Protein AF-A0A952D2M4-F1 (afdb_monomer)

Sequence (445 aa):
MVGDIAAAVVRRGLSAGVNLVATSYLAHRFGSGQMGAYVGMLTLGQLLNVALVCGLDVTPAYLMRSHPAQHRRVWEVTTATSLILASVAGALWLLSGFVIPWLGSAGDTFHTWGGAPFLYAAGLLLMQPQYACLQGLLHLNSFNVLQVLYPVAFLIGILVLENRYGALTPSSAIVLLGAVGVATAAGGALLVLRAIRATSGPVSPYGVKRSLRRAFLDFSLGSYVANIIGSLNSRLPALLSALMLVPTAAGTFAGAVIINDLFAFFSHAIASITFPKLAGSADMATRLRDLGLACRINTTATLGAALVFVALFDLLVPMMLGPTFAGVRHFVWLAVILLACAVLQSTARLLCTDFASQGRPYVNAWLNVPSLIVFLVLFVLTTAHWQEWGAVISFASASILFSSLTFIVHKRHSGLSLKDVGLLSRSDVRLTLDLLRMRRRRPQS

Secondary structure (DSSP, 8-state):
-HHHHHHHHHHHHHHHHHHHHHHHHHHHHHHHHHHHHHHHHHHHHHHHHHHHSTTTTTHHHHHHHH-GGGHHHHHHHHHHHHHHHHHHHHHHHHHHHHHGGGGHHHHHHHHHHTTHHHHHHHHHHHHHHHHHHHHHTT-HHHHHHHHHHHHHHHHHHHHHHHHHHS---HHHHHHHHHHHHHHHHHHHHHHHHHHHHHH--SPP-----HHHHHHHHHHHHHHHHHHHHHHHHHHHHHHHHHHHS-HHHHHHHHHHHHHHHHHHHHHHHHHHHHHHHHHH---HHHHHHHHHHHHHHHHHHHHHHHHHHHHTHHHHHHHHH-HHHHT-TTHHHHHHHHHHHHHHHHHHHHHHHHHHHTT-THHHHHHHHHHHHHHHHHHHHHHHHHHHHHHHHHHHHHHHHHHHHHHHHHHHHH---HHHHSSPPHHHHHHHHHHHHHHHHS---

Foldseek 3Di:
DVVLLVVLCVLLVLLLVLLLVLLLVCLAVCPLQQLLLLLLLQLLLVLLLLLQLLQLLALLLVCCQVPVLCLVVSLVVSQVSLQVSLVVLVVVLVVQCVCLVVPPPLSVSCVVLRSLSSLLSSLQSLQSNLLSSCNSLVVVVLSSVLSNQLSVQLSVVLVCCCVPPVPDGSSVSSNSSSVSSNVSSVVSSVVSVVSCVVRHDDRDPDDDDPVNVVSSNVLSNLQSLLSSLVSCLLRVLLNCLSSPFNSNLSSLLSLLSSLLVSLLSSLVSLLSVLLVVLLPDPDLVVNLLSLLLSLQCSLAVLVVVLVVCLVCVLPVSCSRNNVSNVVPPCSSVLNNLSSVLSSLQSLLSSLLSNCVSVSNNNVSSVLSVVLSVQLVVQLVVQCVPPNSVSSSVSSSSSSVSSSVSSQVVSCVVSVDDPVSNHHDDPVSVVVVVVVVVVVVPDPPD

Structure (mmCIF, N/CA/C/O backbone):
data_AF-A0A952D2M4-F1
#
_entry.id   AF-A0A952D2M4-F1
#
loop_
_atom_site.group_PDB
_atom_site.id
_atom_site.type_symbol
_atom_site.label_atom_id
_atom_site.label_alt_id
_atom_site.label_comp_id
_atom_site.label_asym_id
_atom_site.label_entity_id
_atom_site.label_seq_id
_atom_site.pdbx_PDB_ins_code
_atom_site.Cartn_x
_atom_site.Cartn_y
_atom_site.Cartn_z
_atom_site.occupancy
_atom_site.B_iso_or_equiv
_atom_site.auth_seq_id
_atom_site.auth_comp_id
_atom_site.auth_asym_id
_atom_site.auth_atom_id
_atom_site.pdbx_PDB_model_num
ATOM 1 N N . MET A 1 1 ? -12.349 -13.545 17.405 1.00 73.31 1 MET A N 1
ATOM 2 C CA . MET A 1 1 ? -11.171 -12.867 16.812 1.00 73.31 1 MET A CA 1
ATOM 3 C C . MET A 1 1 ? -10.548 -13.676 15.686 1.00 73.31 1 MET A C 1
ATOM 5 O O . MET A 1 1 ? -10.588 -13.199 14.563 1.00 73.31 1 MET A O 1
ATOM 9 N N . VAL A 1 2 ? -10.046 -14.890 15.940 1.00 75.31 2 VAL A N 1
ATOM 10 C CA . VAL A 1 2 ? -9.381 -15.716 14.909 1.00 75.31 2 VAL A CA 1
ATOM 11 C C . VAL A 1 2 ? -10.264 -15.977 13.680 1.00 75.31 2 VAL A C 1
ATOM 13 O O . VAL A 1 2 ? -9.806 -15.810 12.557 1.00 75.31 2 VAL A O 1
ATOM 16 N N . GLY A 1 3 ? -11.547 -16.309 13.873 1.00 77.62 3 GLY A N 1
ATOM 17 C CA . GLY A 1 3 ? -12.478 -16.527 12.756 1.00 77.62 3 GLY A CA 1
ATOM 18 C C . GLY A 1 3 ? -12.701 -15.287 11.880 1.00 77.62 3 GLY A C 1
ATOM 19 O O . GLY A 1 3 ? -12.804 -15.414 10.663 1.00 77.62 3 GLY A O 1
ATOM 20 N N . ASP A 1 4 ? -12.717 -14.097 12.484 1.00 77.31 4 ASP A N 1
ATOM 21 C CA . ASP A 1 4 ? -12.831 -12.837 11.742 1.00 77.31 4 ASP A CA 1
ATOM 22 C C . ASP A 1 4 ? -11.547 -12.581 10.954 1.00 77.31 4 ASP A C 1
ATOM 24 O O . ASP A 1 4 ? -11.618 -12.246 9.775 1.00 77.31 4 ASP A O 1
ATOM 28 N N . ILE A 1 5 ? -10.384 -12.798 11.593 1.00 77.50 5 ILE A N 1
ATOM 29 C CA . ILE A 1 5 ? -9.057 -12.665 10.973 1.00 77.50 5 ILE A CA 1
ATOM 30 C C . ILE A 1 5 ? -8.961 -13.567 9.752 1.00 77.50 5 ILE A C 1
ATOM 32 O O . ILE A 1 5 ? -8.654 -13.073 8.672 1.00 77.50 5 ILE A O 1
ATOM 36 N N . ALA A 1 6 ? -9.314 -14.845 9.886 1.00 81.06 6 ALA A N 1
ATOM 37 C CA . ALA A 1 6 ? -9.337 -15.774 8.766 1.00 81.06 6 ALA A CA 1
ATOM 38 C C . ALA A 1 6 ? -10.239 -15.266 7.628 1.00 81.06 6 ALA A C 1
ATOM 40 O O . ALA A 1 6 ? -9.814 -15.231 6.478 1.00 81.06 6 ALA A O 1
ATOM 41 N N . ALA A 1 7 ? -11.449 -14.787 7.934 1.00 80.38 7 ALA A N 1
ATOM 42 C CA . ALA A 1 7 ? -12.360 -14.268 6.917 1.00 80.38 7 ALA A CA 1
ATOM 43 C C . ALA A 1 7 ? -11.833 -13.001 6.215 1.00 80.38 7 ALA A C 1
ATOM 45 O O . ALA A 1 7 ? -12.028 -12.845 5.010 1.00 80.38 7 ALA A O 1
ATOM 46 N N . ALA A 1 8 ? -11.171 -12.076 6.919 1.00 78.88 8 ALA A N 1
ATOM 47 C CA . ALA A 1 8 ? -10.545 -10.929 6.253 1.00 78.88 8 ALA A CA 1
ATOM 48 C C . ALA A 1 8 ? -9.296 -11.313 5.465 1.00 78.88 8 ALA A C 1
ATOM 50 O O . ALA A 1 8 ? -9.106 -10.771 4.381 1.00 78.88 8 ALA A O 1
ATOM 51 N N . VAL A 1 9 ? -8.481 -12.247 5.964 1.00 84.19 9 VAL A N 1
ATOM 52 C CA . VAL A 1 9 ? -7.317 -12.767 5.235 1.00 84.19 9 VAL A CA 1
ATOM 53 C C . VAL A 1 9 ? -7.765 -13.429 3.938 1.00 84.19 9 VAL A C 1
ATOM 55 O O . VAL A 1 9 ? -7.196 -13.123 2.902 1.00 84.19 9 VAL A O 1
ATOM 58 N N . VAL A 1 10 ? -8.826 -14.243 3.951 1.00 87.44 10 VAL A N 1
ATOM 59 C CA . VAL A 1 10 ? -9.377 -14.857 2.729 1.00 87.44 10 VAL A CA 1
ATOM 60 C C . VAL A 1 10 ? -9.875 -13.790 1.750 1.00 87.44 10 VAL A C 1
ATOM 62 O O . VAL A 1 10 ? -9.510 -13.803 0.578 1.00 87.44 10 VAL A O 1
ATOM 65 N N . ARG A 1 11 ? -10.673 -12.822 2.220 1.00 82.81 11 ARG A N 1
ATOM 66 C CA . ARG A 1 11 ? -11.254 -11.789 1.342 1.00 82.81 11 ARG A CA 1
ATOM 67 C C . ARG A 1 11 ? -10.205 -10.846 0.760 1.00 82.81 11 ARG A C 1
ATOM 69 O O . ARG A 1 11 ? -10.266 -10.523 -0.422 1.00 82.81 11 ARG A O 1
ATOM 76 N N . ARG A 1 12 ? -9.214 -10.442 1.557 1.00 84.38 12 ARG A N 1
ATOM 77 C CA . ARG A 1 12 ? -8.085 -9.642 1.064 1.00 84.38 12 ARG A CA 1
ATOM 78 C C . ARG A 1 12 ? -7.109 -10.457 0.238 1.00 84.38 12 ARG A C 1
ATOM 80 O O . ARG A 1 12 ? -6.562 -9.917 -0.712 1.00 84.38 12 ARG A O 1
ATOM 87 N N . GLY A 1 13 ? -6.940 -11.734 0.561 1.00 88.38 13 GLY A N 1
ATOM 88 C CA . GLY A 1 13 ? -6.151 -12.680 -0.216 1.00 88.38 13 GLY A CA 1
ATOM 89 C C . GLY A 1 13 ? -6.677 -12.818 -1.640 1.00 88.38 13 GLY A C 1
ATOM 90 O O . GLY A 1 13 ? -5.877 -12.860 -2.563 1.00 88.38 13 GLY A O 1
ATOM 91 N N . LEU A 1 14 ? -8.000 -12.777 -1.844 1.00 91.19 14 LEU A N 1
ATOM 92 C CA . LEU A 1 14 ? -8.584 -12.776 -3.188 1.00 91.19 14 LEU A CA 1
ATOM 93 C C . LEU A 1 14 ? -8.193 -11.521 -3.984 1.00 91.19 14 LEU A C 1
ATOM 95 O O . LEU A 1 14 ? -7.686 -11.632 -5.094 1.00 91.19 14 LEU A O 1
ATOM 99 N N . SER A 1 15 ? -8.384 -10.330 -3.407 1.00 90.25 15 SER A N 1
ATOM 100 C CA . SER A 1 15 ? -7.996 -9.060 -4.045 1.00 90.25 15 SER A CA 1
ATOM 101 C C . SER A 1 15 ? -6.485 -8.999 -4.322 1.00 90.25 15 SER A C 1
ATOM 103 O O . SER A 1 15 ? -6.070 -8.669 -5.433 1.00 90.25 15 SER A O 1
ATOM 105 N N . ALA A 1 16 ? -5.662 -9.399 -3.346 1.00 90.00 16 ALA A N 1
ATOM 106 C CA . ALA A 1 16 ? -4.211 -9.480 -3.481 1.00 90.00 16 ALA A CA 1
ATOM 107 C C . ALA A 1 16 ? -3.785 -10.498 -4.547 1.00 90.00 16 ALA A C 1
ATOM 109 O O . ALA A 1 16 ? -2.883 -10.210 -5.323 1.00 90.00 16 ALA A O 1
ATOM 110 N N . GLY A 1 17 ? -4.456 -11.650 -4.625 1.00 92.75 17 GLY A N 1
ATOM 111 C CA . GLY A 1 17 ? -4.207 -12.685 -5.624 1.00 92.75 17 GLY A CA 1
ATOM 112 C C . GLY A 1 17 ? -4.505 -12.205 -7.041 1.00 92.75 17 GLY A C 1
ATOM 113 O O . GLY A 1 17 ? -3.674 -12.376 -7.926 1.00 92.75 17 GLY A O 1
ATOM 114 N N . VAL A 1 18 ? -5.636 -11.525 -7.258 1.00 95.19 18 VAL A N 1
ATOM 115 C CA . VAL A 1 18 ? -5.951 -10.931 -8.570 1.00 95.19 18 VAL A CA 1
ATOM 116 C C . VAL A 1 18 ? -4.938 -9.846 -8.936 1.00 95.19 18 VAL A C 1
ATOM 118 O O . VAL A 1 18 ? -4.447 -9.816 -10.062 1.00 95.19 18 VAL A O 1
ATOM 121 N N . ASN A 1 19 ? -4.584 -8.976 -7.986 1.00 93.94 19 ASN A N 1
ATOM 122 C CA . ASN A 1 19 ? -3.576 -7.945 -8.219 1.00 93.94 19 ASN A CA 1
ATOM 123 C C . ASN A 1 19 ? -2.194 -8.545 -8.513 1.00 93.94 19 ASN A C 1
ATOM 125 O O . ASN A 1 19 ? -1.457 -8.013 -9.341 1.00 93.94 19 ASN A O 1
ATOM 129 N N . LEU A 1 20 ? -1.854 -9.661 -7.862 1.00 93.38 20 LEU A N 1
ATOM 130 C CA . LEU A 1 20 ? -0.635 -10.405 -8.138 1.00 93.38 20 LEU A CA 1
ATOM 131 C C . LEU A 1 20 ? -0.659 -10.958 -9.561 1.00 93.38 20 LEU A C 1
ATOM 133 O O . LEU A 1 20 ? 0.285 -10.709 -10.289 1.00 93.38 20 LEU A O 1
ATOM 137 N N . VAL A 1 21 ? -1.745 -11.607 -9.993 1.00 96.25 21 VAL A N 1
ATOM 138 C CA . VAL A 1 21 ? -1.887 -12.102 -11.375 1.00 96.25 21 VAL A CA 1
ATOM 139 C C . VAL A 1 21 ? -1.729 -10.968 -12.392 1.00 96.25 21 VAL A C 1
ATOM 141 O O . VAL A 1 21 ? -0.971 -11.112 -13.347 1.00 96.25 21 VAL A O 1
ATOM 144 N N . ALA A 1 22 ? -2.378 -9.820 -12.171 1.00 96.31 22 ALA A N 1
ATOM 145 C CA . ALA A 1 22 ? -2.239 -8.657 -13.048 1.00 96.31 22 ALA A CA 1
ATOM 146 C C . ALA A 1 22 ? -0.800 -8.123 -13.081 1.00 96.31 22 ALA A C 1
ATOM 148 O O . ALA A 1 22 ? -0.251 -7.872 -14.150 1.00 96.31 22 ALA A O 1
ATOM 149 N N . THR A 1 23 ? -0.160 -7.993 -11.918 1.00 93.94 23 THR A N 1
ATOM 150 C CA . THR A 1 23 ? 1.232 -7.529 -11.823 1.00 93.94 23 THR A CA 1
ATOM 151 C C . THR A 1 23 ? 2.193 -8.525 -12.464 1.00 93.94 23 THR A C 1
ATOM 153 O O . THR A 1 23 ? 3.130 -8.117 -13.142 1.00 93.94 23 THR A O 1
ATOM 156 N N . SER A 1 24 ? 1.943 -9.822 -12.300 1.00 94.62 24 SER A N 1
ATOM 157 C CA . SER A 1 24 ? 2.733 -10.890 -12.898 1.00 94.62 24 SER A CA 1
ATOM 158 C C . SER A 1 24 ? 2.635 -10.895 -14.411 1.00 94.62 24 SER A C 1
ATOM 160 O O . SER A 1 24 ? 3.654 -11.001 -15.091 1.00 94.62 24 SER A O 1
ATOM 162 N N . TYR A 1 25 ? 1.428 -10.707 -14.937 1.00 96.25 25 TYR A N 1
ATOM 163 C CA . TYR A 1 25 ? 1.196 -10.548 -16.364 1.00 96.25 25 TYR A CA 1
ATOM 164 C C . TYR A 1 25 ? 1.988 -9.360 -16.932 1.00 96.25 25 TYR A C 1
ATOM 166 O O . TYR A 1 25 ? 2.728 -9.510 -17.903 1.00 96.25 25 TYR A O 1
ATOM 174 N N . LEU A 1 26 ? 1.909 -8.196 -16.277 1.00 95.06 26 LEU A N 1
ATOM 175 C CA . LEU A 1 26 ? 2.675 -7.013 -16.677 1.00 95.06 26 LEU A CA 1
ATOM 176 C C . LEU A 1 26 ? 4.186 -7.240 -16.580 1.00 95.06 26 LEU A C 1
ATOM 178 O O . LEU A 1 26 ? 4.908 -6.847 -17.488 1.00 95.06 26 LEU A O 1
ATOM 182 N N . ALA A 1 27 ? 4.669 -7.907 -15.530 1.00 92.44 27 ALA A N 1
ATOM 183 C CA . ALA A 1 27 ? 6.090 -8.206 -15.365 1.00 92.44 27 ALA A CA 1
ATOM 184 C C . ALA A 1 27 ? 6.628 -9.094 -16.500 1.00 92.44 27 ALA A C 1
ATOM 186 O O . ALA A 1 27 ? 7.679 -8.787 -17.063 1.00 92.44 27 ALA A O 1
ATOM 187 N N . HIS A 1 28 ? 5.873 -10.124 -16.905 1.00 92.56 28 HIS A N 1
ATOM 188 C CA . HIS A 1 28 ? 6.217 -10.955 -18.065 1.00 92.56 28 HIS A CA 1
ATOM 189 C C . HIS A 1 28 ? 6.245 -10.142 -19.355 1.00 92.56 28 HIS A C 1
ATOM 191 O O . HIS A 1 28 ? 7.135 -10.320 -20.185 1.00 92.56 28 HIS A O 1
ATOM 197 N N . ARG A 1 29 ? 5.268 -9.248 -19.528 1.00 94.00 29 ARG A N 1
ATOM 198 C CA . ARG A 1 29 ? 5.110 -8.499 -20.770 1.00 94.00 29 ARG A CA 1
ATOM 199 C C . ARG A 1 29 ? 6.132 -7.378 -20.941 1.00 94.00 29 ARG A C 1
ATOM 201 O O . ARG A 1 29 ? 6.582 -7.128 -22.061 1.00 94.00 29 ARG A O 1
ATOM 208 N N . PHE A 1 30 ? 6.449 -6.687 -19.853 1.00 90.75 30 PHE A N 1
ATOM 209 C CA . PHE A 1 30 ? 7.339 -5.527 -19.819 1.00 90.75 30 PHE A CA 1
ATOM 210 C C . PHE A 1 30 ? 8.811 -5.917 -19.645 1.00 90.75 30 PHE A C 1
ATOM 212 O O . PHE A 1 30 ? 9.697 -5.165 -20.061 1.00 90.75 30 PHE A O 1
ATOM 219 N N . GLY A 1 31 ? 9.090 -7.075 -19.038 1.00 87.69 31 GLY A N 1
ATOM 220 C CA . GLY A 1 31 ? 10.439 -7.445 -18.617 1.00 87.69 31 GLY A CA 1
ATOM 221 C C . GLY A 1 31 ? 11.012 -6.461 -17.589 1.00 87.69 31 GLY A C 1
ATOM 222 O O . GLY A 1 31 ? 10.342 -5.534 -17.134 1.00 87.69 31 GLY A O 1
ATOM 223 N N . SER A 1 32 ? 12.281 -6.624 -17.213 1.00 81.62 32 SER A N 1
ATOM 224 C CA . SER A 1 32 ? 12.900 -5.784 -16.175 1.00 81.62 32 SER A CA 1
ATOM 225 C C . SER A 1 32 ? 12.994 -4.301 -16.565 1.00 81.62 32 SER A C 1
ATOM 227 O O . SER A 1 32 ? 12.750 -3.438 -15.725 1.00 81.62 32 SER A O 1
ATOM 229 N N . GLY A 1 33 ? 13.271 -3.989 -17.836 1.00 82.00 33 GLY A N 1
ATOM 230 C CA . GLY A 1 33 ? 13.474 -2.611 -18.299 1.00 82.00 33 GLY A CA 1
ATOM 231 C C . GLY A 1 33 ? 12.230 -1.723 -18.184 1.00 82.00 33 GLY A C 1
ATOM 232 O O . GLY A 1 33 ? 12.281 -0.661 -17.567 1.00 82.00 33 GLY A O 1
ATOM 233 N N . GLN A 1 34 ? 11.092 -2.152 -18.741 1.00 89.56 34 GLN A N 1
ATOM 234 C CA . GLN A 1 34 ? 9.861 -1.348 -18.709 1.00 89.56 34 GLN A CA 1
ATOM 235 C C . GLN A 1 34 ? 9.118 -1.453 -17.368 1.00 89.56 34 GLN A C 1
ATOM 237 O O . GLN A 1 34 ? 8.372 -0.539 -17.007 1.00 89.56 34 GLN A O 1
ATOM 2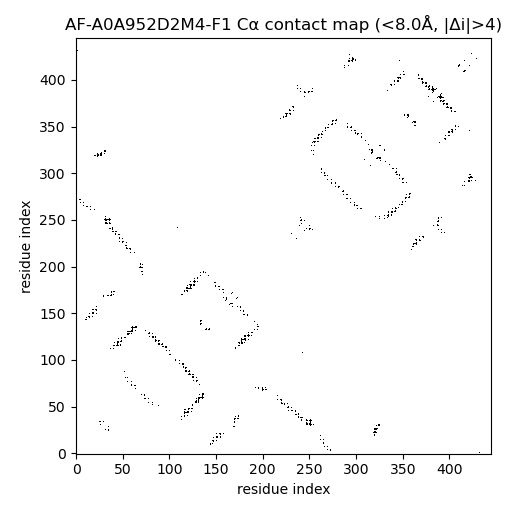42 N N . MET A 1 35 ? 9.350 -2.522 -16.595 1.00 88.25 35 MET A N 1
ATOM 243 C CA . MET A 1 35 ? 8.742 -2.678 -15.273 1.00 88.25 35 MET A CA 1
ATOM 244 C C . MET A 1 35 ? 9.215 -1.603 -14.289 1.00 88.25 35 MET A C 1
ATOM 246 O O . MET A 1 35 ? 8.412 -1.116 -13.494 1.00 88.25 35 MET A O 1
ATOM 250 N N . GLY A 1 36 ? 10.480 -1.172 -14.376 1.00 87.56 36 GLY A N 1
ATOM 251 C CA . GLY A 1 36 ? 10.994 -0.054 -13.577 1.00 87.56 36 GLY A CA 1
ATOM 252 C C . GLY A 1 36 ? 10.208 1.242 -13.812 1.00 87.56 36 GLY A C 1
ATOM 253 O O . GLY A 1 36 ? 9.776 1.884 -12.855 1.00 87.56 36 GLY A O 1
ATOM 254 N N . ALA A 1 37 ? 9.932 1.578 -15.077 1.00 89.69 37 ALA A N 1
ATOM 255 C CA . ALA A 1 37 ? 9.127 2.748 -15.435 1.00 89.69 37 ALA A CA 1
ATOM 256 C C . ALA A 1 37 ? 7.671 2.620 -14.955 1.00 89.69 37 ALA A C 1
ATOM 258 O O . ALA A 1 37 ? 7.136 3.558 -14.368 1.00 89.69 37 ALA A O 1
ATOM 259 N N . TYR A 1 38 ? 7.043 1.451 -15.141 1.00 93.12 38 TYR A N 1
ATOM 260 C CA . TYR A 1 38 ? 5.690 1.182 -14.637 1.00 93.12 38 TYR A CA 1
ATOM 261 C C . TYR A 1 38 ? 5.600 1.382 -13.118 1.00 93.12 38 TYR A C 1
ATOM 263 O O . TYR A 1 38 ? 4.727 2.105 -12.636 1.00 93.12 38 TYR A O 1
ATOM 271 N N . VAL A 1 39 ? 6.525 0.788 -12.358 1.00 92.00 39 VAL A N 1
ATOM 272 C CA . VAL A 1 39 ? 6.552 0.916 -10.896 1.00 92.00 39 VAL A CA 1
ATOM 273 C C . VAL A 1 39 ? 6.857 2.351 -10.472 1.00 92.00 39 VAL A C 1
ATOM 275 O O . VAL A 1 39 ? 6.219 2.840 -9.541 1.00 92.00 39 VAL A O 1
ATOM 278 N N . GLY A 1 40 ? 7.747 3.062 -11.168 1.00 91.25 40 GLY A N 1
ATOM 279 C CA . GLY A 1 40 ? 8.006 4.486 -10.937 1.00 91.25 40 GLY A CA 1
ATOM 280 C C . GLY A 1 40 ? 6.745 5.340 -11.086 1.00 91.25 40 GLY A C 1
ATOM 281 O O . GLY A 1 40 ? 6.368 6.054 -10.154 1.00 91.25 40 GLY A O 1
ATOM 282 N N . MET A 1 41 ? 6.028 5.192 -12.204 1.00 94.31 41 MET A N 1
ATOM 283 C CA . MET A 1 41 ? 4.768 5.899 -12.461 1.00 94.31 41 MET A CA 1
ATOM 284 C C . MET A 1 41 ? 3.679 5.554 -11.437 1.00 94.31 41 MET A C 1
ATOM 286 O O . MET A 1 41 ? 3.011 6.451 -10.913 1.00 94.31 41 MET A O 1
ATOM 290 N N . LEU A 1 42 ? 3.511 4.264 -11.123 1.00 95.50 42 LEU A N 1
ATOM 291 C CA . LEU A 1 42 ? 2.563 3.780 -10.116 1.00 95.50 42 LEU A CA 1
ATOM 292 C C . LEU A 1 42 ? 2.846 4.417 -8.751 1.00 95.50 42 LEU A C 1
ATOM 294 O O . LEU A 1 42 ? 1.940 4.912 -8.079 1.00 95.50 42 LEU A O 1
ATOM 298 N N . THR A 1 43 ? 4.116 4.424 -8.358 1.00 94.56 43 THR A N 1
ATOM 299 C CA . THR A 1 43 ? 4.576 4.931 -7.065 1.00 94.56 43 THR A CA 1
ATOM 300 C C . THR A 1 43 ? 4.419 6.445 -6.975 1.00 94.56 43 THR A C 1
ATOM 302 O O . THR A 1 43 ? 3.939 6.955 -5.961 1.00 94.56 43 THR A O 1
ATOM 305 N N . LEU A 1 44 ? 4.749 7.174 -8.045 1.00 94.81 44 LEU A N 1
ATOM 306 C CA . LEU A 1 44 ? 4.534 8.615 -8.115 1.00 94.81 44 LEU A CA 1
ATOM 307 C C . LEU A 1 44 ? 3.045 8.959 -7.989 1.00 94.81 44 LEU A C 1
ATOM 309 O O . LEU A 1 44 ? 2.689 9.823 -7.194 1.00 94.81 44 LEU A O 1
ATOM 313 N N . GLY A 1 45 ? 2.164 8.247 -8.697 1.00 96.12 45 GLY A N 1
ATOM 314 C CA . GLY A 1 45 ? 0.718 8.459 -8.586 1.00 96.12 45 GLY A CA 1
ATOM 315 C C . GLY A 1 45 ? 0.179 8.166 -7.181 1.00 96.12 45 GLY A C 1
ATOM 316 O O . GLY A 1 45 ? -0.666 8.900 -6.671 1.00 96.12 45 GLY A O 1
ATOM 317 N N . GLN A 1 46 ? 0.716 7.152 -6.495 1.00 95.94 46 GLN A N 1
ATOM 318 C CA . GLN A 1 46 ? 0.387 6.879 -5.091 1.00 95.94 46 GLN A CA 1
ATOM 319 C C . GLN A 1 46 ? 0.858 7.994 -4.148 1.00 95.94 46 GLN A C 1
ATOM 321 O O . GLN A 1 46 ? 0.106 8.381 -3.255 1.00 95.94 46 GLN A O 1
ATOM 326 N N . LEU A 1 47 ? 2.068 8.526 -4.339 1.00 95.25 47 LEU A N 1
ATOM 327 C CA . LEU A 1 47 ? 2.586 9.637 -3.536 1.00 95.25 47 LEU A CA 1
ATOM 328 C C . LEU A 1 47 ? 1.803 10.932 -3.779 1.00 95.25 47 LEU A C 1
ATOM 330 O O . LEU A 1 47 ? 1.469 11.621 -2.818 1.00 95.25 47 LEU A O 1
ATOM 334 N N . LEU A 1 48 ? 1.442 11.219 -5.033 1.00 95.38 48 LEU A N 1
ATOM 335 C CA . LEU A 1 48 ? 0.564 12.335 -5.391 1.00 95.38 48 LEU A CA 1
ATOM 336 C C . LEU A 1 48 ? -0.810 12.195 -4.731 1.00 95.38 48 LEU A C 1
ATOM 338 O O . LEU A 1 48 ? -1.303 13.156 -4.148 1.00 95.38 48 LEU A O 1
ATOM 342 N N . ASN A 1 49 ? -1.405 10.997 -4.756 1.00 95.69 49 ASN A N 1
ATOM 343 C CA . ASN A 1 49 ? -2.648 10.735 -4.033 1.00 95.69 49 ASN A CA 1
ATOM 344 C C . ASN A 1 49 ? -2.487 11.047 -2.539 1.00 95.69 49 ASN A C 1
ATOM 346 O O . ASN A 1 49 ? -3.274 11.804 -1.990 1.00 95.69 49 ASN A O 1
ATOM 350 N N . VAL A 1 50 ? -1.445 10.536 -1.881 1.00 94.19 50 VAL A N 1
ATOM 351 C CA . VAL A 1 50 ? -1.243 10.769 -0.441 1.00 94.19 50 VAL A CA 1
ATOM 352 C C . VAL A 1 50 ? -1.014 12.247 -0.118 1.00 94.19 50 VAL A C 1
ATOM 354 O O . VAL A 1 50 ? -1.538 12.735 0.881 1.00 94.19 50 VAL A O 1
ATOM 357 N N . ALA A 1 51 ? -0.278 12.971 -0.961 1.00 93.94 51 ALA A N 1
ATOM 358 C CA . ALA A 1 51 ? -0.075 14.409 -0.805 1.00 93.94 51 ALA A CA 1
ATOM 359 C C . ALA A 1 51 ? -1.382 15.205 -0.968 1.00 93.94 51 ALA A C 1
ATOM 361 O O . ALA A 1 51 ? -1.554 16.241 -0.337 1.00 93.94 51 ALA A O 1
ATOM 362 N N . LEU A 1 52 ? -2.320 14.728 -1.789 1.00 94.75 52 LEU A N 1
ATOM 363 C CA . LEU A 1 52 ? -3.573 15.431 -2.067 1.00 94.75 52 LEU A CA 1
ATOM 364 C C . LEU A 1 52 ? -4.745 14.979 -1.185 1.00 94.75 52 LEU A C 1
ATOM 366 O O . LEU A 1 52 ? -5.647 15.770 -0.950 1.00 94.75 52 LEU A O 1
ATOM 370 N N . VAL A 1 53 ? -4.762 13.742 -0.675 1.00 92.81 53 VAL A N 1
ATOM 371 C CA . VAL A 1 53 ? -5.945 13.131 -0.032 1.00 92.81 53 VAL A CA 1
ATOM 372 C C . VAL A 1 53 ? -6.354 13.805 1.280 1.00 92.81 53 VAL A C 1
ATOM 374 O O . VAL A 1 53 ? -7.494 13.648 1.710 1.00 92.81 53 VAL A O 1
ATOM 377 N N . CYS A 1 54 ? -5.452 14.541 1.939 1.00 89.00 54 CYS A N 1
ATOM 378 C CA . CYS A 1 54 ? -5.726 15.302 3.169 1.00 89.00 54 CYS A CA 1
ATOM 379 C C . CYS A 1 54 ? -6.452 14.502 4.281 1.00 89.00 54 CYS A C 1
ATOM 381 O O . CYS A 1 54 ? -7.270 15.055 5.015 1.00 89.00 54 CYS A O 1
ATOM 383 N N . GLY A 1 55 ? -6.176 13.196 4.407 1.00 87.12 55 GLY A N 1
ATOM 384 C CA . GLY A 1 55 ? -6.780 12.310 5.417 1.00 87.12 55 GLY A CA 1
ATOM 385 C C . GLY A 1 55 ? -8.182 11.773 5.084 1.00 87.12 55 GLY A C 1
ATOM 386 O O . GLY A 1 55 ? -8.808 11.117 5.921 1.00 87.12 55 GLY A O 1
ATOM 387 N N . LEU A 1 56 ? -8.701 12.016 3.872 1.00 90.19 56 LEU A N 1
ATOM 388 C CA . LEU A 1 56 ? -10.015 11.521 3.429 1.00 90.19 56 LEU A CA 1
ATOM 389 C C . LEU A 1 56 ? -10.114 9.989 3.326 1.00 90.19 56 LEU A C 1
ATOM 391 O O . LEU A 1 56 ? -11.213 9.457 3.190 1.00 90.19 56 LEU A O 1
ATOM 395 N N . ASP A 1 57 ? -8.999 9.275 3.404 1.00 89.56 57 ASP A N 1
ATOM 396 C CA . ASP A 1 57 ? -8.920 7.816 3.374 1.00 89.56 57 ASP A CA 1
ATOM 397 C C . ASP A 1 57 ? -9.288 7.156 4.716 1.00 89.56 57 ASP A C 1
ATOM 399 O O . ASP A 1 57 ? -9.666 5.985 4.742 1.00 89.56 57 ASP A O 1
ATOM 403 N N . VAL A 1 58 ? -9.238 7.898 5.829 1.00 87.44 58 VAL A N 1
ATOM 404 C CA . VAL A 1 58 ? -9.542 7.381 7.180 1.00 87.44 58 VAL A CA 1
ATOM 405 C C . VAL A 1 58 ? -10.599 8.194 7.926 1.00 87.44 58 VAL A C 1
ATOM 407 O O . VAL A 1 58 ? -11.419 7.622 8.650 1.00 87.44 58 VAL A O 1
ATOM 410 N N . THR A 1 59 ? -10.639 9.515 7.732 1.00 89.31 59 THR A N 1
ATOM 411 C CA . THR A 1 59 ? -11.566 10.408 8.445 1.00 89.31 59 THR A CA 1
ATOM 412 C C . THR A 1 59 ? -13.044 10.045 8.255 1.00 89.31 59 THR A C 1
ATOM 414 O O . THR A 1 59 ? -13.771 10.036 9.254 1.00 89.31 59 THR A O 1
ATOM 417 N N . PRO A 1 60 ? -13.533 9.694 7.046 1.00 91.81 60 PRO A N 1
ATOM 418 C CA . PRO A 1 60 ? -14.939 9.336 6.865 1.00 91.81 60 PRO A CA 1
ATOM 419 C C . PRO A 1 60 ? -15.334 8.102 7.679 1.00 91.81 60 PRO A C 1
ATOM 421 O O . PRO A 1 60 ? -16.415 8.084 8.264 1.00 91.81 60 PRO A O 1
ATOM 424 N N . ALA A 1 61 ? -14.443 7.110 7.786 1.00 89.62 61 ALA A N 1
ATOM 425 C CA . ALA A 1 61 ? -14.697 5.901 8.563 1.00 89.62 61 ALA A CA 1
ATOM 426 C C . ALA A 1 61 ? -14.888 6.223 10.054 1.00 89.62 61 ALA A C 1
ATOM 428 O O . ALA A 1 61 ? -15.850 5.767 10.676 1.00 89.62 61 ALA A O 1
ATOM 429 N N . TYR A 1 62 ? -14.001 7.056 10.610 1.00 85.88 62 TYR A N 1
ATOM 430 C CA . TYR A 1 62 ? -14.088 7.526 11.993 1.00 85.88 62 TYR A CA 1
ATOM 431 C C . TYR A 1 62 ? -15.362 8.346 12.238 1.00 85.88 62 TYR A C 1
ATOM 433 O O . TYR A 1 62 ? -16.113 8.065 13.171 1.00 85.88 62 TYR A O 1
ATOM 441 N N . LEU A 1 63 ? -15.654 9.334 11.386 1.00 86.81 63 LEU A N 1
ATOM 442 C CA . LEU A 1 63 ? -16.796 10.229 11.590 1.00 86.81 63 LEU A CA 1
ATOM 443 C C . LEU A 1 63 ? -18.145 9.545 11.397 1.00 86.81 63 LEU A C 1
ATOM 445 O O . LEU A 1 63 ? -19.060 9.835 12.166 1.00 86.81 63 LEU A O 1
ATOM 449 N N . MET A 1 64 ? -18.270 8.634 10.427 1.00 89.62 64 MET A N 1
ATOM 450 C CA . MET A 1 64 ? -19.486 7.831 10.278 1.00 89.62 64 MET A CA 1
ATOM 451 C C . MET A 1 64 ? -19.745 6.997 11.529 1.00 89.62 64 MET A C 1
ATOM 453 O O . MET A 1 64 ? -20.884 6.911 11.977 1.00 89.62 64 MET A O 1
ATOM 457 N N . ARG A 1 65 ? -18.693 6.456 12.157 1.00 85.12 65 ARG A N 1
ATOM 458 C CA . ARG A 1 65 ? -18.854 5.685 13.389 1.00 85.12 65 ARG A CA 1
ATOM 459 C C . ARG A 1 65 ? -19.203 6.555 14.597 1.00 85.12 65 ARG A C 1
ATOM 461 O O . ARG A 1 65 ? -20.046 6.159 15.398 1.00 85.12 65 ARG A O 1
ATOM 468 N N . SER A 1 66 ? -18.577 7.722 14.717 1.00 80.88 66 SER A N 1
ATOM 469 C CA . SER A 1 66 ? -18.753 8.625 15.861 1.00 80.88 66 SER A CA 1
ATOM 470 C C . SER A 1 66 ? -20.035 9.465 15.792 1.00 80.88 66 SER A C 1
ATOM 472 O O . SER A 1 66 ? -20.506 9.929 16.827 1.00 80.88 66 SER A O 1
ATOM 474 N N . HIS A 1 67 ? -20.624 9.665 14.604 1.00 84.12 67 HIS A N 1
ATOM 475 C CA . HIS A 1 67 ? -21.812 10.510 14.409 1.00 84.12 67 HIS A CA 1
ATOM 476 C C . HIS A 1 67 ? -22.890 9.837 13.532 1.00 84.12 67 HIS A C 1
ATOM 478 O O . HIS A 1 67 ? -23.123 10.271 12.396 1.00 84.12 67 HIS A O 1
ATOM 484 N N . PRO A 1 68 ? -23.625 8.834 14.055 1.00 84.25 68 PRO A N 1
ATOM 485 C CA . PRO A 1 68 ? -24.569 8.043 13.259 1.00 84.25 68 PRO A CA 1
ATOM 486 C C . PRO A 1 68 ? -25.689 8.844 12.579 1.00 84.25 68 PRO A C 1
ATOM 488 O O . PRO A 1 68 ? -26.135 8.527 11.479 1.00 84.25 68 PRO A O 1
ATOM 491 N N . ALA A 1 69 ? -26.115 9.944 13.205 1.00 86.25 69 ALA A N 1
ATOM 492 C CA . ALA A 1 69 ? -27.167 10.816 12.682 1.00 86.25 69 ALA A CA 1
ATOM 493 C C . ALA A 1 69 ? -26.741 11.644 11.450 1.00 86.25 69 ALA A C 1
ATOM 495 O O . ALA A 1 69 ? -27.567 12.341 10.866 1.00 86.25 69 ALA A O 1
ATOM 496 N N . GLN A 1 70 ? -25.459 11.618 11.064 1.00 89.50 70 GLN A N 1
ATOM 497 C CA . GLN A 1 70 ? -24.891 12.516 10.050 1.00 89.50 70 GLN A CA 1
ATOM 498 C C . GLN A 1 70 ? -24.230 11.785 8.872 1.00 89.50 70 GLN A C 1
ATOM 500 O O . GLN A 1 70 ? -23.537 12.426 8.083 1.00 89.50 70 GLN A O 1
ATOM 505 N N . HIS A 1 71 ? -24.466 10.478 8.692 1.00 91.88 71 HIS A N 1
ATOM 506 C CA . HIS A 1 71 ? -23.826 9.674 7.638 1.00 91.88 71 HIS A CA 1
ATOM 507 C C . HIS A 1 71 ? -23.904 10.308 6.241 1.00 91.88 71 HIS A C 1
ATOM 509 O O . HIS A 1 71 ? -22.883 10.460 5.571 1.00 91.88 71 HIS A O 1
ATOM 515 N N . ARG A 1 72 ? -25.108 10.725 5.816 1.00 92.00 72 ARG A N 1
ATOM 516 C CA . ARG A 1 72 ? -25.328 11.355 4.503 1.00 92.00 72 ARG A CA 1
ATOM 517 C C . ARG A 1 72 ? -24.470 12.599 4.324 1.00 92.00 72 ARG A C 1
ATOM 519 O O . ARG A 1 72 ? -23.836 12.763 3.288 1.00 92.00 72 ARG A O 1
ATOM 526 N N . ARG A 1 73 ? -24.416 13.448 5.349 1.00 89.88 73 ARG A N 1
ATOM 527 C CA . ARG A 1 73 ? -23.676 14.705 5.279 1.00 89.88 73 ARG A CA 1
ATOM 528 C C . ARG A 1 73 ? -22.168 14.482 5.260 1.00 89.88 73 ARG A C 1
ATOM 530 O O . ARG A 1 73 ? -21.477 15.164 4.511 1.00 89.88 73 ARG A O 1
ATOM 537 N N . VAL A 1 74 ? -21.672 13.531 6.056 1.00 92.00 74 VAL A N 1
ATOM 538 C CA . VAL A 1 74 ? -20.259 13.125 6.028 1.00 92.00 74 VAL A CA 1
ATOM 539 C C . VAL A 1 74 ? -19.887 12.673 4.617 1.00 92.00 74 VAL A C 1
ATOM 541 O O . VAL A 1 74 ? -18.930 13.191 4.053 1.00 92.00 74 VAL A O 1
ATOM 544 N N . TRP A 1 75 ? -20.691 11.799 4.005 1.00 94.88 75 TRP A N 1
ATOM 545 C CA . TRP A 1 75 ? -20.447 11.318 2.644 1.00 94.88 75 TRP A CA 1
ATOM 546 C C . TRP A 1 75 ? -20.488 12.426 1.580 1.00 94.88 75 TRP A C 1
ATOM 548 O O . TRP A 1 75 ? -19.609 12.463 0.719 1.00 94.88 75 TRP A O 1
ATOM 558 N N . GLU A 1 76 ? -21.463 13.339 1.640 1.00 93.44 76 GLU A N 1
ATOM 559 C CA . GLU A 1 76 ? -21.572 14.477 0.713 1.00 93.44 76 GLU A CA 1
ATOM 560 C C . GLU A 1 76 ? -20.323 15.365 0.766 1.00 93.44 76 GLU A C 1
ATOM 562 O O . GLU A 1 76 ? -19.735 15.665 -0.272 1.00 93.44 76 GLU A O 1
ATOM 567 N N . VAL A 1 77 ? -19.893 15.754 1.973 1.00 92.06 77 VAL A N 1
ATOM 568 C CA . VAL A 1 77 ? -18.705 16.599 2.164 1.00 92.06 77 VAL A CA 1
ATOM 569 C C . VAL A 1 77 ? -17.458 15.876 1.673 1.00 92.06 77 VAL A C 1
ATOM 571 O O . VAL A 1 77 ? -16.708 16.428 0.876 1.00 92.06 77 VAL A O 1
ATOM 574 N N . THR A 1 78 ? -17.265 14.624 2.086 1.00 93.31 78 THR A N 1
ATOM 575 C CA . THR A 1 78 ? -16.127 13.802 1.674 1.00 93.31 78 THR A CA 1
ATOM 576 C C . THR A 1 78 ? -16.057 13.634 0.155 1.00 93.31 78 THR A C 1
ATOM 578 O O . THR A 1 78 ? -14.990 13.808 -0.432 1.00 93.31 78 THR A O 1
ATOM 581 N N . THR A 1 79 ? -17.185 13.342 -0.496 1.00 95.38 79 THR A N 1
ATOM 582 C CA . THR A 1 79 ? -17.243 13.155 -1.951 1.00 95.38 79 THR A CA 1
ATOM 583 C C . THR A 1 79 ? -16.980 14.472 -2.683 1.00 95.38 79 THR A C 1
ATOM 585 O O . THR A 1 79 ? -16.174 14.500 -3.611 1.00 95.38 79 THR A O 1
ATOM 588 N N . ALA A 1 80 ? -17.569 15.582 -2.232 1.00 95.12 80 ALA A N 1
ATOM 589 C CA . ALA A 1 80 ? -17.307 16.901 -2.804 1.00 95.12 80 ALA A CA 1
ATOM 590 C C . ALA A 1 80 ? -15.825 17.296 -2.685 1.00 95.12 80 ALA A C 1
ATOM 592 O O . ALA A 1 80 ? -15.222 17.715 -3.670 1.00 95.12 80 ALA A O 1
ATOM 593 N N . THR A 1 81 ? -15.206 17.102 -1.515 1.00 93.56 81 THR A N 1
ATOM 594 C CA . THR A 1 81 ? -13.770 17.364 -1.335 1.00 93.56 81 THR A CA 1
ATOM 595 C C . THR A 1 81 ? -12.925 16.467 -2.240 1.00 93.56 81 THR A C 1
ATOM 597 O O . THR A 1 81 ? -12.001 16.961 -2.880 1.00 93.56 81 THR A O 1
ATOM 600 N N . SER A 1 82 ? -13.270 15.182 -2.373 1.00 95.75 82 SER A N 1
ATOM 601 C CA . SER A 1 82 ? -12.547 14.266 -3.264 1.00 95.75 82 SER A CA 1
ATOM 602 C C . SER A 1 82 ? -12.628 14.662 -4.741 1.00 95.75 82 SER A C 1
ATOM 604 O O . SER A 1 82 ? -11.628 14.569 -5.444 1.00 95.75 82 SER A O 1
ATOM 606 N N . LEU A 1 83 ? -13.777 15.176 -5.200 1.00 96.88 83 LEU A N 1
ATOM 607 C CA . LEU A 1 83 ? -13.952 15.677 -6.566 1.00 96.88 83 LEU A CA 1
ATOM 608 C C . LEU A 1 83 ? -13.090 16.912 -6.828 1.00 96.88 83 LEU A C 1
ATOM 610 O O . LEU A 1 83 ? -12.456 16.999 -7.878 1.00 96.88 83 LEU A O 1
ATOM 614 N N . ILE A 1 84 ? -13.024 17.842 -5.870 1.00 96.62 84 ILE A N 1
ATOM 615 C CA . ILE A 1 84 ? -12.163 19.029 -5.971 1.00 96.62 84 ILE A CA 1
ATOM 616 C C . ILE A 1 84 ? -10.696 18.602 -6.071 1.00 96.62 84 ILE A C 1
ATOM 618 O O . ILE A 1 84 ? -9.996 19.026 -6.986 1.00 96.62 84 ILE A O 1
ATOM 622 N N . LEU A 1 85 ? -10.235 17.723 -5.180 1.00 95.50 85 LEU A N 1
ATOM 623 C CA . LEU A 1 85 ? -8.845 17.259 -5.166 1.00 95.50 85 LEU A CA 1
ATOM 624 C C . LEU A 1 85 ? -8.485 16.454 -6.421 1.00 95.50 85 LEU A C 1
ATOM 626 O O . LEU A 1 85 ? -7.409 16.641 -6.984 1.00 95.50 85 LEU A O 1
ATOM 630 N N . ALA A 1 86 ? -9.392 15.604 -6.906 1.00 96.62 86 ALA A N 1
ATOM 631 C CA . ALA A 1 86 ? -9.207 14.886 -8.164 1.00 96.62 86 ALA A CA 1
ATOM 632 C C . ALA A 1 86 ? -9.165 15.842 -9.368 1.00 96.62 86 ALA A C 1
ATOM 634 O O . ALA A 1 86 ? -8.377 15.631 -10.286 1.00 96.62 86 ALA A O 1
ATOM 635 N N . SER A 1 87 ? -9.951 16.924 -9.341 1.00 95.88 87 SER A N 1
ATOM 636 C CA . SER A 1 87 ? -9.899 17.978 -10.363 1.00 95.88 87 SER A CA 1
ATOM 637 C C . SER A 1 87 ? -8.568 18.731 -10.324 1.00 95.88 87 SER A C 1
ATOM 639 O O . SER A 1 87 ? -8.004 19.013 -11.375 1.00 95.88 87 SER A O 1
ATOM 641 N N . VAL A 1 88 ? -8.016 18.993 -9.132 1.00 95.75 88 VAL A N 1
ATOM 642 C CA . VAL A 1 88 ? -6.663 19.556 -8.975 1.00 95.75 88 VAL A CA 1
ATOM 643 C C . VAL A 1 88 ? -5.613 18.608 -9.558 1.00 95.75 88 VAL A C 1
ATOM 645 O O . VAL A 1 88 ? -4.772 19.049 -10.334 1.00 95.75 88 VAL A O 1
ATOM 648 N N . ALA A 1 89 ? -5.683 17.305 -9.265 1.00 93.88 89 ALA A N 1
ATOM 649 C CA . ALA A 1 89 ? -4.792 16.315 -9.873 1.00 93.88 89 ALA A CA 1
ATOM 650 C C . ALA A 1 89 ? -4.920 16.289 -11.410 1.00 93.88 89 ALA A C 1
ATOM 652 O O . ALA A 1 89 ? -3.910 16.257 -12.109 1.00 93.88 89 ALA A O 1
ATOM 653 N N . GLY A 1 90 ? -6.143 16.377 -11.944 1.00 92.00 90 GLY A N 1
ATOM 654 C CA . GLY A 1 90 ? -6.403 16.488 -13.383 1.00 92.00 90 GLY A CA 1
ATOM 655 C C . GLY A 1 90 ? -5.920 17.804 -14.009 1.00 92.00 90 GLY A C 1
ATOM 656 O O . GLY A 1 90 ? -5.489 17.818 -15.156 1.00 92.00 90 GLY A O 1
ATOM 657 N N . ALA A 1 91 ? -5.918 18.913 -13.272 1.00 92.56 91 ALA A N 1
ATOM 658 C CA . ALA A 1 91 ? -5.318 20.160 -13.739 1.00 92.56 91 ALA A CA 1
ATOM 659 C C . ALA A 1 91 ? -3.784 20.061 -13.764 1.00 92.56 91 ALA A C 1
ATOM 661 O O . ALA A 1 91 ? -3.154 20.449 -14.746 1.00 92.56 91 ALA A O 1
ATOM 662 N N . LEU A 1 92 ? -3.179 19.476 -12.724 1.00 89.75 92 LEU A N 1
ATOM 663 C CA . LEU A 1 92 ? -1.736 19.214 -12.672 1.00 89.75 92 LEU A CA 1
ATOM 664 C C . LEU A 1 92 ? -1.286 18.265 -13.788 1.00 89.75 92 LEU A C 1
ATOM 666 O O . LEU A 1 92 ? -0.206 18.446 -14.343 1.00 89.75 92 LEU A O 1
ATOM 670 N N . TRP A 1 93 ? -2.132 17.305 -14.163 1.00 87.56 93 TRP A N 1
ATOM 671 C CA . TRP A 1 93 ? -1.933 16.455 -15.331 1.00 87.56 93 TRP A CA 1
ATOM 672 C C . TRP A 1 93 ? -1.754 17.273 -16.616 1.00 87.56 93 TRP A C 1
ATOM 674 O O . TRP A 1 93 ? -0.741 17.123 -17.300 1.00 87.56 93 TRP A O 1
ATOM 684 N N . LEU A 1 94 ? -2.694 18.178 -16.905 1.00 86.81 94 LEU A N 1
ATOM 685 C CA . LEU A 1 94 ? -2.646 19.049 -18.084 1.00 86.81 94 LEU A CA 1
ATOM 686 C C . LEU A 1 94 ? -1.418 19.966 -18.047 1.00 86.81 94 LEU A C 1
ATOM 688 O O . LEU A 1 94 ? -0.715 20.106 -19.046 1.00 86.81 94 LEU A O 1
ATOM 692 N N . LEU A 1 95 ? -1.115 20.534 -16.876 1.00 87.00 95 LEU A N 1
ATOM 693 C CA . LEU A 1 95 ? 0.051 21.395 -16.679 1.00 87.00 95 LEU A CA 1
ATOM 694 C C . LEU A 1 95 ? 1.374 20.641 -16.833 1.00 87.00 95 LEU A C 1
ATOM 696 O O . LEU A 1 95 ? 2.333 21.210 -17.345 1.00 87.00 95 LEU A O 1
ATOM 700 N N . SER A 1 96 ? 1.445 19.366 -16.440 1.00 82.25 96 SER A N 1
ATOM 701 C CA . SER A 1 96 ? 2.674 18.582 -16.584 1.00 82.25 96 SER A CA 1
ATOM 702 C C . SER A 1 96 ? 3.099 18.453 -18.048 1.00 82.25 96 SER A C 1
ATOM 704 O O . SER A 1 96 ? 4.287 18.552 -18.336 1.00 82.25 96 SER A O 1
ATOM 706 N N . GLY A 1 97 ? 2.150 18.364 -18.989 1.00 79.75 97 GLY A N 1
ATOM 707 C CA . GLY A 1 97 ? 2.454 18.354 -20.423 1.00 79.75 97 GLY A CA 1
ATOM 708 C C . GLY A 1 97 ? 3.118 19.648 -20.908 1.00 79.75 97 GLY A C 1
ATOM 709 O O . GLY A 1 97 ? 3.888 19.619 -21.861 1.00 79.75 97 GLY A O 1
ATOM 710 N N . PHE A 1 98 ? 2.866 20.767 -20.223 1.00 82.88 98 PHE A N 1
ATOM 711 C CA . PHE A 1 98 ? 3.495 22.054 -20.515 1.00 82.88 98 PHE A CA 1
ATOM 712 C C . PHE A 1 98 ? 4.827 22.243 -19.783 1.00 82.88 98 PHE A C 1
ATOM 7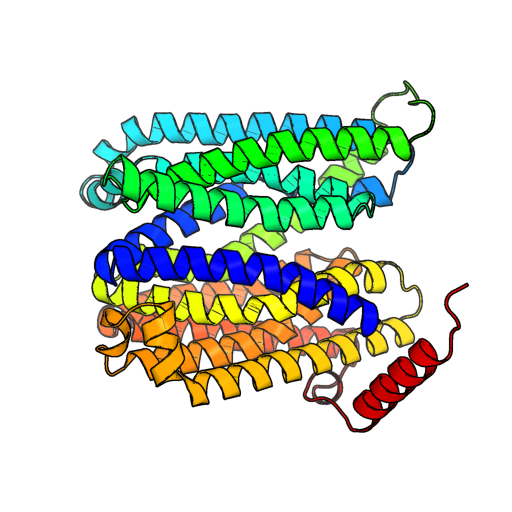14 O O . PHE A 1 98 ? 5.750 22.800 -20.361 1.00 82.88 98 PHE A O 1
ATOM 721 N N . VAL A 1 99 ? 4.942 21.792 -18.528 1.00 77.56 99 VAL A N 1
ATOM 722 C CA . VAL A 1 99 ? 6.121 22.022 -17.669 1.00 77.56 99 VAL A CA 1
ATOM 723 C C . VAL A 1 99 ? 7.258 21.043 -17.961 1.00 77.56 99 VAL A C 1
ATOM 725 O O . VAL A 1 99 ? 8.421 21.431 -17.917 1.00 77.56 99 VAL A O 1
ATOM 728 N N . ILE A 1 100 ? 6.947 19.781 -18.267 1.00 77.06 100 ILE A N 1
ATOM 729 C CA . ILE A 1 100 ? 7.953 18.724 -18.441 1.00 77.06 100 ILE A CA 1
ATOM 730 C C . ILE A 1 100 ? 9.000 19.050 -19.525 1.00 77.06 100 ILE A C 1
ATOM 732 O O . ILE A 1 100 ? 10.183 18.852 -19.244 1.00 77.06 100 ILE A O 1
ATOM 736 N N . PRO A 1 101 ? 8.642 19.612 -20.700 1.00 76.81 101 PRO A N 1
ATOM 737 C CA . PRO A 1 101 ? 9.629 20.030 -21.701 1.00 76.81 101 PRO A CA 1
ATOM 738 C C . PRO A 1 101 ? 10.665 21.048 -21.193 1.00 76.81 101 PRO A C 1
ATOM 740 O O . PRO A 1 101 ? 11.763 21.127 -21.734 1.00 76.81 101 PRO A O 1
ATOM 743 N N . TRP A 1 102 ? 10.350 21.810 -20.140 1.00 78.00 102 TRP A N 1
ATOM 744 C CA . TRP A 1 102 ? 11.246 22.819 -19.564 1.00 78.00 102 TRP A CA 1
ATOM 745 C C . TRP A 1 102 ? 12.221 22.254 -18.524 1.00 78.00 102 TRP A C 1
ATOM 747 O O . TRP A 1 102 ? 13.136 22.958 -18.105 1.00 78.00 102 TRP A O 1
ATOM 757 N N . LEU A 1 103 ? 12.054 20.997 -18.100 1.00 71.38 103 LEU A N 1
ATOM 758 C CA . LEU A 1 103 ? 12.885 20.364 -17.066 1.00 71.38 103 LEU A CA 1
ATOM 759 C C . LEU A 1 103 ? 14.187 19.736 -17.609 1.00 71.38 103 LEU A C 1
ATOM 761 O O . LEU A 1 103 ? 14.918 19.092 -16.854 1.00 71.38 103 LEU A O 1
ATOM 765 N N . GLY A 1 104 ? 14.509 19.926 -18.893 1.00 74.12 104 GLY A N 1
ATOM 766 C CA . GLY A 1 104 ? 15.761 19.455 -19.497 1.00 74.12 104 GLY A CA 1
ATOM 767 C C . GLY A 1 104 ? 15.890 17.927 -19.488 1.00 74.12 104 GLY A C 1
ATOM 768 O O . GLY A 1 104 ? 14.926 17.229 -19.775 1.00 74.12 104 GLY A O 1
ATOM 769 N N . SER A 1 105 ? 17.061 17.393 -19.127 1.00 62.53 105 SER A N 1
ATOM 770 C CA . SER A 1 105 ? 17.341 15.943 -19.146 1.00 62.53 105 SER A CA 1
ATOM 771 C C . SER A 1 105 ? 16.548 15.131 -18.115 1.00 62.53 105 SER A C 1
ATOM 773 O O . SER A 1 105 ? 16.216 13.975 -18.360 1.00 62.53 105 SER A O 1
ATOM 775 N N . ALA A 1 106 ? 16.176 15.725 -16.974 1.00 59.09 106 ALA A N 1
ATOM 776 C CA . ALA A 1 106 ? 15.194 15.116 -16.071 1.00 59.09 106 ALA A CA 1
ATOM 777 C C . ALA A 1 106 ? 13.809 15.041 -16.739 1.00 59.09 106 ALA A C 1
ATOM 779 O O . ALA A 1 106 ? 13.027 14.127 -16.472 1.00 59.09 106 ALA A O 1
ATOM 780 N N . GLY A 1 107 ? 13.539 15.982 -17.646 1.00 61.34 107 GLY A N 1
ATOM 781 C CA . GLY A 1 107 ? 12.370 16.011 -18.505 1.00 61.34 107 GLY A CA 1
ATOM 782 C C . GLY A 1 107 ? 12.217 14.753 -19.350 1.00 61.34 107 GLY A C 1
ATOM 783 O O . GLY A 1 107 ? 11.087 14.332 -19.495 1.00 61.34 107 GLY A O 1
ATOM 784 N N . ASP A 1 108 ? 13.272 14.073 -19.810 1.00 71.62 108 ASP A N 1
ATOM 785 C CA . ASP A 1 108 ? 13.127 12.898 -20.693 1.00 71.62 108 ASP A CA 1
ATOM 786 C C . ASP A 1 108 ? 12.380 11.733 -20.015 1.00 71.62 108 ASP A C 1
ATOM 788 O O . ASP A 1 108 ? 11.420 11.173 -20.560 1.00 71.62 108 ASP A O 1
ATOM 792 N N . THR A 1 109 ? 12.743 11.405 -18.771 1.00 71.94 109 THR A N 1
ATOM 793 C CA . THR A 1 109 ? 12.041 10.378 -17.983 1.00 71.94 109 THR A CA 1
ATOM 794 C C . THR A 1 109 ? 10.608 10.812 -17.680 1.00 71.94 109 THR A C 1
ATOM 796 O O . THR A 1 109 ? 9.670 10.046 -17.886 1.00 71.94 109 THR A O 1
ATOM 799 N N . PHE A 1 110 ? 10.394 12.060 -17.262 1.00 72.19 110 PHE A N 1
ATOM 800 C CA . PHE A 1 110 ? 9.040 12.555 -17.001 1.00 72.19 110 PHE A CA 1
ATOM 801 C C . PHE A 1 110 ? 8.197 12.690 -18.277 1.00 72.19 110 PHE A C 1
ATOM 803 O O . PHE A 1 110 ? 6.991 12.471 -18.236 1.00 72.19 110 PHE A O 1
ATOM 810 N N . HIS A 1 111 ? 8.810 12.973 -19.421 1.00 75.31 111 HIS A N 1
ATOM 811 C CA . HIS A 1 111 ? 8.160 13.112 -20.721 1.00 75.31 111 HIS A CA 1
ATOM 812 C C . HIS A 1 111 ? 7.655 11.757 -21.205 1.00 75.31 111 HIS A C 1
ATOM 814 O O . HIS A 1 111 ? 6.538 11.659 -21.707 1.00 75.31 111 HIS A O 1
ATOM 820 N N . THR A 1 112 ? 8.429 10.689 -20.983 1.00 77.31 112 THR A N 1
ATOM 821 C CA . THR A 1 112 ? 7.984 9.316 -21.281 1.00 77.31 112 THR A CA 1
ATOM 822 C C . THR A 1 112 ? 6.877 8.832 -20.344 1.00 77.31 112 THR A C 1
ATOM 824 O O . THR A 1 112 ? 5.966 8.122 -20.775 1.00 77.31 112 THR A O 1
ATOM 827 N N . TRP A 1 113 ? 6.908 9.234 -19.071 1.00 85.75 113 TRP A N 1
ATOM 828 C CA . TRP A 1 113 ? 5.833 8.935 -18.117 1.00 85.75 113 TRP A CA 1
ATOM 829 C C . TRP A 1 113 ? 4.570 9.739 -18.442 1.00 85.75 113 TRP A C 1
ATOM 831 O O . TRP A 1 113 ? 3.442 9.294 -18.191 1.00 85.75 113 TRP A O 1
ATOM 841 N N . GLY A 1 114 ? 4.776 10.920 -19.025 1.00 85.06 114 GLY A N 1
ATOM 842 C CA . GLY A 1 114 ? 3.756 11.906 -19.292 1.00 85.06 114 GLY A CA 1
ATOM 843 C C . GLY A 1 114 ? 2.971 12.206 -18.024 1.00 85.06 114 GLY A C 1
ATOM 844 O O . GLY A 1 114 ? 3.474 12.194 -16.900 1.00 85.06 114 GLY A O 1
ATOM 845 N N . GLY A 1 115 ? 1.680 12.419 -18.206 1.00 88.62 115 GLY A N 1
ATOM 846 C CA . GLY A 1 115 ? 0.805 12.724 -17.097 1.00 88.62 115 GLY A CA 1
ATOM 847 C C . GLY A 1 115 ? 0.100 11.506 -16.455 1.00 88.62 115 GLY A C 1
ATOM 848 O O . GLY A 1 115 ? -0.724 11.666 -15.554 1.00 88.62 115 GLY A O 1
ATOM 849 N N . ALA A 1 116 ? 0.408 10.274 -16.872 1.00 92.81 116 ALA A N 1
ATOM 850 C CA . ALA A 1 116 ? -0.282 9.075 -16.380 1.00 92.81 116 ALA A CA 1
ATOM 851 C C . ALA A 1 116 ? -0.364 8.965 -14.832 1.00 92.81 116 ALA A C 1
ATOM 853 O O . ALA A 1 116 ? -1.449 8.656 -14.324 1.00 92.81 116 ALA A O 1
ATOM 854 N N . PRO A 1 117 ? 0.692 9.294 -14.052 1.00 94.81 117 PRO A N 1
ATOM 855 C CA . PRO A 1 117 ? 0.636 9.262 -12.586 1.00 94.81 117 PRO A CA 1
ATOM 856 C C . PRO A 1 117 ? -0.443 10.167 -11.972 1.00 94.81 117 PRO A C 1
ATOM 858 O O . PRO A 1 117 ? -1.055 9.796 -10.971 1.00 94.81 117 PRO A O 1
ATOM 861 N N . PHE A 1 118 ? -0.713 11.332 -12.569 1.00 94.69 118 PHE A N 1
ATOM 862 C CA . PHE A 1 118 ? -1.721 12.276 -12.076 1.00 94.69 118 PHE A CA 1
ATOM 863 C C . PHE A 1 118 ? -3.144 11.760 -12.291 1.00 94.69 118 PHE A C 1
ATOM 865 O O . PHE A 1 118 ? -3.985 11.882 -11.400 1.00 94.69 118 PHE A O 1
ATOM 872 N N . LEU A 1 119 ? -3.410 11.135 -13.441 1.00 94.06 119 LEU A N 1
ATOM 873 C CA . LEU A 1 119 ? -4.707 10.515 -13.709 1.00 94.06 119 LEU A CA 1
ATOM 874 C C . LEU A 1 119 ? -4.956 9.330 -12.769 1.00 94.06 119 LEU A C 1
ATOM 876 O O . LEU A 1 119 ? -6.059 9.162 -12.247 1.00 94.06 119 LEU A O 1
ATOM 880 N N . TYR A 1 120 ? -3.916 8.537 -12.503 1.00 97.00 120 TYR A N 1
ATOM 881 C CA . TYR A 1 120 ? -3.994 7.478 -11.506 1.00 97.00 120 TYR A CA 1
ATOM 882 C C . TYR A 1 120 ? -4.270 8.033 -10.100 1.00 97.00 120 TYR A C 1
ATOM 884 O O . TYR A 1 120 ? -5.177 7.548 -9.420 1.00 97.00 120 TYR A O 1
ATOM 892 N N . ALA A 1 121 ? -3.573 9.100 -9.693 1.00 97.06 121 ALA A N 1
ATOM 893 C CA . ALA A 1 121 ? -3.834 9.785 -8.429 1.00 97.06 121 ALA A CA 1
ATOM 894 C C . ALA A 1 121 ? -5.285 10.291 -8.333 1.00 97.06 121 ALA A C 1
ATOM 896 O O . ALA A 1 121 ? -5.935 10.076 -7.313 1.00 97.06 121 ALA A O 1
ATOM 897 N N . ALA A 1 122 ? -5.825 10.888 -9.402 1.00 96.88 122 ALA A N 1
ATOM 898 C CA . ALA A 1 122 ? -7.219 11.330 -9.464 1.00 96.88 122 ALA A CA 1
ATOM 899 C C . ALA A 1 122 ? -8.209 10.166 -9.270 1.00 96.88 122 ALA A C 1
ATOM 901 O O . ALA A 1 122 ? -9.152 10.281 -8.485 1.00 96.88 122 ALA A O 1
ATOM 902 N N . GLY A 1 123 ? -7.969 9.022 -9.921 1.00 97.12 123 GLY A N 1
ATOM 903 C CA . GLY A 1 123 ? -8.774 7.812 -9.732 1.00 97.12 123 GLY A CA 1
ATOM 904 C C . GLY A 1 123 ? -8.760 7.311 -8.283 1.00 97.12 123 GLY A C 1
ATOM 905 O O . GLY A 1 123 ? -9.813 6.987 -7.728 1.00 97.12 123 GLY A O 1
ATOM 906 N N . LEU A 1 124 ? -7.589 7.305 -7.635 1.00 97.12 124 LEU A N 1
ATOM 907 C CA . LEU A 1 124 ? -7.459 6.927 -6.223 1.00 97.12 124 LEU A CA 1
ATOM 908 C C . LEU A 1 124 ? -8.178 7.902 -5.280 1.00 97.12 124 LEU A C 1
ATOM 910 O O . LEU A 1 124 ? -8.882 7.444 -4.376 1.00 97.12 124 LEU A O 1
ATOM 914 N N . LEU A 1 125 ? -8.040 9.213 -5.510 1.00 97.06 125 LEU A N 1
ATOM 915 C CA . LEU A 1 125 ? -8.672 10.265 -4.705 1.00 97.06 125 LEU A CA 1
ATOM 916 C C . LEU A 1 125 ? -10.195 10.132 -4.684 1.00 97.06 125 LEU A C 1
ATOM 918 O O . LEU A 1 125 ? -10.812 10.369 -3.649 1.00 97.06 125 LEU A O 1
ATOM 922 N N . LEU A 1 126 ? -10.804 9.713 -5.795 1.00 97.50 126 LEU A N 1
ATOM 923 C CA . LEU A 1 126 ? -12.247 9.473 -5.874 1.00 97.50 126 LEU A CA 1
ATOM 924 C C . LEU A 1 126 ? -12.662 8.150 -5.218 1.00 97.50 126 LEU A C 1
ATOM 926 O O . LEU A 1 126 ? -13.725 8.068 -4.600 1.00 97.50 126 LEU A O 1
ATOM 930 N N . MET A 1 127 ? -11.839 7.108 -5.347 1.00 97.25 127 MET A N 1
ATOM 931 C CA . MET A 1 127 ? -12.164 5.753 -4.898 1.00 97.25 127 MET A CA 1
ATOM 932 C C . MET A 1 127 ? -12.011 5.567 -3.380 1.00 97.25 127 MET A C 1
ATOM 934 O O . MET A 1 127 ? -12.908 5.028 -2.727 1.00 97.25 127 MET A O 1
ATOM 938 N N . GLN A 1 128 ? -10.886 5.999 -2.801 1.00 95.69 128 GLN A N 1
ATOM 939 C CA . GLN A 1 128 ? -10.544 5.728 -1.396 1.00 95.69 128 GLN A CA 1
ATOM 940 C C . GLN A 1 128 ? -11.576 6.243 -0.378 1.00 95.69 128 GLN A C 1
ATOM 942 O O . GLN A 1 128 ? -11.907 5.498 0.550 1.00 95.69 128 GLN A O 1
ATOM 947 N N . PRO A 1 129 ? -12.161 7.445 -0.529 1.00 95.31 129 PRO A N 1
ATOM 948 C CA . PRO A 1 129 ? -13.133 7.929 0.442 1.00 95.31 129 PRO A CA 1
ATOM 949 C C . PRO A 1 129 ? -14.423 7.097 0.464 1.00 95.31 129 PRO A C 1
ATOM 951 O O . PRO A 1 129 ? -15.047 6.955 1.517 1.00 95.31 129 PRO A O 1
ATOM 954 N N . GLN A 1 130 ? -14.799 6.473 -0.660 1.00 97.00 130 GLN A N 1
ATOM 955 C CA . GLN A 1 130 ? -15.945 5.557 -0.713 1.00 97.00 130 GLN A CA 1
ATOM 956 C C . GLN A 1 130 ? -15.663 4.274 0.083 1.00 97.00 130 GLN A C 1
ATOM 958 O O . GLN A 1 130 ? -16.541 3.772 0.788 1.00 97.00 130 GLN A O 1
ATOM 963 N N . TYR A 1 131 ? -14.422 3.776 0.040 1.00 94.94 131 TYR A N 1
ATOM 964 C CA . TYR A 1 131 ? -13.983 2.644 0.863 1.00 94.94 131 TYR A CA 1
ATOM 965 C C . TYR A 1 131 ? -14.048 2.984 2.348 1.00 94.94 131 TYR A C 1
ATOM 967 O O . TYR A 1 131 ? -14.619 2.215 3.123 1.00 94.94 131 TYR A O 1
ATOM 975 N N . ALA A 1 132 ? -13.535 4.157 2.725 1.00 92.88 132 ALA A N 1
ATOM 976 C CA . ALA A 1 132 ? -13.585 4.648 4.096 1.00 92.88 132 ALA A CA 1
ATOM 977 C C . 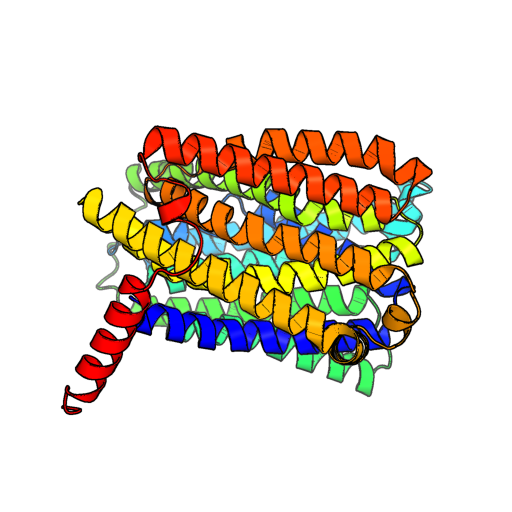ALA A 1 132 ? -15.032 4.759 4.604 1.00 92.88 132 ALA A C 1
ATOM 979 O O . ALA A 1 132 ? -15.342 4.313 5.708 1.00 92.88 132 ALA A O 1
ATOM 980 N N . CYS A 1 133 ? -15.943 5.278 3.775 1.00 95.06 133 CYS A N 1
ATOM 981 C CA . CYS A 1 133 ? -17.362 5.375 4.111 1.00 95.06 133 CYS A CA 1
ATOM 982 C C . CYS A 1 133 ? -17.999 3.995 4.350 1.00 95.06 133 CYS A C 1
ATOM 984 O O . CYS A 1 133 ? -18.594 3.760 5.400 1.00 95.06 133 CYS A O 1
ATOM 986 N N . LEU A 1 134 ? -17.841 3.042 3.420 1.00 94.50 134 LEU A N 1
ATOM 987 C CA . LEU A 1 134 ? -18.393 1.687 3.586 1.00 94.50 134 LEU A CA 1
ATOM 988 C C . LEU A 1 134 ? -17.813 0.965 4.806 1.00 94.50 134 LEU A C 1
ATOM 990 O O . LEU A 1 134 ? -18.540 0.246 5.497 1.00 94.50 134 LEU A O 1
ATOM 994 N N . GLN A 1 135 ? -16.523 1.169 5.082 1.00 88.88 135 GLN A N 1
ATOM 995 C CA . GLN A 1 135 ? -15.864 0.633 6.266 1.00 88.88 135 GLN A CA 1
ATOM 996 C C . GLN A 1 135 ? -16.436 1.246 7.554 1.00 88.88 135 GLN A C 1
ATOM 998 O O . GLN A 1 135 ? -16.719 0.506 8.494 1.00 88.88 135 GLN A O 1
ATOM 1003 N N . GLY A 1 136 ? -16.665 2.564 7.588 1.00 89.38 136 GLY A N 1
ATOM 1004 C CA . GLY A 1 136 ? -17.283 3.265 8.721 1.00 89.38 136 GLY A CA 1
ATOM 1005 C C . GLY A 1 136 ? -18.717 2.820 9.009 1.00 89.38 136 GLY A C 1
ATOM 1006 O O . GLY A 1 136 ? -19.094 2.665 10.170 1.00 89.38 136 GLY A O 1
ATOM 1007 N N . LEU A 1 137 ? -19.493 2.537 7.958 1.00 90.38 137 LEU A N 1
ATOM 1008 C CA . LEU A 1 137 ? -20.855 2.000 8.065 1.00 90.38 137 LEU A CA 1
ATOM 1009 C C . LEU A 1 137 ? -20.896 0.495 8.392 1.00 90.38 137 LEU A C 1
ATOM 1011 O O . LEU A 1 137 ? -21.979 -0.062 8.537 1.00 90.38 137 LEU A O 1
ATOM 1015 N N . LEU A 1 138 ? -19.744 -0.183 8.481 1.00 88.62 138 LEU A N 1
ATOM 1016 C CA . LEU A 1 138 ? -19.628 -1.637 8.664 1.00 88.62 138 LEU A CA 1
ATOM 1017 C C . LEU A 1 138 ? -20.298 -2.474 7.555 1.00 88.62 138 LEU A C 1
ATOM 1019 O O . LEU A 1 138 ? -20.544 -3.668 7.734 1.00 88.62 138 LEU A O 1
ATOM 1023 N N . HIS A 1 139 ? -20.511 -1.903 6.365 1.00 90.88 139 HIS A N 1
ATOM 1024 C CA . HIS A 1 139 ? -20.967 -2.636 5.177 1.00 90.88 139 HIS A CA 1
ATOM 1025 C C . HIS A 1 139 ? -19.797 -3.390 4.525 1.00 90.88 139 HIS A C 1
ATOM 1027 O O . HIS A 1 139 ? -19.425 -3.158 3.372 1.00 90.88 139 HIS A O 1
ATOM 1033 N N . LEU A 1 140 ? -19.209 -4.324 5.281 1.00 86.88 140 LEU A N 1
ATOM 1034 C CA . LEU A 1 140 ? -17.987 -5.036 4.902 1.00 86.88 140 LEU A CA 1
ATOM 1035 C C . LEU A 1 140 ? -18.145 -5.809 3.588 1.00 86.88 140 LEU A C 1
ATOM 1037 O O . LEU A 1 140 ? -17.187 -5.912 2.834 1.00 86.88 140 LEU A O 1
ATOM 1041 N N . ASN A 1 141 ? -19.335 -6.325 3.277 1.00 90.56 141 ASN A N 1
ATOM 1042 C CA . ASN A 1 141 ? -19.569 -7.033 2.015 1.00 90.56 141 ASN A CA 1
ATOM 1043 C C . ASN A 1 141 ? -19.401 -6.101 0.809 1.00 90.56 141 ASN A C 1
ATOM 1045 O O . ASN A 1 141 ? -18.612 -6.412 -0.077 1.00 90.56 141 ASN A O 1
ATOM 1049 N N . SER A 1 142 ? -20.055 -4.936 0.812 1.00 94.31 142 SER A N 1
ATOM 1050 C CA . SER A 1 142 ? -19.912 -3.927 -0.247 1.00 94.31 142 SER A CA 1
ATOM 1051 C C . SER A 1 142 ? -18.471 -3.432 -0.366 1.00 94.31 142 SER A C 1
ATOM 1053 O O . SER A 1 142 ? -17.947 -3.310 -1.468 1.00 94.31 142 SER A O 1
ATOM 1055 N N . PHE A 1 143 ? -17.813 -3.200 0.772 1.00 91.50 143 PHE A N 1
ATOM 1056 C CA . PHE A 1 143 ? -16.397 -2.840 0.817 1.00 91.50 143 PHE A CA 1
ATOM 1057 C C . PHE A 1 143 ? -15.517 -3.909 0.146 1.00 91.50 143 PHE A C 1
ATOM 1059 O O . PHE A 1 143 ? -14.710 -3.587 -0.721 1.00 91.50 143 PHE A O 1
ATOM 1066 N N . ASN A 1 144 ? -15.710 -5.186 0.490 1.00 91.06 144 ASN A N 1
ATOM 1067 C CA . ASN A 1 144 ? -14.942 -6.293 -0.083 1.00 91.06 144 ASN A CA 1
ATOM 1068 C C . ASN A 1 144 ? -15.213 -6.474 -1.583 1.00 91.06 144 ASN A C 1
ATOM 1070 O O . ASN A 1 144 ? -14.278 -6.747 -2.331 1.00 91.06 144 ASN A O 1
ATOM 1074 N N . VAL A 1 145 ? -16.463 -6.298 -2.030 1.00 94.12 145 VAL A N 1
ATOM 1075 C CA . VAL A 1 145 ? -16.813 -6.351 -3.458 1.00 94.12 145 VAL A CA 1
ATOM 1076 C C . VAL A 1 145 ? -16.011 -5.317 -4.234 1.00 94.12 145 VAL A C 1
ATOM 1078 O O . VAL A 1 145 ? -15.388 -5.674 -5.226 1.00 94.12 145 VAL A O 1
ATOM 1081 N N . LEU A 1 146 ? -15.954 -4.066 -3.770 1.00 94.38 146 LEU A N 1
ATOM 1082 C CA . LEU A 1 146 ? -15.170 -3.045 -4.464 1.00 94.38 146 LEU A CA 1
ATOM 1083 C C . LEU A 1 146 ? -13.663 -3.335 -4.440 1.00 94.38 146 LEU A C 1
ATOM 1085 O O . LEU A 1 146 ? -12.995 -3.160 -5.458 1.00 94.38 146 LEU A O 1
ATOM 1089 N N . GLN A 1 147 ? -13.134 -3.835 -3.315 1.00 91.44 147 GLN A N 1
ATOM 1090 C CA . GLN A 1 147 ? -11.720 -4.219 -3.216 1.00 91.44 147 GLN A CA 1
ATOM 1091 C C . GLN A 1 147 ? -11.320 -5.309 -4.218 1.00 91.44 147 GLN A C 1
ATOM 1093 O O . GLN A 1 147 ? -10.165 -5.347 -4.637 1.00 91.44 147 GLN A O 1
ATOM 1098 N N . VAL A 1 148 ? -12.239 -6.203 -4.586 1.00 94.19 148 VAL A N 1
ATOM 1099 C CA . VAL A 1 148 ? -12.002 -7.240 -5.603 1.00 94.19 148 VAL A CA 1
ATOM 1100 C C . VAL A 1 148 ? -12.302 -6.714 -7.005 1.00 94.19 148 VAL A C 1
ATOM 1102 O O . VAL A 1 148 ? -11.562 -7.013 -7.938 1.00 94.19 148 VAL A O 1
ATOM 1105 N N . LEU A 1 149 ? -13.341 -5.893 -7.160 1.00 95.38 149 LEU A N 1
ATOM 1106 C CA . LEU A 1 149 ? -13.752 -5.345 -8.449 1.00 95.38 149 LEU A CA 1
ATOM 1107 C C . LEU A 1 149 ? -12.646 -4.508 -9.098 1.00 95.38 149 LEU A C 1
ATOM 1109 O O . LEU A 1 149 ? -12.414 -4.666 -10.289 1.00 95.38 149 LEU A O 1
ATOM 1113 N N . TYR A 1 150 ? -11.943 -3.672 -8.328 1.00 96.31 150 TYR A N 1
ATOM 1114 C CA . TYR A 1 150 ? -10.861 -2.828 -8.846 1.00 96.31 150 TYR A CA 1
ATOM 1115 C C . TYR A 1 150 ? -9.738 -3.630 -9.546 1.00 96.31 150 TYR A C 1
ATOM 1117 O O . TYR A 1 150 ? -9.519 -3.414 -10.740 1.00 96.31 150 TYR A O 1
ATOM 1125 N N . PRO A 1 151 ? -9.047 -4.587 -8.889 1.00 96.50 151 PRO A N 1
ATOM 1126 C CA . PRO A 1 151 ? -7.998 -5.365 -9.546 1.00 96.50 151 PRO A CA 1
ATOM 1127 C C . PRO A 1 151 ? -8.540 -6.310 -10.630 1.00 96.50 151 PRO A C 1
ATOM 1129 O O . PRO A 1 151 ? -7.842 -6.546 -11.610 1.00 96.50 151 PRO A O 1
ATOM 1132 N N . VAL A 1 152 ? -9.776 -6.819 -10.510 1.00 97.19 152 VAL A N 1
ATOM 1133 C CA . VAL A 1 152 ? -10.400 -7.642 -11.567 1.00 97.19 152 VAL A CA 1
ATOM 1134 C C . VAL A 1 152 ? -10.663 -6.811 -12.822 1.00 97.19 152 VAL A C 1
ATOM 1136 O O . VAL A 1 152 ? -10.299 -7.226 -13.918 1.00 97.19 152 VAL A O 1
ATOM 1139 N N . ALA A 1 153 ? -11.261 -5.627 -12.675 1.00 97.88 153 ALA A N 1
ATOM 1140 C CA . ALA A 1 153 ? -11.513 -4.718 -13.787 1.00 97.88 153 ALA A CA 1
ATOM 1141 C C . ALA A 1 153 ? -10.204 -4.258 -14.438 1.00 97.88 153 ALA A C 1
ATOM 1143 O O . ALA A 1 153 ? -10.127 -4.176 -15.662 1.00 97.88 153 ALA A O 1
ATOM 1144 N N . PHE A 1 154 ? -9.158 -4.029 -13.638 1.00 98.12 154 PHE A N 1
ATOM 1145 C CA . PHE A 1 154 ? -7.828 -3.736 -14.157 1.00 98.12 154 PHE A CA 1
ATOM 1146 C C . PHE A 1 154 ? -7.238 -4.904 -14.956 1.00 98.12 154 PHE A C 1
ATOM 1148 O O . PHE A 1 154 ? -6.807 -4.693 -16.087 1.00 98.12 154 PHE A O 1
ATOM 1155 N N . LEU A 1 155 ? -7.276 -6.131 -14.421 1.00 97.75 155 LEU A N 1
ATOM 1156 C CA . LEU A 1 155 ? -6.806 -7.335 -15.115 1.00 97.75 155 LEU A CA 1
ATOM 1157 C C . LEU A 1 155 ? -7.536 -7.543 -16.450 1.00 97.75 155 LEU A C 1
ATOM 1159 O O . LEU A 1 155 ? -6.910 -7.771 -17.479 1.00 97.75 155 LEU A O 1
ATOM 1163 N N . ILE A 1 156 ? -8.864 -7.419 -16.457 1.00 97.81 156 ILE A N 1
ATOM 1164 C CA . ILE A 1 156 ? -9.652 -7.507 -17.692 1.00 97.81 156 ILE A CA 1
ATOM 1165 C C . ILE A 1 156 ? -9.236 -6.395 -18.660 1.00 97.81 156 ILE A C 1
ATOM 1167 O O . ILE A 1 156 ? -9.031 -6.654 -19.843 1.00 97.81 156 ILE A O 1
ATOM 1171 N N . GLY A 1 157 ? -9.072 -5.169 -18.163 1.00 97.50 157 GLY A N 1
ATOM 1172 C CA . GLY A 1 157 ? -8.675 -4.028 -18.976 1.00 97.50 157 GLY A CA 1
ATOM 1173 C C . GLY A 1 157 ? -7.311 -4.213 -19.647 1.00 97.50 157 GLY A C 1
ATOM 1174 O O . GLY A 1 157 ? -7.206 -3.945 -20.841 1.00 97.50 157 GLY A O 1
ATOM 1175 N N . ILE A 1 158 ? -6.288 -4.710 -18.937 1.00 97.75 158 ILE A N 1
ATOM 1176 C CA . ILE A 1 158 ? -4.962 -4.940 -19.541 1.00 97.75 158 ILE A CA 1
ATOM 1177 C C . ILE A 1 158 ? -5.014 -6.041 -20.606 1.00 97.75 158 ILE A C 1
ATOM 1179 O O . ILE A 1 158 ? -4.431 -5.871 -21.674 1.00 97.75 158 ILE A O 1
ATOM 1183 N N . LEU A 1 159 ? -5.783 -7.114 -20.373 1.00 97.25 159 LEU A N 1
ATOM 1184 C CA . LEU A 1 159 ? -5.971 -8.192 -21.349 1.00 97.25 159 LEU A CA 1
ATOM 1185 C C . LEU A 1 159 ? -6.709 -7.703 -22.601 1.00 97.25 159 LEU A C 1
ATOM 1187 O O . LEU A 1 159 ? -6.378 -8.101 -23.716 1.00 97.25 159 LEU A O 1
ATOM 1191 N N . VAL A 1 160 ? -7.705 -6.828 -22.440 1.00 96.75 160 VAL A N 1
ATOM 1192 C CA . VAL A 1 160 ? -8.421 -6.213 -23.567 1.00 96.75 160 VAL A CA 1
ATOM 1193 C C . VAL A 1 160 ? -7.512 -5.256 -24.333 1.00 96.75 160 VAL A C 1
ATOM 1195 O O . VAL A 1 160 ? -7.486 -5.315 -25.562 1.00 96.75 160 VAL A O 1
ATOM 1198 N N . LEU A 1 161 ? -6.760 -4.399 -23.633 1.00 95.88 161 LEU A N 1
ATOM 1199 C CA . LEU A 1 161 ? -5.837 -3.452 -24.262 1.00 95.88 161 LEU A CA 1
ATOM 1200 C C . LEU A 1 161 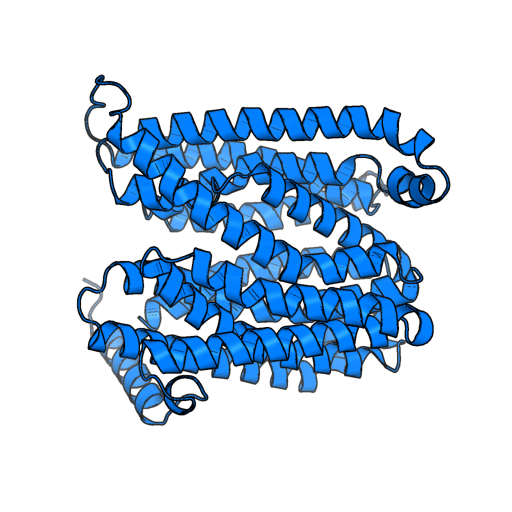? -4.781 -4.167 -25.103 1.00 95.88 161 LEU A C 1
ATOM 1202 O O . LEU A 1 161 ? -4.515 -3.759 -26.234 1.00 95.88 161 LEU A O 1
ATOM 1206 N N . GLU A 1 162 ? -4.217 -5.251 -24.577 1.00 96.00 162 GLU A N 1
ATOM 1207 C CA . GLU A 1 162 ? -3.230 -6.036 -25.302 1.00 96.00 162 GLU A CA 1
ATOM 1208 C C . GLU A 1 162 ? -3.838 -6.785 -26.488 1.00 96.00 162 GLU A C 1
ATOM 1210 O O . GLU A 1 162 ? -3.391 -6.589 -27.616 1.00 96.00 162 GLU A O 1
ATOM 1215 N N . ASN A 1 163 ? -4.891 -7.579 -26.271 1.00 95.44 163 ASN A N 1
ATOM 1216 C CA . ASN A 1 163 ? -5.446 -8.438 -27.320 1.00 95.44 163 ASN A CA 1
ATOM 1217 C C . ASN A 1 163 ? -6.106 -7.661 -28.467 1.00 95.44 163 ASN A C 1
ATOM 1219 O O . ASN A 1 163 ? -6.179 -8.168 -29.584 1.00 95.44 163 ASN A O 1
ATOM 1223 N N . ARG A 1 164 ? -6.645 -6.461 -28.207 1.00 94.38 164 ARG A N 1
ATOM 1224 C CA . ARG A 1 164 ? -7.357 -5.674 -29.230 1.00 94.38 164 ARG A CA 1
ATOM 1225 C C . ARG A 1 164 ? -6.493 -4.632 -29.915 1.00 94.38 164 ARG A C 1
ATOM 1227 O O . ARG A 1 164 ? -6.711 -4.385 -31.096 1.00 94.38 164 ARG A O 1
ATOM 1234 N N . TYR A 1 165 ? -5.557 -4.020 -29.196 1.00 90.75 165 TYR A N 1
ATOM 1235 C CA . TYR A 1 165 ? -4.821 -2.864 -29.709 1.00 90.75 165 TYR A CA 1
ATOM 1236 C C . TYR A 1 165 ? -3.313 -3.094 -29.791 1.00 90.75 165 TYR A C 1
ATOM 1238 O O . TYR A 1 165 ? -2.620 -2.260 -30.364 1.00 90.75 165 TYR A O 1
ATOM 1246 N N . GLY A 1 166 ? -2.778 -4.171 -29.195 1.00 91.62 166 GLY A N 1
ATOM 1247 C CA . GLY A 1 166 ? -1.330 -4.406 -29.115 1.00 91.62 166 GLY A CA 1
ATOM 1248 C C . GLY A 1 166 ? -0.561 -3.284 -28.404 1.00 91.62 166 GLY A C 1
ATOM 1249 O O . GLY A 1 166 ? 0.662 -3.227 -28.474 1.00 91.62 166 GLY A O 1
ATOM 1250 N N . ALA A 1 167 ? -1.272 -2.380 -27.724 1.00 85.31 167 ALA A N 1
ATOM 1251 C CA . ALA A 1 167 ? -0.770 -1.091 -27.257 1.00 85.31 167 ALA A CA 1
ATOM 1252 C C . ALA A 1 167 ? -0.432 -1.093 -25.759 1.00 85.31 167 ALA A C 1
ATOM 1254 O O . ALA A 1 167 ? -0.405 -0.035 -25.126 1.00 85.31 167 ALA A O 1
ATOM 1255 N N . LEU A 1 168 ? -0.205 -2.274 -25.171 1.00 94.94 168 LEU A N 1
ATOM 1256 C CA . LEU A 1 168 ? 0.096 -2.384 -23.750 1.00 94.94 168 LEU A CA 1
ATOM 1257 C C . LEU A 1 168 ? 1.506 -1.850 -23.476 1.00 94.94 168 LEU A C 1
ATOM 1259 O O . LEU A 1 168 ? 2.515 -2.518 -23.683 1.00 94.94 168 LEU A O 1
ATOM 1263 N N . THR A 1 169 ? 1.542 -0.613 -23.004 1.00 94.50 169 THR A N 1
ATOM 1264 C CA . THR A 1 169 ? 2.725 0.112 -22.529 1.00 94.50 169 THR A CA 1
ATOM 1265 C C . THR A 1 169 ? 2.573 0.444 -21.041 1.00 94.50 169 THR A C 1
ATOM 1267 O O . THR A 1 169 ? 1.434 0.519 -20.558 1.00 94.50 169 THR A O 1
ATOM 1270 N N . PRO A 1 170 ? 3.668 0.719 -20.304 1.00 94.44 170 PRO A N 1
ATOM 1271 C CA . PRO A 1 170 ? 3.597 1.168 -18.912 1.00 94.44 170 PRO A CA 1
ATOM 1272 C C . PRO A 1 170 ? 2.611 2.324 -18.696 1.00 94.44 170 PRO A C 1
ATOM 1274 O O . PRO A 1 170 ? 1.737 2.235 -17.834 1.00 94.44 170 PRO A O 1
ATOM 1277 N N . SER A 1 171 ? 2.672 3.363 -19.533 1.00 93.81 171 SER A N 1
ATOM 1278 C CA . SER A 1 171 ? 1.796 4.534 -19.426 1.00 93.81 171 SER A CA 1
ATOM 1279 C C . SER A 1 171 ? 0.325 4.176 -19.658 1.00 93.81 171 SER A C 1
ATOM 1281 O O . SER A 1 171 ? -0.536 4.608 -18.892 1.00 93.81 171 SER A O 1
ATOM 1283 N N . SER A 1 172 ? 0.022 3.328 -20.652 1.00 95.19 172 SER A N 1
ATOM 1284 C CA . SER A 1 172 ? -1.353 2.864 -20.906 1.00 95.19 172 SER A CA 1
ATOM 1285 C C . SER A 1 172 ? -1.933 2.060 -19.734 1.00 95.19 172 SER A C 1
ATOM 1287 O O . SER A 1 172 ? -3.102 2.235 -19.393 1.00 95.19 172 SER A O 1
ATOM 1289 N N . ALA A 1 173 ? -1.111 1.247 -19.057 1.00 96.88 173 ALA A N 1
ATOM 1290 C CA . ALA A 1 173 ? -1.530 0.485 -17.884 1.00 96.88 173 ALA A CA 1
ATOM 1291 C C . ALA A 1 173 ? -1.854 1.410 -16.698 1.00 96.88 173 ALA A C 1
ATOM 1293 O O . ALA A 1 173 ? -2.860 1.217 -16.018 1.00 96.88 173 ALA A O 1
ATOM 1294 N N . ILE A 1 174 ? -1.054 2.458 -16.472 1.00 97.19 174 ILE A N 1
ATOM 1295 C CA . ILE A 1 174 ? -1.308 3.442 -15.407 1.00 97.19 174 ILE A CA 1
ATOM 1296 C C . ILE A 1 174 ? -2.549 4.295 -15.707 1.00 97.19 174 ILE A C 1
ATOM 1298 O O . ILE A 1 174 ? -3.366 4.532 -14.816 1.00 97.19 174 ILE A O 1
ATOM 1302 N N . VAL A 1 175 ? -2.738 4.715 -16.961 1.00 95.81 175 VAL A N 1
ATOM 1303 C CA . VAL A 1 175 ? -3.959 5.413 -17.398 1.00 95.81 175 VAL A CA 1
ATOM 1304 C C . VAL A 1 175 ? -5.192 4.539 -17.168 1.00 95.81 175 VAL A C 1
ATOM 1306 O O . VAL A 1 175 ? -6.189 5.012 -16.618 1.00 95.81 175 VAL A O 1
ATOM 1309 N N . LEU A 1 176 ? -5.107 3.252 -17.516 1.00 97.38 176 LEU A N 1
ATOM 1310 C CA . LEU A 1 176 ? -6.170 2.287 -17.262 1.00 97.38 176 LEU A CA 1
ATOM 1311 C C . LEU A 1 176 ? -6.464 2.137 -15.761 1.00 97.38 176 LEU A C 1
ATOM 1313 O O . LEU A 1 176 ? -7.635 2.135 -15.391 1.00 97.38 176 LEU A O 1
ATOM 1317 N N . LEU A 1 177 ? -5.449 2.062 -14.888 1.00 97.50 177 LEU A N 1
ATOM 1318 C CA . LEU A 1 177 ? -5.660 2.050 -13.430 1.00 97.50 177 LEU A CA 1
ATOM 1319 C C . LEU A 1 177 ? -6.440 3.282 -12.962 1.00 97.50 177 LEU A C 1
ATOM 1321 O O . LEU A 1 177 ? -7.385 3.151 -12.184 1.00 97.50 177 LEU A O 1
ATOM 1325 N N . GLY A 1 178 ? -6.081 4.469 -13.459 1.00 97.12 178 GLY A N 1
ATOM 1326 C CA . GLY A 1 178 ? -6.815 5.704 -13.179 1.00 97.12 178 GLY A CA 1
ATOM 1327 C C . GLY A 1 178 ? -8.280 5.614 -13.606 1.00 97.12 178 GLY A C 1
ATOM 1328 O O . GLY A 1 178 ? -9.174 5.857 -12.794 1.00 97.12 178 GLY A O 1
ATOM 1329 N N . ALA A 1 179 ? -8.538 5.181 -14.842 1.00 97.31 179 ALA A N 1
ATOM 1330 C CA . ALA A 1 179 ? -9.890 5.017 -15.377 1.00 97.31 179 ALA A CA 1
ATOM 1331 C C . ALA A 1 179 ? -10.724 3.990 -14.585 1.00 97.31 179 ALA A C 1
ATOM 1333 O O . ALA A 1 179 ? -11.874 4.258 -14.230 1.00 97.31 179 ALA A O 1
ATOM 1334 N N . VAL A 1 180 ? -10.136 2.839 -14.241 1.00 97.94 180 VAL A N 1
ATOM 1335 C CA . VAL A 1 180 ? -10.772 1.815 -13.396 1.00 97.94 180 VAL A CA 1
ATOM 1336 C C . VAL A 1 180 ? -11.046 2.359 -11.991 1.00 97.94 180 VAL A C 1
ATOM 1338 O O . VAL A 1 180 ? -12.090 2.055 -11.411 1.00 97.94 180 VAL A O 1
ATOM 1341 N N . GLY A 1 181 ? -10.165 3.208 -11.455 1.00 97.56 181 GLY A N 1
ATOM 1342 C CA . GLY A 1 181 ? -10.368 3.907 -10.184 1.00 97.56 181 GLY A CA 1
ATOM 1343 C C . GLY A 1 181 ? -11.596 4.816 -10.213 1.00 97.56 181 GLY A C 1
ATOM 1344 O O . GLY A 1 181 ? -12.451 4.710 -9.335 1.00 97.56 181 GLY A O 1
ATOM 1345 N N . VAL A 1 182 ? -11.744 5.630 -11.263 1.00 97.56 182 VAL A N 1
ATOM 1346 C CA . VAL A 1 182 ? -12.926 6.491 -11.472 1.00 97.56 182 VAL A CA 1
ATOM 1347 C C . VAL A 1 182 ? -14.208 5.656 -11.582 1.00 97.56 182 VAL A C 1
ATOM 1349 O O . VAL A 1 182 ? -15.198 5.945 -10.907 1.00 97.56 182 VAL A O 1
ATOM 1352 N N . ALA A 1 183 ? -14.194 4.584 -12.380 1.00 97.69 183 ALA A N 1
ATOM 1353 C CA . ALA A 1 183 ? -15.349 3.698 -12.537 1.00 97.69 183 ALA A CA 1
ATOM 1354 C C . ALA A 1 183 ? -15.734 3.008 -11.214 1.00 97.69 183 ALA A C 1
ATOM 1356 O O . ALA A 1 183 ? -16.910 2.952 -10.842 1.00 97.69 183 ALA A O 1
ATOM 1357 N N . THR A 1 184 ? -14.738 2.540 -10.457 1.00 97.00 184 THR A N 1
ATOM 1358 C CA . THR A 1 184 ? -14.943 1.924 -9.139 1.00 97.00 184 THR A CA 1
ATOM 1359 C C . THR A 1 184 ? -15.467 2.942 -8.127 1.00 97.00 184 THR A C 1
ATOM 1361 O O . THR A 1 184 ? -16.335 2.607 -7.322 1.00 97.00 184 THR A O 1
ATOM 1364 N N . ALA A 1 185 ? -15.006 4.195 -8.183 1.00 97.31 185 ALA A N 1
ATOM 1365 C CA . ALA A 1 185 ? -15.510 5.276 -7.343 1.00 97.31 185 ALA A CA 1
ATOM 1366 C C . ALA A 1 185 ? -16.996 5.563 -7.605 1.00 97.31 185 ALA A C 1
ATOM 1368 O O . ALA A 1 185 ? -17.764 5.697 -6.652 1.00 97.31 185 ALA A O 1
ATOM 1369 N N . ALA A 1 186 ? -17.425 5.580 -8.871 1.00 97.56 186 ALA A N 1
ATOM 1370 C CA . ALA A 1 186 ? -18.833 5.741 -9.231 1.00 97.56 186 ALA A CA 1
ATOM 1371 C C . ALA A 1 186 ? -19.698 4.591 -8.678 1.00 97.56 186 ALA A C 1
ATOM 1373 O O . ALA A 1 186 ? -20.723 4.831 -8.035 1.00 97.56 186 ALA A O 1
ATOM 1374 N N . GLY A 1 187 ? -19.253 3.339 -8.841 1.00 97.12 187 GLY A N 1
ATOM 1375 C CA . GLY A 1 187 ? -19.915 2.177 -8.238 1.00 97.12 187 GLY A CA 1
ATOM 1376 C C . GLY A 1 187 ? -19.946 2.243 -6.705 1.00 97.12 187 GLY A C 1
ATOM 1377 O O . GLY A 1 187 ? -20.976 1.977 -6.083 1.00 97.12 187 GLY A O 1
ATOM 1378 N N . GLY A 1 188 ? -18.842 2.665 -6.086 1.00 97.12 188 GLY A N 1
ATOM 1379 C CA . GLY A 1 188 ? -18.726 2.837 -4.642 1.00 97.12 188 GLY A CA 1
ATOM 1380 C C . GLY A 1 188 ? -19.668 3.901 -4.089 1.00 97.12 188 GLY A C 1
ATOM 1381 O O . GLY A 1 188 ? -20.355 3.641 -3.103 1.00 97.12 188 GLY A O 1
ATOM 1382 N N . ALA A 1 189 ? -19.786 5.044 -4.763 1.00 97.25 189 ALA A N 1
ATOM 1383 C CA . ALA A 1 189 ? -20.727 6.104 -4.414 1.00 97.25 189 ALA A CA 1
ATOM 1384 C C . ALA A 1 189 ? -22.181 5.598 -4.397 1.00 97.25 189 ALA A C 1
ATOM 1386 O O . ALA A 1 189 ? -22.926 5.872 -3.453 1.00 97.25 189 ALA A O 1
ATOM 1387 N N . LEU A 1 190 ? -22.577 4.786 -5.385 1.00 97.06 190 LEU A N 1
ATOM 1388 C CA . LEU A 1 190 ? -23.905 4.161 -5.422 1.00 97.06 190 LEU A CA 1
ATOM 1389 C C . LEU A 1 190 ? -24.125 3.190 -4.253 1.00 97.06 190 LEU A C 1
ATOM 1391 O O . LEU A 1 190 ? -25.198 3.186 -3.644 1.00 97.06 190 LEU A O 1
ATOM 1395 N N . LEU A 1 191 ? -23.121 2.375 -3.915 1.00 96.69 191 LEU A N 1
ATOM 1396 C CA . LEU A 1 191 ? -23.201 1.445 -2.784 1.00 96.69 191 LEU A CA 1
ATOM 1397 C C . LEU A 1 191 ? -23.280 2.178 -1.441 1.00 96.69 191 LEU A C 1
ATOM 1399 O O . LEU A 1 191 ? -24.065 1.772 -0.584 1.00 96.69 191 LEU A O 1
ATOM 1403 N N . VAL A 1 192 ? -22.526 3.266 -1.266 1.00 96.38 192 VAL A N 1
ATOM 1404 C CA . VAL A 1 192 ? -22.589 4.102 -0.058 1.00 96.38 192 VAL A CA 1
ATOM 1405 C C . VAL A 1 192 ? -23.964 4.751 0.071 1.00 96.38 192 VAL A C 1
ATOM 1407 O O . VAL A 1 192 ? -24.576 4.667 1.131 1.00 96.38 192 VAL A O 1
ATOM 1410 N N . LEU A 1 193 ? -24.510 5.316 -1.009 1.00 95.00 193 LEU A N 1
ATOM 1411 C CA . LEU A 1 193 ? -25.864 5.877 -1.012 1.00 95.00 193 LEU A CA 1
ATOM 1412 C C . LEU A 1 193 ? -26.925 4.853 -0.597 1.00 95.00 193 LEU A C 1
ATOM 1414 O O . LEU A 1 193 ? -27.805 5.168 0.206 1.00 95.00 193 LEU A O 1
ATOM 1418 N N . ARG A 1 194 ? -26.841 3.623 -1.118 1.00 95.12 194 ARG A N 1
ATOM 1419 C CA . ARG A 1 194 ? -27.738 2.525 -0.725 1.00 95.12 194 ARG A CA 1
ATOM 1420 C C . ARG A 1 194 ? -27.576 2.163 0.752 1.00 95.12 194 ARG A C 1
ATOM 1422 O O . ARG A 1 194 ? -28.578 2.020 1.445 1.00 95.12 194 ARG A O 1
ATOM 1429 N N . ALA A 1 195 ? -26.339 2.059 1.236 1.00 94.00 195 ALA A N 1
ATOM 1430 C CA . ALA A 1 195 ? -26.042 1.744 2.632 1.00 94.00 195 ALA A CA 1
ATOM 1431 C C . ALA A 1 195 ? -26.575 2.817 3.596 1.00 94.00 195 ALA A C 1
ATOM 1433 O O . ALA A 1 195 ? -27.230 2.487 4.583 1.00 94.00 195 ALA A O 1
ATOM 1434 N N . ILE A 1 196 ? -26.369 4.098 3.278 1.00 93.44 196 ILE A N 1
ATOM 1435 C CA . ILE A 1 196 ? -26.881 5.229 4.065 1.00 93.44 196 ILE A CA 1
ATOM 1436 C C . ILE A 1 196 ? -28.411 5.202 4.090 1.00 93.44 196 ILE A C 1
ATOM 1438 O O . ILE A 1 196 ? -28.992 5.312 5.162 1.00 93.44 196 ILE A O 1
ATOM 1442 N N . ARG A 1 197 ? -29.085 4.986 2.952 1.00 90.62 197 ARG A N 1
ATOM 1443 C CA . ARG A 1 197 ? -30.558 4.874 2.922 1.00 90.62 197 ARG A CA 1
ATOM 1444 C C . ARG A 1 197 ? -31.094 3.730 3.789 1.00 90.62 197 ARG A C 1
ATOM 1446 O O . ARG A 1 197 ? -32.192 3.853 4.312 1.00 90.62 197 ARG A O 1
ATOM 1453 N N . ALA A 1 198 ? -30.339 2.642 3.934 1.00 88.75 198 ALA A N 1
ATOM 1454 C CA . ALA A 1 198 ? -30.733 1.495 4.750 1.00 88.75 198 ALA A CA 1
ATOM 1455 C C . ALA A 1 198 ? -30.474 1.687 6.256 1.00 88.75 198 ALA A C 1
ATOM 1457 O O . ALA A 1 198 ? -31.134 1.048 7.069 1.00 88.75 198 ALA A O 1
ATOM 1458 N N . THR A 1 199 ? -29.507 2.529 6.637 1.00 84.12 199 THR A N 1
ATOM 1459 C CA . THR A 1 199 ? -29.069 2.689 8.040 1.00 84.12 199 THR A CA 1
ATOM 1460 C C . THR A 1 199 ? -29.463 4.018 8.672 1.00 84.12 199 THR A C 1
ATOM 1462 O O . THR A 1 199 ? -29.519 4.118 9.896 1.00 84.12 199 THR A O 1
ATOM 1465 N N . SER A 1 200 ? -29.717 5.054 7.878 1.00 75.12 200 SER A N 1
ATOM 1466 C CA . SER A 1 200 ? -30.036 6.385 8.382 1.00 75.12 200 SER A CA 1
ATOM 1467 C C . SER A 1 200 ? -31.547 6.599 8.449 1.00 75.12 200 SER A C 1
ATOM 1469 O O . SER A 1 200 ? -32.242 6.489 7.442 1.00 75.12 200 SER A O 1
ATOM 1471 N N . GLY A 1 201 ? -32.040 6.965 9.638 1.00 65.31 201 GLY A N 1
ATOM 1472 C CA . GLY A 1 201 ? -33.368 7.557 9.814 1.00 65.31 201 GLY A CA 1
ATOM 1473 C C . GLY A 1 201 ? -33.492 8.934 9.132 1.00 65.31 201 GLY A C 1
ATOM 1474 O O . GLY A 1 201 ? -32.554 9.373 8.457 1.00 65.31 201 GLY A O 1
ATOM 1475 N N . PRO A 1 202 ? -34.633 9.634 9.285 1.00 60.22 202 PRO A N 1
ATOM 1476 C CA . PRO A 1 202 ? -34.886 10.906 8.611 1.00 60.22 202 PRO A CA 1
ATOM 1477 C C . PRO A 1 202 ? -33.736 11.900 8.812 1.00 60.22 202 PRO A C 1
ATOM 1479 O O . PRO A 1 202 ? -33.256 12.122 9.925 1.00 60.22 202 PRO A O 1
ATOM 1482 N N . VAL A 1 203 ? -33.270 12.475 7.701 1.00 59.28 203 VAL A N 1
ATOM 1483 C CA . VAL A 1 203 ? -32.141 13.410 7.675 1.00 59.28 203 VAL A CA 1
ATOM 1484 C C . VAL A 1 203 ? -32.526 14.650 8.472 1.00 59.28 203 VAL A C 1
ATOM 1486 O O . VAL A 1 203 ? -33.446 15.367 8.088 1.00 59.28 203 VAL A O 1
ATOM 1489 N N . SER A 1 204 ? -31.818 14.919 9.569 1.00 54.38 204 SER A N 1
ATOM 1490 C CA . SER A 1 204 ? -31.965 16.186 10.283 1.00 54.38 204 SER A CA 1
ATOM 1491 C C . SER A 1 204 ? -31.460 17.321 9.376 1.00 54.38 204 SER A C 1
ATOM 1493 O O . SER A 1 204 ? -30.291 17.290 8.984 1.00 54.38 204 SER A O 1
ATOM 1495 N N . PRO A 1 205 ? -32.296 18.315 9.020 1.00 56.94 205 PRO A N 1
ATOM 1496 C CA . PRO A 1 205 ? -31.919 19.406 8.115 1.00 56.94 205 PRO A CA 1
ATOM 1497 C C . PRO A 1 205 ? -30.972 20.437 8.755 1.00 56.94 205 PRO A C 1
ATOM 1499 O O . PRO A 1 205 ? -30.547 21.384 8.095 1.00 56.94 205 PRO A O 1
ATOM 1502 N N . TYR A 1 206 ? -30.616 20.277 10.033 1.00 55.53 206 TYR A N 1
ATOM 1503 C CA . TYR A 1 206 ? -29.734 21.210 10.725 1.00 55.53 206 TYR A CA 1
ATOM 1504 C C . TYR A 1 206 ? -28.276 21.032 10.277 1.00 55.53 206 TYR A C 1
ATOM 1506 O O . TYR A 1 206 ? -27.727 19.930 10.306 1.00 55.53 206 TYR A O 1
ATOM 1514 N N . GLY A 1 207 ? -27.663 22.143 9.852 1.00 57.56 207 GLY A N 1
ATOM 1515 C CA . GLY A 1 207 ? -26.344 22.207 9.219 1.00 57.56 207 GLY A CA 1
ATOM 1516 C C . GLY A 1 207 ? -25.186 21.608 10.024 1.00 57.56 207 GLY A C 1
ATOM 1517 O O . GLY A 1 207 ? -25.320 21.198 11.177 1.00 57.56 207 GLY A O 1
ATOM 1518 N N . VAL A 1 208 ? -24.004 21.566 9.397 1.00 59.00 208 VAL A N 1
ATOM 1519 C CA . VAL A 1 208 ? -22.777 21.024 10.001 1.00 59.00 208 VAL A CA 1
ATOM 1520 C C . VAL A 1 208 ? -22.503 21.754 11.314 1.00 59.00 208 VAL A C 1
ATOM 1522 O O . VAL A 1 208 ? -22.052 22.901 11.312 1.00 59.00 208 VAL A O 1
ATOM 1525 N N . LYS A 1 209 ? -22.778 21.093 12.448 1.00 72.25 209 LYS A N 1
ATOM 1526 C CA . LYS A 1 209 ? -22.449 21.641 13.766 1.00 72.25 209 LYS A CA 1
ATOM 1527 C C . LYS A 1 209 ? -20.962 21.995 13.757 1.00 72.25 209 LYS A C 1
ATOM 1529 O O . LYS A 1 209 ? -20.135 21.198 13.315 1.00 72.25 209 LYS A O 1
ATOM 1534 N N . ARG A 1 210 ? -20.608 23.180 14.262 1.00 71.75 210 ARG A N 1
ATOM 1535 C CA . ARG A 1 210 ? -19.214 23.657 14.375 1.00 71.75 210 ARG A CA 1
ATOM 1536 C C . ARG A 1 210 ? -18.287 22.611 15.020 1.00 71.75 210 ARG A C 1
ATOM 1538 O O . ARG A 1 210 ? -17.105 22.562 14.692 1.00 71.75 210 ARG A O 1
ATOM 1545 N N . SER A 1 211 ? -18.842 21.751 15.879 1.00 77.31 211 SER A N 1
ATOM 1546 C CA . SER A 1 211 ? -18.170 20.595 16.476 1.00 77.31 211 SER A CA 1
ATOM 1547 C C . SER A 1 211 ? -17.689 19.558 15.453 1.00 77.31 211 SER A C 1
ATOM 1549 O O . SER A 1 211 ? -16.552 19.112 15.560 1.00 77.31 211 SER A O 1
ATOM 1551 N N . LEU A 1 212 ? -18.485 19.220 14.431 1.00 76.50 212 LEU A N 1
ATOM 1552 C CA . LEU A 1 212 ? -18.108 18.233 13.412 1.00 76.50 212 LEU A CA 1
ATOM 1553 C C . LEU A 1 212 ? -16.956 18.744 12.544 1.00 76.50 212 LEU A C 1
ATOM 1555 O O . LEU A 1 212 ? -16.034 17.996 12.244 1.00 76.50 212 LEU A O 1
ATOM 1559 N N . ARG A 1 213 ? -16.976 20.031 12.173 1.00 78.31 213 ARG A N 1
ATOM 1560 C CA . ARG A 1 213 ? -15.904 20.634 11.367 1.00 78.31 213 ARG A CA 1
ATOM 1561 C C . ARG A 1 213 ? -14.566 20.632 12.109 1.00 78.31 213 ARG A C 1
ATOM 1563 O O . ARG A 1 213 ? -13.549 20.330 11.498 1.00 78.31 213 ARG A O 1
ATOM 1570 N N . ARG A 1 214 ? -14.565 20.943 13.411 1.00 81.12 214 ARG A N 1
ATOM 1571 C CA . ARG A 1 214 ? -13.351 20.859 14.243 1.00 81.12 214 ARG A CA 1
ATOM 1572 C C . ARG A 1 214 ? -12.866 19.419 14.376 1.00 81.12 214 ARG A C 1
ATOM 1574 O O . ARG A 1 214 ? -11.725 19.145 14.039 1.00 81.12 214 ARG A O 1
ATOM 1581 N N . ALA A 1 215 ? -13.765 18.494 14.720 1.00 74.06 215 ALA A N 1
ATOM 1582 C CA . ALA A 1 215 ? -13.434 17.073 14.811 1.00 74.06 215 ALA A CA 1
ATOM 1583 C C . ALA A 1 215 ? -12.861 16.512 13.496 1.00 74.06 215 ALA A C 1
ATOM 1585 O O . ALA A 1 215 ? -11.930 15.711 13.522 1.00 74.06 215 ALA A O 1
ATOM 1586 N N . PHE A 1 216 ? -13.387 16.956 12.348 1.00 79.94 216 PHE A N 1
ATOM 1587 C CA . PHE A 1 216 ? -12.866 16.598 11.032 1.00 79.94 216 PHE A CA 1
ATOM 1588 C C . PHE A 1 216 ? -11.430 17.094 10.849 1.00 79.94 216 PHE A C 1
ATOM 1590 O O . PHE A 1 216 ? -10.575 16.313 10.446 1.00 79.94 216 PHE A O 1
ATOM 1597 N N . LEU A 1 217 ? -11.151 18.368 11.138 1.00 81.75 217 LEU A N 1
ATOM 1598 C CA . LEU A 1 217 ? -9.836 18.971 10.905 1.00 81.75 217 LEU A CA 1
ATOM 1599 C C . LEU A 1 217 ? -8.769 18.403 11.844 1.00 81.75 217 LEU A C 1
ATOM 1601 O O . LEU A 1 217 ? -7.707 18.007 11.371 1.00 81.75 217 LEU A O 1
ATOM 1605 N N . ASP A 1 218 ? -9.071 18.294 13.137 1.00 80.75 218 ASP A N 1
ATOM 1606 C CA . ASP A 1 218 ? -8.108 17.842 14.147 1.00 80.75 218 ASP A CA 1
ATOM 1607 C C . ASP A 1 218 ? -7.653 16.399 13.874 1.00 80.75 218 ASP A C 1
ATOM 1609 O O . ASP A 1 218 ? -6.459 16.090 13.892 1.00 80.75 218 ASP A O 1
ATOM 1613 N N . PHE A 1 219 ? -8.599 15.514 13.539 1.00 81.25 219 PHE A N 1
ATOM 1614 C CA . PHE A 1 219 ? -8.288 14.122 13.217 1.00 81.25 219 PHE A CA 1
ATOM 1615 C C . PHE A 1 219 ? -7.630 13.966 11.838 1.00 81.25 219 PHE A C 1
ATOM 1617 O O . PHE A 1 219 ? -6.668 13.203 11.695 1.00 81.25 219 PHE A O 1
ATOM 1624 N N . SER A 1 220 ? -8.123 14.693 10.826 1.00 85.94 220 SER A N 1
ATOM 1625 C CA . SER A 1 220 ? -7.586 14.614 9.461 1.00 85.94 220 SER A CA 1
ATOM 1626 C C . SER A 1 220 ? -6.147 15.089 9.397 1.00 85.94 220 SER A C 1
ATOM 1628 O O . SER A 1 220 ? -5.345 14.428 8.756 1.00 85.94 220 SER A O 1
ATOM 1630 N N . LEU A 1 221 ? -5.789 16.180 10.083 1.00 87.19 221 LEU A N 1
ATOM 1631 C CA . LEU A 1 221 ? -4.423 16.710 10.065 1.00 87.19 221 LEU A CA 1
ATOM 1632 C C . LEU A 1 221 ? -3.422 15.731 10.687 1.00 87.19 221 LEU A C 1
ATOM 1634 O O . LEU A 1 221 ? -2.391 15.439 10.082 1.00 87.19 221 LEU A O 1
ATOM 1638 N N . GLY A 1 222 ? -3.741 15.178 11.862 1.00 84.81 222 GLY A N 1
ATOM 1639 C CA . GLY A 1 222 ? -2.874 14.199 12.521 1.00 84.81 222 GLY A CA 1
ATOM 1640 C C . GLY A 1 222 ? -2.698 12.920 11.698 1.00 84.81 222 GLY A C 1
ATOM 1641 O O . GLY A 1 222 ? -1.587 12.400 11.580 1.00 84.81 222 GLY A O 1
ATOM 1642 N N . SER A 1 223 ? -3.784 12.439 11.089 1.00 85.44 223 SER A N 1
ATOM 1643 C CA . SER A 1 223 ? -3.751 11.262 10.214 1.00 85.44 223 SER A CA 1
ATOM 1644 C C . SER A 1 223 ? -3.041 11.546 8.891 1.00 85.44 223 SER A C 1
ATOM 1646 O O . SER A 1 223 ? -2.287 10.707 8.415 1.00 85.44 223 SER A O 1
ATOM 1648 N N . TYR A 1 224 ? -3.209 12.742 8.328 1.00 91.19 224 TYR A N 1
ATOM 1649 C CA . TYR A 1 224 ? -2.572 13.175 7.088 1.00 91.19 224 TYR A CA 1
ATOM 1650 C C . TYR A 1 224 ? -1.050 13.218 7.219 1.00 91.19 224 TYR A C 1
ATOM 1652 O O . TYR A 1 224 ? -0.356 12.609 6.410 1.00 91.19 224 TYR A O 1
ATOM 1660 N N . VAL A 1 225 ? -0.522 13.848 8.275 1.00 91.25 225 VAL A N 1
ATOM 1661 C CA . VAL A 1 225 ? 0.929 13.890 8.526 1.00 91.25 225 VAL A CA 1
ATOM 1662 C C . VAL A 1 225 ? 1.495 12.477 8.700 1.00 91.25 225 VAL A C 1
ATOM 1664 O O . VAL A 1 225 ? 2.522 12.139 8.109 1.00 91.25 225 VAL A O 1
ATOM 1667 N N . ALA A 1 226 ? 0.802 11.622 9.458 1.00 89.56 226 ALA A N 1
ATOM 1668 C CA . ALA A 1 226 ? 1.197 10.227 9.630 1.00 89.56 226 ALA A CA 1
ATOM 1669 C C . ALA A 1 226 ? 1.174 9.437 8.312 1.00 89.56 226 ALA A C 1
ATOM 1671 O O . ALA A 1 226 ? 2.109 8.681 8.038 1.00 89.56 226 ALA A O 1
ATOM 1672 N N . ASN A 1 227 ? 0.149 9.643 7.482 1.00 91.19 227 ASN A N 1
ATOM 1673 C CA . ASN A 1 227 ? -0.002 8.975 6.195 1.00 91.19 227 ASN A CA 1
ATOM 1674 C C . ASN A 1 227 ? 1.040 9.444 5.179 1.00 91.19 227 ASN A C 1
ATOM 1676 O O . ASN A 1 227 ? 1.601 8.594 4.492 1.00 91.19 227 ASN A O 1
ATOM 1680 N N . ILE A 1 228 ? 1.360 10.742 5.105 1.00 94.31 228 ILE A N 1
ATOM 1681 C CA . ILE A 1 228 ? 2.426 11.251 4.227 1.00 94.31 228 ILE A CA 1
ATOM 1682 C C . ILE A 1 228 ? 3.755 10.614 4.589 1.00 94.31 228 ILE A C 1
ATOM 1684 O O . ILE A 1 228 ? 4.394 10.012 3.732 1.00 94.31 228 ILE A O 1
ATOM 1688 N N . ILE A 1 229 ? 4.166 10.716 5.853 1.00 94.31 229 ILE A N 1
ATOM 1689 C CA . ILE A 1 229 ? 5.488 10.245 6.264 1.00 94.31 229 ILE A CA 1
ATOM 1690 C C . ILE A 1 229 ? 5.574 8.718 6.110 1.00 94.31 229 ILE A C 1
ATOM 1692 O O . ILE A 1 229 ? 6.566 8.210 5.588 1.00 94.31 229 ILE A O 1
ATOM 1696 N N . GLY A 1 230 ? 4.525 7.979 6.486 1.00 92.62 230 GLY A N 1
ATOM 1697 C CA . GLY A 1 230 ? 4.470 6.529 6.281 1.00 92.62 230 GLY A CA 1
ATOM 1698 C C . GLY A 1 230 ? 4.462 6.120 4.801 1.00 92.62 230 GLY A C 1
ATOM 1699 O O . GLY A 1 230 ? 5.094 5.131 4.419 1.00 92.62 230 GLY A O 1
ATOM 1700 N N . SER A 1 231 ? 3.792 6.890 3.942 1.00 92.94 231 SER A N 1
ATOM 1701 C CA . SER A 1 231 ? 3.766 6.630 2.498 1.00 92.94 231 SER A CA 1
ATOM 1702 C C . SER A 1 231 ? 5.097 6.957 1.845 1.00 92.94 231 SER A C 1
ATOM 1704 O O . SER A 1 231 ? 5.574 6.161 1.049 1.00 92.94 231 SER A O 1
ATOM 1706 N N . LEU A 1 232 ? 5.747 8.059 2.224 1.00 94.69 232 LEU A N 1
ATOM 1707 C CA . LEU A 1 232 ? 7.112 8.352 1.794 1.00 94.69 232 LEU A CA 1
ATOM 1708 C C . LEU A 1 232 ? 8.044 7.203 2.182 1.00 94.69 232 LEU A C 1
ATOM 1710 O O . LEU A 1 232 ? 8.732 6.674 1.322 1.00 94.69 232 LEU A O 1
ATOM 1714 N N . ASN A 1 233 ? 7.997 6.722 3.424 1.00 93.50 233 ASN A N 1
ATOM 1715 C CA . ASN A 1 233 ? 8.877 5.634 3.853 1.00 93.50 233 ASN A CA 1
ATOM 1716 C C . ASN A 1 233 ? 8.653 4.321 3.070 1.00 93.50 233 ASN A C 1
ATOM 1718 O O . ASN A 1 233 ? 9.597 3.604 2.757 1.00 93.50 233 ASN A O 1
ATOM 1722 N N . SER A 1 234 ? 7.407 4.012 2.702 1.00 91.69 234 SER A N 1
ATOM 1723 C CA . SER A 1 234 ? 7.087 2.774 1.972 1.00 91.69 234 SER A CA 1
ATOM 1724 C C . SER A 1 234 ? 7.211 2.877 0.449 1.00 91.69 234 SER A C 1
ATOM 1726 O O . SER A 1 234 ? 7.439 1.865 -0.208 1.00 91.69 234 SER A O 1
ATOM 1728 N N . ARG A 1 235 ? 7.049 4.070 -0.130 1.00 94.38 235 ARG A N 1
ATOM 1729 C CA . ARG A 1 235 ? 6.961 4.278 -1.586 1.00 94.38 235 ARG A CA 1
ATOM 1730 C C . ARG A 1 235 ? 8.183 4.971 -2.167 1.00 94.38 235 ARG A C 1
ATOM 1732 O O . ARG A 1 235 ? 8.603 4.628 -3.267 1.00 94.38 235 ARG A O 1
ATOM 1739 N N . LEU A 1 236 ? 8.804 5.889 -1.431 1.00 94.69 236 LEU A N 1
ATOM 1740 C CA . LEU A 1 236 ? 9.978 6.615 -1.910 1.00 94.69 236 LEU A CA 1
ATOM 1741 C C . LEU A 1 236 ? 11.129 5.696 -2.363 1.00 94.69 236 LEU A C 1
ATOM 1743 O O . LEU A 1 236 ? 11.726 6.017 -3.387 1.00 94.69 236 LEU A O 1
ATOM 1747 N N . PRO A 1 237 ? 11.399 4.533 -1.730 1.00 95.00 237 PRO A N 1
ATOM 1748 C CA . PRO A 1 237 ? 12.430 3.617 -2.214 1.00 95.00 237 PRO A CA 1
ATOM 1749 C C . PRO A 1 237 ? 12.217 3.125 -3.646 1.00 95.00 237 PRO A C 1
ATOM 1751 O O . PRO A 1 237 ? 13.159 3.117 -4.437 1.00 95.00 237 PRO A O 1
ATOM 1754 N N . ALA A 1 238 ? 10.984 2.764 -4.007 1.00 93.00 238 ALA A N 1
ATOM 1755 C CA . ALA A 1 238 ? 10.655 2.337 -5.365 1.00 93.00 238 ALA A CA 1
ATOM 1756 C C . ALA A 1 238 ? 10.741 3.503 -6.361 1.00 93.00 238 ALA A C 1
ATOM 1758 O O . ALA A 1 238 ? 11.271 3.329 -7.457 1.00 93.00 238 ALA A O 1
ATOM 1759 N N . LEU A 1 239 ? 10.284 4.699 -5.966 1.00 94.38 239 LEU A N 1
ATOM 1760 C CA . LEU A 1 239 ? 10.342 5.886 -6.820 1.00 94.38 239 LEU A CA 1
ATOM 1761 C C . LEU A 1 239 ? 11.785 6.324 -7.091 1.00 94.38 239 LEU A C 1
ATOM 1763 O O . LEU A 1 239 ? 12.156 6.499 -8.246 1.00 94.38 239 LEU A O 1
ATOM 1767 N N . LEU A 1 240 ? 12.605 6.485 -6.048 1.00 94.69 240 LEU A N 1
ATOM 1768 C CA . LEU A 1 240 ? 13.999 6.900 -6.217 1.00 94.69 240 LEU A CA 1
ATOM 1769 C C . LEU A 1 240 ? 14.794 5.863 -7.003 1.00 94.69 240 LEU A C 1
ATOM 1771 O O . LEU A 1 240 ? 15.594 6.238 -7.850 1.00 94.69 240 LEU A O 1
ATOM 1775 N N . SER A 1 241 ? 14.533 4.571 -6.792 1.00 93.12 241 SER A N 1
ATOM 1776 C CA . SER A 1 241 ? 15.177 3.519 -7.584 1.00 93.12 241 SER A CA 1
ATOM 1777 C C . SER A 1 241 ? 14.803 3.609 -9.062 1.00 93.12 241 SER A C 1
ATOM 1779 O O . SER A 1 241 ? 15.676 3.480 -9.910 1.00 93.12 241 SER A O 1
ATOM 1781 N N . ALA A 1 242 ? 13.537 3.895 -9.382 1.00 91.12 242 ALA A N 1
ATOM 1782 C CA . ALA A 1 242 ? 13.096 4.101 -10.761 1.00 91.12 242 ALA A CA 1
ATOM 1783 C C . ALA A 1 242 ? 13.687 5.363 -11.417 1.00 91.12 242 ALA A C 1
ATOM 1785 O O . ALA A 1 242 ? 13.812 5.400 -12.637 1.00 91.12 242 ALA A O 1
ATOM 1786 N N . LEU A 1 243 ? 14.029 6.388 -10.628 1.00 89.81 243 LEU A N 1
ATOM 1787 C CA . LEU A 1 243 ? 14.576 7.655 -11.125 1.00 89.81 243 LEU A CA 1
ATOM 1788 C C . LEU A 1 243 ? 16.109 7.686 -11.190 1.00 89.81 243 LEU A C 1
ATOM 1790 O O . LEU A 1 243 ? 16.658 8.384 -12.035 1.00 89.81 243 LEU A O 1
ATOM 1794 N N . MET A 1 244 ? 16.797 6.990 -10.281 1.00 91.19 244 MET A N 1
ATOM 1795 C CA . MET A 1 244 ? 18.246 7.128 -10.080 1.00 91.19 244 MET A CA 1
ATOM 1796 C C . MET A 1 244 ? 19.058 5.907 -10.518 1.00 91.19 244 MET A C 1
ATOM 1798 O O . MET A 1 244 ? 20.260 6.043 -10.737 1.00 91.19 244 MET A O 1
ATOM 1802 N N . LEU A 1 245 ? 18.449 4.721 -10.624 1.00 91.88 245 LEU A N 1
ATOM 1803 C CA . LEU A 1 245 ? 19.149 3.517 -11.074 1.00 91.88 245 LEU A CA 1
ATOM 1804 C C . LEU A 1 245 ? 18.998 3.323 -12.583 1.00 91.88 245 LEU A C 1
ATOM 1806 O O . LEU A 1 245 ? 18.017 3.742 -13.198 1.00 91.88 245 LEU A O 1
ATOM 1810 N N . VAL A 1 246 ? 19.950 2.602 -13.174 1.00 90.25 246 VAL A N 1
ATOM 1811 C CA . VAL A 1 246 ? 19.839 2.117 -14.558 1.00 90.25 246 VAL A CA 1
ATOM 1812 C C . VAL A 1 246 ? 18.579 1.238 -14.693 1.00 90.25 246 VAL A C 1
ATOM 1814 O O . VAL A 1 246 ? 18.278 0.485 -13.762 1.00 90.25 246 VAL A O 1
ATOM 1817 N N . PRO A 1 247 ? 17.841 1.262 -15.825 1.00 87.81 247 PRO A N 1
ATOM 1818 C CA . PRO A 1 247 ? 16.537 0.594 -15.943 1.00 87.81 247 PRO A CA 1
ATOM 1819 C C . PRO A 1 247 ? 16.506 -0.884 -15.524 1.00 87.81 247 PRO A C 1
ATOM 1821 O O . PRO A 1 247 ? 15.537 -1.338 -14.921 1.00 87.81 247 PRO A O 1
ATOM 1824 N N . THR A 1 248 ? 17.570 -1.643 -15.794 1.00 88.31 248 THR A N 1
ATOM 1825 C CA . THR A 1 248 ? 17.685 -3.056 -15.396 1.00 88.31 248 THR A CA 1
ATOM 1826 C C . THR A 1 248 ? 17.808 -3.233 -13.880 1.00 88.31 248 THR A C 1
ATOM 1828 O O . THR A 1 248 ? 17.131 -4.090 -13.305 1.00 88.31 248 THR A O 1
ATOM 1831 N N . ALA A 1 249 ? 18.620 -2.405 -13.220 1.00 91.31 249 ALA A N 1
ATOM 1832 C CA . ALA A 1 249 ? 18.773 -2.371 -11.767 1.00 91.31 249 ALA A CA 1
ATOM 1833 C C . ALA A 1 249 ? 17.478 -1.901 -11.083 1.00 91.31 249 ALA A C 1
ATOM 1835 O O . ALA A 1 249 ? 17.002 -2.546 -10.147 1.00 91.31 249 ALA A O 1
ATOM 1836 N N . ALA A 1 250 ? 16.850 -0.844 -11.612 1.00 90.38 250 ALA A N 1
ATOM 1837 C CA . ALA A 1 250 ? 15.550 -0.353 -11.157 1.00 90.38 250 ALA A CA 1
ATOM 1838 C C . ALA A 1 250 ? 14.466 -1.435 -11.251 1.00 90.38 250 ALA A C 1
ATOM 1840 O O . ALA A 1 250 ? 13.727 -1.657 -10.293 1.00 90.38 250 ALA A O 1
ATOM 1841 N N . GLY A 1 251 ? 14.402 -2.148 -12.380 1.00 90.56 251 GLY A N 1
ATOM 1842 C CA . GLY A 1 251 ? 13.494 -3.272 -12.585 1.00 90.56 251 GLY A CA 1
ATOM 1843 C C . GLY A 1 251 ? 13.723 -4.406 -11.592 1.00 90.56 251 GLY A C 1
ATOM 1844 O O . GLY A 1 251 ? 12.774 -4.898 -10.987 1.00 90.56 251 GLY A O 1
ATOM 1845 N N . THR A 1 252 ? 14.984 -4.785 -11.375 1.00 91.88 252 THR A N 1
ATOM 1846 C CA . THR A 1 252 ? 15.378 -5.842 -10.429 1.00 91.88 252 THR A CA 1
ATOM 1847 C C . THR A 1 252 ? 14.979 -5.478 -8.996 1.00 91.88 252 THR A C 1
ATOM 1849 O O . THR A 1 252 ? 14.344 -6.277 -8.307 1.00 91.88 252 THR A O 1
ATOM 1852 N N . PHE A 1 253 ? 15.263 -4.246 -8.563 1.00 94.06 253 PHE A N 1
ATOM 1853 C CA . PHE A 1 253 ? 14.820 -3.739 -7.265 1.00 94.06 253 PHE A CA 1
ATOM 1854 C C . PHE A 1 253 ? 13.289 -3.707 -7.156 1.00 94.06 253 PHE A C 1
ATOM 1856 O O . PHE A 1 253 ? 12.729 -4.177 -6.167 1.00 94.06 253 PHE A O 1
ATOM 1863 N N . ALA A 1 254 ? 12.596 -3.218 -8.188 1.00 91.81 254 ALA A N 1
ATOM 1864 C CA . ALA A 1 254 ? 11.138 -3.172 -8.230 1.00 91.81 254 ALA A CA 1
ATOM 1865 C C . ALA A 1 254 ? 10.508 -4.569 -8.100 1.00 91.81 254 ALA A C 1
ATOM 1867 O O . ALA A 1 254 ? 9.553 -4.740 -7.344 1.00 91.81 254 ALA A O 1
ATOM 1868 N N . GLY A 1 255 ? 11.076 -5.583 -8.762 1.00 93.00 255 GLY A N 1
ATOM 1869 C CA . GLY A 1 255 ? 10.673 -6.982 -8.600 1.00 93.00 255 GLY A CA 1
ATOM 1870 C C . GLY A 1 255 ? 10.798 -7.465 -7.151 1.00 93.00 255 GLY A C 1
ATOM 1871 O O . GLY A 1 255 ? 9.880 -8.088 -6.619 1.00 93.00 255 GLY A O 1
ATOM 1872 N N . ALA A 1 256 ? 11.894 -7.115 -6.475 1.00 94.56 256 ALA A N 1
ATOM 1873 C CA . ALA A 1 256 ? 12.108 -7.470 -5.075 1.00 94.56 256 ALA A CA 1
ATOM 1874 C C . ALA A 1 256 ? 11.133 -6.724 -4.137 1.00 94.56 256 ALA A C 1
ATOM 1876 O O . ALA A 1 256 ? 10.616 -7.310 -3.183 1.00 94.56 256 ALA A O 1
ATOM 1877 N N . VAL A 1 257 ? 10.811 -5.458 -4.432 1.00 93.19 257 VAL A N 1
ATOM 1878 C CA . VAL A 1 257 ? 9.792 -4.683 -3.704 1.00 93.19 257 VAL A CA 1
ATOM 1879 C C . VAL A 1 257 ? 8.396 -5.279 -3.880 1.00 93.19 257 VAL A C 1
ATOM 1881 O O . VAL A 1 257 ? 7.659 -5.358 -2.902 1.00 93.19 257 VAL A O 1
ATOM 1884 N N . ILE A 1 258 ? 8.031 -5.750 -5.078 1.00 92.81 258 ILE A N 1
ATOM 1885 C CA . ILE A 1 258 ? 6.748 -6.437 -5.317 1.00 92.81 258 ILE A CA 1
ATOM 1886 C C . ILE A 1 258 ? 6.630 -7.678 -4.429 1.00 92.81 258 ILE A C 1
ATOM 1888 O O . ILE A 1 258 ? 5.582 -7.897 -3.820 1.00 92.81 258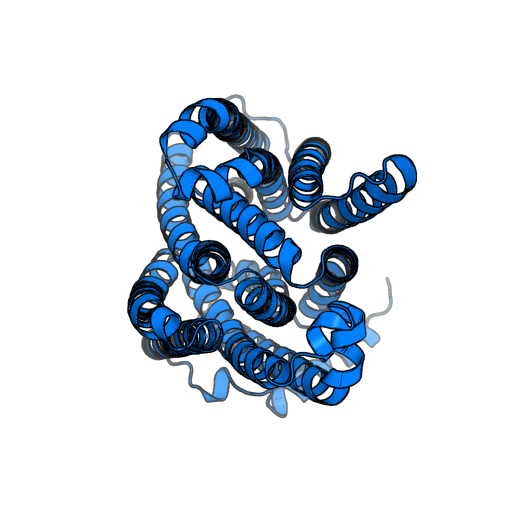 ILE A O 1
ATOM 1892 N N . ILE A 1 259 ? 7.709 -8.461 -4.308 1.00 93.88 259 ILE A N 1
ATOM 1893 C CA . ILE A 1 259 ? 7.754 -9.606 -3.392 1.00 93.88 259 ILE A CA 1
ATOM 1894 C C . ILE A 1 259 ? 7.561 -9.122 -1.950 1.00 93.88 259 ILE A C 1
ATOM 1896 O O . ILE A 1 259 ? 6.675 -9.622 -1.269 1.00 93.88 259 ILE A O 1
ATOM 1900 N N . ASN A 1 260 ? 8.305 -8.116 -1.486 1.00 94.81 260 ASN A N 1
ATOM 1901 C CA . ASN A 1 260 ? 8.128 -7.546 -0.142 1.00 94.81 260 ASN A CA 1
ATOM 1902 C C . ASN A 1 260 ? 6.682 -7.078 0.130 1.00 94.81 260 ASN A C 1
ATOM 1904 O O . ASN A 1 260 ? 6.109 -7.388 1.179 1.00 94.81 260 ASN A O 1
ATOM 1908 N N . ASP A 1 261 ? 6.074 -6.366 -0.819 1.00 91.44 261 ASP A N 1
ATOM 1909 C CA . ASP A 1 261 ? 4.708 -5.847 -0.713 1.00 91.44 261 ASP A CA 1
ATOM 1910 C C . ASP A 1 261 ? 3.662 -6.966 -0.703 1.00 91.44 261 ASP A C 1
ATOM 1912 O O . ASP A 1 261 ? 2.635 -6.831 -0.029 1.00 91.44 261 ASP A O 1
ATOM 1916 N N . LEU A 1 262 ? 3.934 -8.096 -1.368 1.00 91.75 262 LEU A N 1
ATOM 1917 C CA . LEU A 1 262 ? 3.084 -9.276 -1.275 1.00 91.75 262 LEU A CA 1
ATOM 1918 C C . LEU A 1 262 ? 2.955 -9.712 0.184 1.00 91.75 262 LEU A C 1
ATOM 1920 O O . LEU A 1 262 ? 1.841 -9.911 0.640 1.00 91.75 262 LEU A O 1
ATOM 1924 N N . PHE A 1 263 ? 4.039 -9.765 0.959 1.00 91.81 263 PHE A N 1
ATOM 1925 C CA . PHE A 1 263 ? 3.996 -10.186 2.368 1.00 91.81 263 PHE A CA 1
ATOM 1926 C C . PHE A 1 263 ? 3.402 -9.143 3.312 1.00 91.81 263 PHE A C 1
ATOM 1928 O O . PHE A 1 263 ? 2.823 -9.492 4.346 1.00 91.81 263 PHE A O 1
ATOM 1935 N N . ALA A 1 264 ? 3.455 -7.863 2.946 1.00 90.19 264 ALA A N 1
ATOM 1936 C CA . ALA A 1 264 ? 2.802 -6.812 3.715 1.00 90.19 264 ALA A CA 1
ATOM 1937 C C . ALA A 1 264 ? 1.278 -7.023 3.842 1.00 90.19 264 ALA A C 1
ATOM 1939 O O . ALA A 1 264 ? 0.676 -6.541 4.811 1.00 90.19 264 ALA A O 1
ATOM 1940 N N . PHE A 1 265 ? 0.647 -7.771 2.923 1.00 88.00 265 PHE A N 1
ATOM 1941 C CA . PHE A 1 265 ? -0.800 -8.012 2.928 1.00 88.00 265 PHE A CA 1
ATOM 1942 C C . PHE A 1 265 ? -1.308 -8.621 4.243 1.00 88.00 265 PHE A C 1
ATOM 1944 O O . PHE A 1 265 ? -2.392 -8.244 4.701 1.00 88.00 265 PHE A O 1
ATOM 1951 N N . PHE A 1 266 ? -0.528 -9.512 4.871 1.00 89.69 266 PHE A N 1
ATOM 1952 C CA . PHE A 1 266 ? -0.899 -10.165 6.129 1.00 89.69 266 PHE A CA 1
ATOM 1953 C C . PHE A 1 266 ? -1.128 -9.133 7.234 1.00 89.69 266 PHE A C 1
ATOM 1955 O O . PHE A 1 266 ? -2.197 -9.107 7.854 1.00 89.69 266 PHE A O 1
ATOM 1962 N N . SER A 1 267 ? -0.171 -8.213 7.400 1.00 91.75 267 SER A N 1
ATOM 1963 C CA . SER A 1 267 ? -0.261 -7.145 8.400 1.00 91.75 267 SER A CA 1
ATOM 1964 C C . SER A 1 267 ? -1.466 -6.250 8.154 1.00 91.75 267 SER A C 1
ATOM 1966 O O . SER A 1 267 ? -2.212 -5.950 9.084 1.00 91.75 267 SER A O 1
ATOM 1968 N N . HIS A 1 268 ? -1.732 -5.894 6.895 1.00 89.69 268 HIS A N 1
ATOM 1969 C CA . HIS A 1 268 ? -2.888 -5.081 6.547 1.00 89.69 268 HIS A CA 1
ATOM 1970 C C . HIS A 1 268 ? -4.198 -5.809 6.858 1.00 89.69 268 HIS A C 1
ATOM 1972 O O . HIS A 1 268 ? -5.111 -5.205 7.429 1.00 89.69 268 HIS A O 1
ATOM 1978 N N . ALA A 1 269 ? -4.326 -7.083 6.475 1.00 88.06 269 ALA A N 1
ATOM 1979 C CA . ALA A 1 269 ? -5.526 -7.881 6.716 1.00 88.06 269 ALA A CA 1
ATOM 1980 C C . ALA A 1 269 ? -5.834 -8.010 8.210 1.00 88.06 269 ALA A C 1
ATOM 1982 O O . ALA A 1 269 ? -6.960 -7.729 8.625 1.00 88.06 269 ALA A O 1
ATOM 1983 N N . ILE A 1 270 ? -4.827 -8.332 9.020 1.00 90.56 270 ILE A N 1
ATOM 1984 C CA . ILE A 1 270 ? -4.969 -8.434 10.474 1.00 90.56 270 ILE A CA 1
ATOM 1985 C C . ILE A 1 270 ? -5.297 -7.059 11.073 1.00 90.56 270 ILE A C 1
ATOM 1987 O O . ILE A 1 270 ? -6.280 -6.934 11.806 1.00 90.56 270 ILE A O 1
ATOM 1991 N N . ALA A 1 271 ? -4.571 -6.007 10.682 1.00 89.50 271 ALA A N 1
ATOM 1992 C CA . ALA A 1 271 ? -4.812 -4.631 11.120 1.00 89.50 271 ALA A CA 1
ATOM 1993 C C . ALA A 1 271 ? -6.255 -4.171 10.882 1.00 89.50 271 ALA A C 1
ATOM 1995 O O . ALA A 1 271 ? -6.834 -3.513 11.737 1.00 89.50 271 ALA A O 1
ATOM 1996 N N . SER A 1 272 ? -6.871 -4.543 9.757 1.00 81.44 272 SER A N 1
ATOM 1997 C CA . SER A 1 272 ? -8.232 -4.102 9.416 1.00 81.44 272 SER A CA 1
ATOM 1998 C C . SER A 1 272 ? -9.318 -4.566 10.387 1.00 81.44 272 SER A C 1
ATOM 2000 O O . SER A 1 272 ? -10.369 -3.935 10.484 1.00 81.44 272 SER A O 1
ATOM 2002 N N . ILE A 1 273 ? -9.056 -5.649 11.120 1.00 83.88 273 ILE A N 1
ATOM 2003 C CA . ILE A 1 273 ? -9.949 -6.178 12.154 1.00 83.88 273 ILE A CA 1
ATOM 2004 C C . ILE A 1 273 ? -9.473 -5.775 13.537 1.00 83.88 273 ILE A C 1
ATOM 2006 O O . ILE A 1 273 ? -10.290 -5.455 14.400 1.00 83.88 273 ILE A O 1
ATOM 2010 N N . THR A 1 274 ? -8.163 -5.833 13.762 1.00 86.44 274 THR A N 1
ATOM 2011 C CA . THR A 1 274 ? -7.571 -5.508 15.053 1.00 86.44 274 THR A CA 1
ATOM 2012 C C . THR A 1 274 ? -7.786 -4.030 15.372 1.00 86.44 274 THR A C 1
ATOM 2014 O O . THR A 1 274 ? -8.183 -3.719 16.486 1.00 86.44 274 THR A O 1
ATOM 2017 N N . PHE A 1 275 ? -7.665 -3.124 14.397 1.00 85.56 275 PHE A N 1
ATOM 2018 C CA . PHE A 1 275 ? -7.819 -1.686 14.619 1.00 85.56 275 PHE A CA 1
ATOM 2019 C C . PHE A 1 275 ? -9.198 -1.293 15.188 1.00 85.56 275 PHE A C 1
ATOM 2021 O O . PHE A 1 275 ? -9.217 -0.716 16.277 1.00 85.56 275 PHE A O 1
ATOM 2028 N N . PRO A 1 276 ? -10.352 -1.639 14.568 1.00 78.06 276 PRO A N 1
ATOM 2029 C CA . PRO A 1 276 ? -11.658 -1.310 15.147 1.00 78.06 276 PRO A CA 1
ATOM 2030 C C . PRO A 1 276 ? -11.896 -1.946 16.522 1.00 78.06 276 PRO A C 1
ATOM 2032 O O . PRO A 1 276 ? -12.583 -1.363 17.355 1.00 78.06 276 PRO A O 1
ATOM 2035 N N . LYS A 1 277 ? -11.328 -3.135 16.771 1.00 83.56 277 LYS A N 1
ATOM 2036 C CA . LYS A 1 277 ? -11.449 -3.825 18.063 1.00 83.56 277 LYS A CA 1
ATOM 2037 C C . LYS A 1 277 ? -10.651 -3.129 19.155 1.00 83.56 277 LYS A C 1
ATOM 2039 O O . LYS A 1 277 ? -11.213 -2.834 20.199 1.00 83.56 277 LYS A O 1
ATOM 2044 N N . LEU A 1 278 ? -9.385 -2.806 18.894 1.00 87.44 278 LEU A N 1
ATOM 2045 C CA . LEU A 1 278 ? -8.541 -2.072 19.838 1.00 87.44 278 LEU A CA 1
ATOM 2046 C C . LEU A 1 278 ? -9.109 -0.678 20.137 1.00 87.44 278 LEU A C 1
ATOM 2048 O O . LEU A 1 278 ? -9.021 -0.231 21.275 1.00 87.44 278 LEU A O 1
ATOM 2052 N N . ALA A 1 279 ? -9.717 -0.019 19.144 1.00 81.31 279 ALA A N 1
ATOM 2053 C CA . ALA A 1 279 ? -10.380 1.273 19.332 1.00 81.31 279 ALA A CA 1
ATOM 2054 C C . ALA A 1 279 ? -11.625 1.181 20.234 1.00 81.31 279 ALA A C 1
ATOM 2056 O O . ALA A 1 279 ? -11.970 2.150 20.902 1.00 81.31 279 ALA A O 1
ATOM 2057 N N . GLY A 1 280 ? -12.311 0.032 20.243 1.00 78.25 280 GLY A N 1
ATOM 2058 C CA . GLY A 1 280 ? -13.508 -0.205 21.055 1.00 78.25 280 GLY A CA 1
ATOM 2059 C C . GLY A 1 280 ? -13.244 -0.790 22.447 1.00 78.25 280 GLY A C 1
ATOM 2060 O O . GLY A 1 280 ? -14.168 -0.849 23.256 1.00 78.25 280 GLY A O 1
ATOM 2061 N N . SER A 1 281 ? -12.020 -1.239 22.739 1.00 84.75 281 SER A N 1
ATOM 2062 C CA . SER A 1 281 ? -11.665 -1.849 24.025 1.00 84.75 281 SER A CA 1
ATOM 2063 C C . SER A 1 281 ? -11.350 -0.790 25.084 1.00 84.75 281 SER A C 1
ATOM 2065 O O . SER A 1 281 ? -10.369 -0.060 24.956 1.00 84.75 281 SER A O 1
ATOM 2067 N N . ALA A 1 282 ? -12.145 -0.747 26.159 1.00 85.50 282 ALA A N 1
ATOM 2068 C CA . ALA A 1 282 ? -11.902 0.136 27.306 1.00 85.50 282 ALA A CA 1
ATOM 2069 C C . ALA A 1 282 ? -10.820 -0.400 28.264 1.00 85.50 282 ALA A C 1
ATOM 2071 O O . ALA A 1 282 ? -10.099 0.379 28.881 1.00 85.50 282 ALA A O 1
ATOM 2072 N N . ASP A 1 283 ? -10.696 -1.725 28.381 1.00 92.19 283 ASP A N 1
ATOM 2073 C CA . ASP A 1 283 ? -9.718 -2.371 29.259 1.00 92.19 283 ASP A CA 1
ATOM 2074 C C . ASP A 1 283 ? -8.354 -2.541 28.571 1.00 92.19 283 ASP A C 1
ATOM 2076 O O . ASP A 1 283 ? -8.236 -3.190 27.524 1.00 92.19 283 ASP A O 1
ATOM 2080 N N . MET A 1 284 ? -7.310 -1.998 29.204 1.00 90.69 284 MET A N 1
ATOM 2081 C CA . MET A 1 284 ? -5.929 -2.085 28.733 1.00 90.69 284 MET A CA 1
ATOM 2082 C C . MET A 1 284 ? -5.425 -3.534 28.706 1.00 90.69 284 MET A C 1
ATOM 2084 O O . MET A 1 284 ? -4.760 -3.925 27.750 1.00 90.69 284 MET A O 1
ATOM 2088 N N . ALA A 1 285 ? -5.756 -4.362 29.702 1.00 91.19 285 ALA A N 1
ATOM 2089 C CA . ALA A 1 285 ? -5.243 -5.733 29.766 1.00 91.19 285 ALA A CA 1
ATOM 2090 C C . ALA A 1 285 ? -5.780 -6.588 28.606 1.00 91.19 285 ALA A C 1
ATOM 2092 O O . ALA A 1 285 ? -5.018 -7.257 27.901 1.00 91.19 285 ALA A O 1
ATOM 2093 N N . THR A 1 286 ? -7.087 -6.507 28.352 1.00 90.88 286 THR A N 1
ATOM 2094 C CA . THR A 1 286 ? -7.741 -7.158 27.209 1.00 90.88 286 THR A CA 1
ATOM 2095 C C . THR A 1 286 ? -7.164 -6.672 25.881 1.00 90.88 286 THR A C 1
ATOM 2097 O O . THR A 1 286 ? -6.850 -7.478 25.006 1.00 90.88 286 THR A O 1
ATOM 2100 N N . ARG A 1 287 ? -6.964 -5.359 25.746 1.00 92.06 287 ARG A N 1
ATOM 2101 C CA . ARG A 1 287 ? -6.383 -4.736 24.556 1.00 92.06 287 ARG A CA 1
ATOM 2102 C C . ARG A 1 287 ? -4.971 -5.252 24.256 1.00 92.06 287 ARG A C 1
ATOM 2104 O O . ARG A 1 287 ? -4.709 -5.665 23.128 1.00 92.06 287 ARG A O 1
ATOM 2111 N N . LEU A 1 288 ? -4.077 -5.270 25.248 1.00 92.75 288 LEU A N 1
ATOM 2112 C CA . LEU A 1 288 ? -2.699 -5.749 25.080 1.00 92.75 288 LEU A CA 1
ATOM 2113 C C . LEU A 1 288 ? -2.644 -7.251 24.786 1.00 92.75 288 LEU A C 1
ATOM 2115 O O . LEU A 1 288 ? -1.834 -7.688 23.968 1.00 92.75 288 LEU A O 1
ATOM 2119 N N . ARG A 1 289 ? -3.537 -8.041 25.393 1.00 91.25 289 ARG A N 1
ATOM 2120 C CA . ARG A 1 289 ? -3.677 -9.471 25.087 1.00 91.25 289 ARG A CA 1
ATOM 2121 C C . ARG A 1 289 ? -4.069 -9.696 23.626 1.00 91.25 289 ARG A C 1
ATOM 2123 O O . ARG A 1 289 ? -3.452 -10.520 22.949 1.00 91.25 289 ARG A O 1
ATOM 2130 N N . ASP A 1 290 ? -5.075 -8.970 23.144 1.00 91.44 290 ASP A N 1
ATOM 2131 C CA . ASP A 1 290 ? -5.575 -9.096 21.773 1.00 91.44 290 ASP A CA 1
ATOM 2132 C C . ASP A 1 290 ? -4.534 -8.607 20.750 1.00 91.44 290 ASP A C 1
ATOM 2134 O O . ASP A 1 290 ? -4.327 -9.258 19.722 1.00 91.44 290 ASP A O 1
ATOM 2138 N N . LEU A 1 291 ? -3.822 -7.514 21.053 1.00 94.25 291 LEU A N 1
ATOM 2139 C CA . LEU A 1 291 ? -2.703 -7.024 20.244 1.00 94.25 291 LEU A CA 1
ATOM 2140 C C . LEU A 1 291 ? -1.557 -8.043 20.188 1.00 94.25 291 LEU A C 1
ATOM 2142 O O . LEU A 1 291 ? -1.087 -8.363 19.098 1.00 94.25 291 LEU A O 1
ATOM 2146 N N . GLY A 1 292 ? -1.135 -8.593 21.330 1.00 93.81 292 GLY A N 1
ATOM 2147 C CA . GLY A 1 292 ? -0.078 -9.605 21.391 1.00 93.81 292 GLY A CA 1
ATOM 2148 C C . GLY A 1 292 ? -0.425 -10.848 20.571 1.00 93.81 292 GLY A C 1
ATOM 2149 O O . GLY A 1 292 ? 0.385 -11.310 19.768 1.00 93.81 292 GLY A O 1
ATOM 2150 N N . LEU A 1 293 ? -1.662 -11.346 20.683 1.00 91.50 293 LEU A N 1
ATOM 2151 C CA . LEU A 1 293 ? -2.142 -12.457 19.858 1.00 91.50 293 LEU A CA 1
ATOM 2152 C C . LEU A 1 293 ? -2.116 -12.109 18.360 1.00 91.50 293 LEU A C 1
ATOM 2154 O O . LEU A 1 293 ? -1.645 -12.913 17.554 1.00 91.50 293 LEU A O 1
ATOM 2158 N N . ALA A 1 294 ? -2.590 -10.918 17.977 1.00 92.56 294 ALA A N 1
ATOM 2159 C CA . ALA A 1 294 ? -2.566 -10.462 16.588 1.00 92.56 294 ALA A CA 1
ATOM 2160 C C . ALA A 1 294 ? -1.135 -10.390 16.032 1.00 92.56 294 ALA A C 1
ATOM 2162 O O . ALA A 1 294 ? -0.890 -10.866 14.923 1.00 92.56 294 ALA A O 1
ATOM 2163 N N . CYS A 1 295 ? -0.195 -9.850 16.812 1.00 94.88 295 CYS A N 1
ATOM 2164 C CA . CYS A 1 295 ? 1.216 -9.784 16.456 1.00 94.88 295 CYS A CA 1
ATOM 2165 C C . CYS A 1 295 ? 1.824 -11.176 16.279 1.00 94.88 295 CYS A C 1
ATOM 2167 O O . CYS A 1 295 ? 2.447 -11.418 15.252 1.00 94.88 295 CYS A O 1
ATOM 2169 N N . ARG A 1 296 ? 1.593 -12.118 17.202 1.00 94.19 296 ARG A N 1
ATOM 2170 C CA . ARG A 1 296 ? 2.149 -13.479 17.090 1.00 94.19 296 ARG A CA 1
ATOM 2171 C C . ARG A 1 296 ? 1.611 -14.244 15.887 1.00 94.19 296 ARG A C 1
ATOM 2173 O O . ARG A 1 296 ? 2.383 -14.896 15.180 1.00 94.19 296 ARG A O 1
ATOM 2180 N N . ILE A 1 297 ? 0.305 -14.135 15.625 1.00 91.75 297 ILE A N 1
ATOM 2181 C CA . ILE A 1 297 ? -0.321 -14.704 14.423 1.00 91.75 297 ILE A CA 1
ATOM 2182 C C . ILE A 1 297 ? 0.312 -14.092 13.172 1.00 91.75 297 ILE A C 1
ATOM 2184 O O . ILE A 1 297 ? 0.718 -14.832 12.283 1.00 91.75 297 ILE A O 1
ATOM 2188 N N . ASN A 1 298 ? 0.434 -12.764 13.117 1.00 94.06 298 ASN A N 1
ATOM 2189 C CA . ASN A 1 298 ? 1.027 -12.065 11.983 1.00 94.06 298 ASN A CA 1
ATOM 2190 C C . ASN A 1 298 ? 2.489 -12.458 11.754 1.00 94.06 298 ASN A C 1
ATOM 2192 O O . ASN A 1 298 ? 2.831 -12.869 10.653 1.00 94.06 298 ASN A O 1
ATOM 2196 N N . THR A 1 299 ? 3.340 -12.368 12.779 1.00 94.69 299 THR A N 1
ATOM 2197 C CA . THR A 1 299 ? 4.766 -12.706 12.684 1.00 94.69 299 THR A CA 1
ATOM 2198 C C . THR A 1 299 ? 4.936 -14.143 12.199 1.00 94.69 299 THR A C 1
ATOM 2200 O O . THR A 1 299 ? 5.705 -14.394 11.276 1.00 94.69 299 THR A O 1
ATOM 2203 N N . THR A 1 300 ? 4.180 -15.087 12.772 1.00 94.19 300 THR A N 1
ATOM 2204 C CA . THR A 1 300 ? 4.285 -16.507 12.408 1.00 94.19 300 THR A CA 1
ATOM 2205 C C . THR A 1 300 ? 3.755 -16.779 11.000 1.00 94.19 300 THR A C 1
ATOM 2207 O O . THR A 1 300 ? 4.380 -17.529 10.257 1.00 94.19 300 THR A O 1
ATOM 2210 N N . ALA A 1 301 ? 2.638 -16.159 10.606 1.00 92.56 301 ALA A N 1
ATOM 2211 C CA . ALA A 1 301 ? 2.077 -16.311 9.265 1.00 92.56 301 ALA A CA 1
ATOM 2212 C C . ALA A 1 301 ? 2.999 -15.714 8.193 1.00 92.56 301 ALA A C 1
ATOM 2214 O O . ALA A 1 301 ? 3.301 -16.387 7.211 1.00 92.56 301 ALA A O 1
ATOM 2215 N N . THR A 1 302 ? 3.494 -14.492 8.406 1.00 94.75 302 THR A N 1
ATOM 2216 C CA . THR A 1 302 ? 4.396 -13.812 7.470 1.00 94.75 302 THR A CA 1
ATOM 2217 C C . THR A 1 302 ? 5.733 -14.543 7.368 1.00 94.75 302 THR A C 1
ATOM 2219 O O . THR A 1 302 ? 6.199 -14.775 6.259 1.00 94.75 302 THR A O 1
ATOM 2222 N N . LEU A 1 303 ? 6.325 -14.973 8.492 1.00 96.06 303 LEU A N 1
ATOM 2223 C CA . LEU A 1 303 ? 7.569 -15.750 8.487 1.00 96.06 303 LEU A CA 1
ATOM 2224 C C . LEU A 1 303 ? 7.383 -17.121 7.827 1.00 96.06 303 LEU A C 1
ATOM 2226 O O . LEU A 1 303 ? 8.200 -17.516 7.004 1.00 96.06 303 LEU A O 1
ATOM 2230 N N . GLY A 1 304 ? 6.310 -17.844 8.156 1.00 95.69 304 GLY A N 1
ATOM 2231 C CA . GLY A 1 304 ? 6.022 -19.145 7.552 1.00 95.69 304 GLY A CA 1
ATOM 2232 C C . GLY A 1 304 ? 5.829 -19.039 6.041 1.00 95.69 304 GLY A C 1
ATOM 2233 O O . GLY A 1 304 ? 6.436 -19.794 5.287 1.00 95.69 304 GLY A O 1
ATOM 2234 N N . ALA A 1 305 ? 5.052 -18.053 5.588 1.00 94.69 305 ALA A N 1
ATOM 2235 C CA . ALA A 1 305 ? 4.869 -17.793 4.167 1.00 94.69 305 ALA A CA 1
ATOM 2236 C C . ALA A 1 305 ? 6.187 -17.370 3.492 1.00 94.69 305 ALA A C 1
ATOM 2238 O O . ALA A 1 305 ? 6.458 -17.798 2.372 1.00 94.69 305 ALA A O 1
ATOM 2239 N N . ALA A 1 306 ? 7.018 -16.567 4.166 1.00 95.69 306 ALA A N 1
ATOM 2240 C CA . ALA A 1 306 ? 8.322 -16.152 3.661 1.00 95.69 306 ALA A CA 1
ATOM 2241 C C . ALA A 1 306 ? 9.261 -17.350 3.465 1.00 95.69 306 ALA A C 1
ATOM 2243 O O . ALA A 1 306 ? 9.869 -17.490 2.410 1.00 95.69 306 ALA A O 1
ATOM 2244 N N . LEU A 1 307 ? 9.336 -18.254 4.445 1.00 96.38 307 LEU A N 1
ATOM 2245 C CA . LEU A 1 307 ? 10.147 -19.470 4.348 1.00 96.38 307 LEU A CA 1
ATOM 2246 C C . LEU A 1 307 ? 9.673 -20.385 3.213 1.00 96.38 307 LEU A C 1
ATOM 2248 O O . LEU A 1 307 ? 10.499 -20.890 2.458 1.00 96.38 307 LEU A O 1
ATOM 2252 N N . VAL A 1 308 ? 8.356 -20.558 3.052 1.00 96.31 308 VAL A N 1
ATOM 2253 C CA . VAL A 1 308 ? 7.787 -21.317 1.925 1.00 96.31 308 VAL A CA 1
ATOM 2254 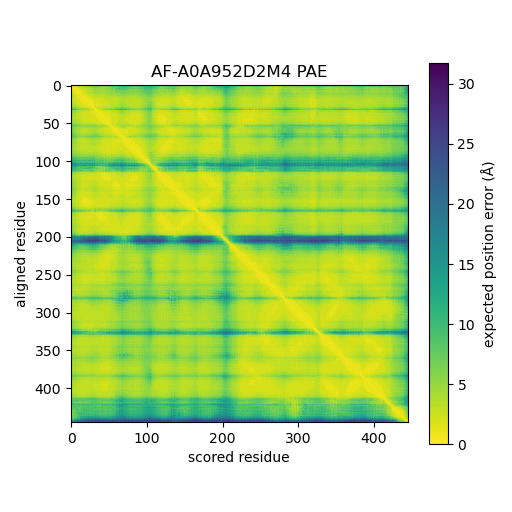C C . VAL A 1 308 ? 8.144 -20.664 0.591 1.00 96.31 308 VAL A C 1
ATOM 2256 O O . VAL A 1 308 ? 8.514 -21.361 -0.348 1.00 96.31 308 VAL A O 1
ATOM 2259 N N . PHE A 1 309 ? 8.083 -19.335 0.503 1.00 95.25 309 PHE A N 1
ATOM 2260 C CA . PHE A 1 309 ? 8.451 -18.615 -0.712 1.00 95.25 309 PHE A CA 1
ATOM 2261 C C . PHE A 1 309 ? 9.928 -18.784 -1.065 1.00 95.25 309 PHE A C 1
ATOM 2263 O O . PHE A 1 309 ? 10.243 -19.032 -2.222 1.00 95.25 309 PHE A O 1
ATOM 2270 N N . VAL A 1 310 ? 10.827 -18.707 -0.078 1.00 95.06 310 VAL A N 1
ATOM 2271 C CA . VAL A 1 310 ? 12.262 -18.961 -0.285 1.00 95.06 310 VAL A CA 1
ATOM 2272 C C . VAL A 1 310 ? 12.508 -20.406 -0.721 1.00 95.06 310 VAL A C 1
ATOM 2274 O O . VAL A 1 310 ? 13.288 -20.636 -1.637 1.00 95.06 310 VAL A O 1
ATOM 2277 N N . ALA A 1 311 ? 11.815 -21.379 -0.123 1.00 95.88 311 ALA A N 1
ATOM 2278 C CA . ALA A 1 311 ? 11.940 -22.785 -0.506 1.00 95.88 311 ALA A CA 1
ATOM 2279 C C . ALA A 1 311 ? 11.435 -23.067 -1.933 1.00 95.88 311 ALA A C 1
ATOM 2281 O O . ALA A 1 311 ? 11.938 -23.965 -2.599 1.00 95.88 311 ALA A O 1
ATOM 2282 N N . LEU A 1 312 ? 10.447 -22.301 -2.400 1.00 95.62 312 LEU A N 1
ATOM 2283 C CA . LEU A 1 312 ? 9.857 -22.421 -3.735 1.00 95.62 312 LEU A CA 1
ATOM 2284 C C . LEU A 1 312 ? 10.335 -21.317 -4.690 1.00 95.62 312 LEU A C 1
ATOM 2286 O O . LEU A 1 312 ? 9.672 -21.057 -5.693 1.00 95.62 312 LEU A O 1
ATOM 2290 N N . PHE A 1 313 ? 11.453 -20.650 -4.394 1.00 93.12 313 PHE A N 1
ATOM 2291 C CA . PHE A 1 313 ? 11.873 -19.442 -5.107 1.00 93.12 313 PHE A CA 1
ATOM 2292 C C . PHE A 1 313 ? 12.050 -19.680 -6.610 1.00 93.12 313 PHE A C 1
ATOM 2294 O O . PHE A 1 313 ? 11.489 -18.940 -7.421 1.00 93.12 313 PHE A O 1
ATOM 2301 N N . ASP A 1 314 ? 12.754 -20.755 -6.972 1.00 91.69 314 ASP A N 1
ATOM 2302 C CA . ASP A 1 314 ? 13.039 -21.128 -8.364 1.00 91.69 314 ASP A CA 1
ATOM 2303 C C . ASP A 1 314 ? 11.774 -21.451 -9.168 1.00 91.69 314 ASP A C 1
ATOM 2305 O O . ASP A 1 314 ? 11.782 -21.372 -10.392 1.00 91.69 314 ASP A O 1
ATOM 2309 N N . LEU A 1 315 ? 10.669 -21.781 -8.493 1.00 93.88 315 LEU A N 1
ATOM 2310 C CA . LEU A 1 315 ? 9.370 -22.006 -9.121 1.00 93.88 315 LEU A CA 1
ATOM 2311 C C . LEU A 1 315 ? 8.541 -20.717 -9.174 1.00 93.88 315 LEU A C 1
ATOM 2313 O O . LEU A 1 315 ? 7.983 -20.363 -10.213 1.00 93.88 315 LEU A O 1
ATOM 2317 N N . LEU A 1 316 ? 8.440 -20.016 -8.044 1.00 94.25 316 LEU A N 1
ATOM 2318 C CA . LEU A 1 316 ? 7.538 -18.881 -7.885 1.00 94.25 316 LEU A CA 1
ATOM 2319 C C . LEU A 1 316 ? 8.024 -17.645 -8.637 1.00 94.25 316 LEU A C 1
ATOM 2321 O O . LEU A 1 316 ? 7.203 -16.941 -9.214 1.00 94.25 316 LEU A O 1
ATOM 2325 N N . VAL A 1 317 ? 9.330 -17.372 -8.677 1.00 93.25 317 VAL A N 1
ATOM 2326 C CA . VAL A 1 317 ? 9.847 -16.157 -9.324 1.00 93.25 317 VAL A CA 1
ATOM 2327 C C . VAL A 1 317 ? 9.683 -16.169 -10.840 1.00 93.25 317 VAL A C 1
ATOM 2329 O O . VAL A 1 317 ? 9.125 -15.193 -11.346 1.00 93.25 317 VAL A O 1
ATOM 2332 N N . PRO A 1 318 ? 10.070 -17.223 -11.586 1.00 92.12 318 PRO A N 1
ATOM 2333 C CA . PRO A 1 318 ? 9.777 -17.276 -13.014 1.00 92.12 318 PRO A CA 1
ATOM 2334 C C . PRO A 1 318 ? 8.276 -17.188 -13.292 1.00 92.12 318 PRO A C 1
ATOM 2336 O O . PRO A 1 318 ? 7.879 -16.479 -14.205 1.00 92.12 318 PRO A O 1
ATOM 2339 N N . MET A 1 319 ? 7.440 -17.836 -12.471 1.00 92.81 319 MET A N 1
ATOM 2340 C CA . MET A 1 319 ? 5.981 -17.807 -12.622 1.00 92.81 319 MET A CA 1
ATOM 2341 C C . MET A 1 319 ? 5.372 -16.427 -12.330 1.00 92.81 319 MET A C 1
ATOM 2343 O O . MET A 1 319 ? 4.378 -16.049 -12.943 1.00 92.81 319 MET A O 1
ATOM 2347 N N . MET A 1 320 ? 5.932 -15.674 -11.381 1.00 92.69 320 MET A N 1
ATOM 2348 C CA . MET A 1 320 ? 5.376 -14.392 -10.941 1.00 92.69 320 MET A CA 1
ATOM 2349 C C . MET A 1 320 ? 5.970 -13.196 -11.670 1.00 92.69 320 MET A C 1
ATOM 2351 O O . MET A 1 320 ? 5.249 -12.246 -11.929 1.00 92.69 320 MET A O 1
ATOM 2355 N N . LEU A 1 321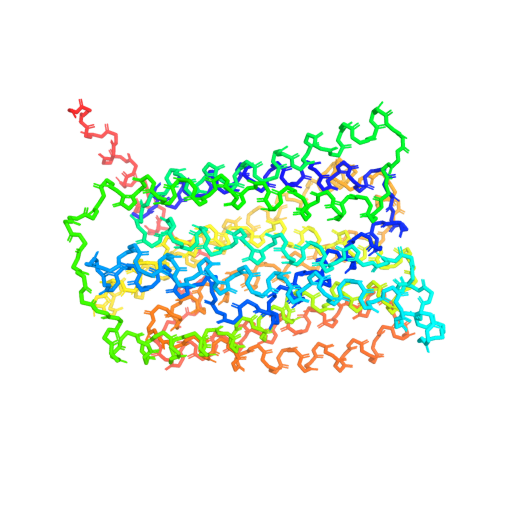 ? 7.268 -13.180 -11.945 1.00 91.19 321 LEU A N 1
ATOM 2356 C CA . LEU A 1 321 ? 7.956 -12.018 -12.515 1.00 91.19 321 LEU A CA 1
ATOM 2357 C C . LEU A 1 321 ? 8.456 -12.277 -13.938 1.00 91.19 321 LEU A C 1
ATOM 2359 O O . LEU A 1 321 ? 8.723 -11.328 -14.669 1.00 91.19 321 LEU A O 1
ATOM 2363 N N . GLY A 1 322 ? 8.546 -13.542 -14.342 1.00 90.25 322 GLY A N 1
ATOM 2364 C CA . GLY A 1 322 ? 9.045 -13.955 -15.645 1.00 90.25 322 GLY A CA 1
ATOM 2365 C C . GLY A 1 322 ? 10.495 -14.445 -15.613 1.00 90.25 322 GLY A C 1
ATOM 2366 O O . GLY A 1 322 ? 11.254 -14.159 -14.678 1.00 90.25 322 GLY A O 1
ATOM 2367 N N . PRO A 1 323 ? 10.920 -15.175 -16.659 1.00 85.75 323 PRO A N 1
ATOM 2368 C CA . PRO A 1 323 ? 12.247 -15.791 -16.730 1.00 85.75 323 PRO A CA 1
ATOM 2369 C C . PRO A 1 323 ? 13.386 -14.762 -16.759 1.00 85.75 323 PRO A C 1
ATOM 2371 O O . PRO A 1 323 ? 14.500 -15.058 -16.330 1.00 85.75 323 PRO A O 1
ATOM 2374 N N . THR A 1 324 ? 13.110 -13.528 -17.192 1.00 85.31 324 THR A N 1
ATOM 2375 C CA . THR A 1 324 ? 14.094 -12.435 -17.218 1.00 85.31 324 THR A CA 1
ATOM 2376 C C . THR A 1 324 ? 14.621 -12.072 -15.831 1.00 85.31 324 THR A C 1
ATOM 2378 O O . THR A 1 324 ? 15.748 -11.605 -15.720 1.00 85.31 324 THR A O 1
ATOM 2381 N N . PHE A 1 325 ? 13.832 -12.289 -14.774 1.00 81.88 325 PHE A N 1
ATOM 2382 C CA . PHE A 1 325 ? 14.254 -12.041 -13.392 1.00 81.88 325 PHE A CA 1
ATOM 2383 C C . PHE A 1 325 ? 15.027 -13.224 -12.803 1.00 81.88 325 PHE A C 1
ATOM 2385 O O . PHE A 1 325 ? 15.957 -13.024 -12.028 1.00 81.88 325 PHE A O 1
ATOM 2392 N N . ALA A 1 326 ? 14.687 -14.449 -13.211 1.00 70.50 326 ALA A N 1
ATOM 2393 C CA . ALA A 1 326 ? 15.361 -15.664 -12.757 1.00 70.50 326 ALA A CA 1
ATOM 2394 C C . ALA A 1 326 ? 16.804 -15.776 -13.279 1.00 70.50 326 ALA A C 1
ATOM 2396 O O . ALA A 1 326 ? 17.667 -16.325 -12.601 1.00 70.50 326 ALA A O 1
ATOM 2397 N N . GLY A 1 327 ? 17.090 -15.201 -14.453 1.00 71.62 327 GLY A N 1
ATOM 2398 C CA . GLY A 1 327 ? 18.450 -15.121 -14.999 1.00 71.62 327 GLY A CA 1
ATOM 2399 C C . GLY A 1 327 ? 19.393 -14.186 -14.227 1.00 71.62 327 GLY A C 1
ATOM 2400 O O . GLY A 1 327 ? 20.606 -14.233 -14.430 1.00 71.62 327 GLY A O 1
ATOM 2401 N N . VAL A 1 328 ? 18.870 -13.345 -13.326 1.00 79.69 328 VAL A N 1
ATOM 2402 C CA . VAL A 1 328 ? 19.678 -12.429 -12.512 1.00 79.69 328 VAL A CA 1
ATOM 2403 C C . VAL A 1 328 ? 20.174 -13.173 -11.273 1.00 79.69 328 VAL A C 1
ATOM 2405 O O . VAL A 1 328 ? 19.474 -13.282 -10.268 1.00 79.69 328 VAL A O 1
ATOM 2408 N N . ARG A 1 329 ? 21.413 -13.677 -11.338 1.00 76.62 329 ARG A N 1
ATOM 2409 C CA . ARG A 1 329 ? 22.027 -14.552 -10.317 1.00 76.62 329 ARG A CA 1
ATOM 2410 C C . ARG A 1 329 ? 21.910 -14.026 -8.879 1.00 76.62 329 ARG A C 1
ATOM 2412 O O . ARG A 1 329 ? 21.821 -14.818 -7.945 1.00 76.62 329 ARG A O 1
ATOM 2419 N N . HIS A 1 330 ? 21.923 -12.710 -8.679 1.00 87.81 330 HIS A N 1
ATOM 2420 C CA . HIS A 1 330 ? 21.849 -12.084 -7.355 1.00 87.81 330 HIS A CA 1
ATOM 2421 C C . HIS A 1 330 ? 20.446 -11.648 -6.916 1.00 87.81 330 HIS A C 1
ATOM 2423 O O . HIS A 1 330 ? 20.284 -11.257 -5.761 1.00 87.81 330 HIS A O 1
ATOM 2429 N N . PHE A 1 331 ? 19.423 -11.753 -7.772 1.00 91.69 331 PHE A N 1
ATOM 2430 C CA . PHE A 1 331 ? 18.055 -11.334 -7.442 1.00 91.69 331 PHE A CA 1
ATOM 2431 C C . PHE A 1 331 ? 17.486 -12.077 -6.226 1.00 91.69 331 PHE A C 1
ATOM 2433 O O . PHE A 1 331 ? 16.826 -11.465 -5.387 1.00 91.69 331 PHE A O 1
ATOM 2440 N N . VAL A 1 332 ? 17.810 -13.370 -6.088 1.00 91.56 332 VAL A N 1
ATOM 2441 C CA . VAL A 1 332 ? 17.425 -14.207 -4.938 1.00 91.56 332 VAL A CA 1
ATOM 2442 C C . VAL A 1 332 ? 17.793 -13.531 -3.621 1.00 91.56 332 VAL A C 1
ATOM 2444 O O . VAL A 1 332 ? 16.955 -13.385 -2.734 1.00 91.56 332 VAL A O 1
ATOM 2447 N N . TRP A 1 333 ? 19.031 -13.055 -3.507 1.00 94.00 333 TRP A N 1
ATOM 2448 C CA . TRP A 1 333 ? 19.538 -12.450 -2.280 1.00 94.00 333 TRP A CA 1
ATOM 2449 C C . TRP A 1 333 ? 18.866 -11.114 -1.975 1.00 94.00 333 TRP A C 1
ATOM 2451 O O . TRP A 1 333 ? 18.492 -10.871 -0.829 1.00 94.00 333 TRP A O 1
ATOM 2461 N N . LEU A 1 334 ? 18.643 -10.283 -2.996 1.00 95.25 334 LEU A N 1
ATOM 2462 C CA . LEU A 1 334 ? 17.917 -9.019 -2.847 1.00 95.25 334 LEU A CA 1
ATOM 2463 C C . LEU A 1 334 ? 16.494 -9.263 -2.327 1.00 95.25 334 LEU A C 1
ATOM 2465 O O . LEU A 1 334 ? 16.066 -8.640 -1.354 1.00 95.25 334 LEU A O 1
ATOM 2469 N N . ALA A 1 335 ? 15.782 -10.215 -2.936 1.00 94.44 335 ALA A N 1
ATOM 2470 C CA . ALA A 1 335 ? 14.431 -10.585 -2.537 1.00 94.44 335 ALA A CA 1
ATOM 2471 C C . ALA A 1 335 ? 14.388 -11.164 -1.115 1.00 94.44 335 ALA A C 1
ATOM 2473 O O . ALA A 1 335 ? 13.517 -10.780 -0.339 1.00 94.44 335 ALA A O 1
ATOM 2474 N N . VAL A 1 336 ? 15.340 -12.024 -0.735 1.00 95.38 336 VAL A N 1
ATOM 2475 C CA . VAL A 1 336 ? 15.433 -12.593 0.623 1.00 95.38 336 VAL A CA 1
ATOM 2476 C C . VAL A 1 336 ? 15.667 -11.505 1.677 1.00 95.38 336 VAL A C 1
ATOM 2478 O O . VAL A 1 336 ? 15.016 -11.524 2.724 1.00 95.38 336 VAL A O 1
ATOM 2481 N N . ILE A 1 337 ? 16.542 -10.528 1.410 1.00 97.25 337 ILE A N 1
ATOM 2482 C CA . ILE A 1 337 ? 16.793 -9.414 2.339 1.00 97.25 337 ILE A CA 1
ATOM 2483 C C . ILE A 1 337 ? 15.522 -8.578 2.528 1.00 97.25 337 ILE A C 1
ATOM 2485 O O . ILE A 1 337 ? 15.126 -8.304 3.664 1.00 97.25 337 ILE A O 1
ATOM 2489 N N . LEU A 1 338 ? 14.848 -8.199 1.438 1.00 96.38 338 LEU A N 1
ATOM 2490 C CA . LEU A 1 338 ? 13.606 -7.430 1.534 1.00 96.38 338 LEU A CA 1
ATOM 2491 C C . LEU A 1 338 ? 12.478 -8.242 2.180 1.00 96.38 338 LEU A C 1
ATOM 2493 O O . LEU A 1 338 ? 11.700 -7.702 2.958 1.00 96.38 338 LEU A O 1
ATOM 2497 N N . LEU A 1 339 ? 12.425 -9.551 1.952 1.00 95.75 339 LEU A N 1
ATOM 2498 C CA . LEU A 1 339 ? 11.467 -10.438 2.600 1.00 95.75 339 LEU A CA 1
ATOM 2499 C C . LEU A 1 339 ? 11.674 -10.500 4.121 1.00 95.75 339 LEU A C 1
ATOM 2501 O O . LEU A 1 339 ? 10.707 -10.439 4.882 1.00 95.75 339 LEU A O 1
ATOM 2505 N N . ALA A 1 340 ? 12.926 -10.546 4.584 1.00 96.31 340 ALA A N 1
ATOM 2506 C CA . ALA A 1 340 ? 13.239 -10.432 6.007 1.00 96.31 340 ALA A CA 1
ATOM 2507 C C . ALA A 1 340 ? 12.788 -9.071 6.575 1.00 96.31 340 ALA A C 1
ATOM 2509 O O . ALA A 1 340 ? 12.225 -9.007 7.672 1.00 96.31 340 ALA A O 1
ATOM 2510 N N . CYS A 1 341 ? 12.947 -7.990 5.802 1.00 96.38 341 CYS A N 1
ATOM 2511 C CA . CYS A 1 341 ? 12.421 -6.671 6.160 1.00 96.38 341 CYS A CA 1
ATOM 2512 C C . CYS A 1 341 ? 10.889 -6.672 6.259 1.00 96.38 341 CYS A C 1
ATOM 2514 O O . CYS A 1 341 ? 10.350 -6.104 7.210 1.00 96.38 341 CYS A O 1
ATOM 2516 N N . ALA A 1 342 ? 10.187 -7.344 5.340 1.00 95.44 342 ALA A N 1
ATOM 2517 C CA . ALA A 1 342 ? 8.731 -7.476 5.363 1.00 95.44 342 ALA A CA 1
ATOM 2518 C C . ALA A 1 342 ? 8.244 -8.136 6.661 1.00 95.44 342 ALA A C 1
ATOM 2520 O O . ALA A 1 342 ? 7.296 -7.649 7.278 1.00 95.44 342 ALA A O 1
ATOM 2521 N N . VAL A 1 343 ? 8.919 -9.199 7.119 1.00 95.81 343 VAL A N 1
ATOM 2522 C CA . VAL A 1 343 ? 8.601 -9.871 8.391 1.00 95.81 343 VAL A CA 1
ATOM 2523 C C . VAL A 1 343 ? 8.723 -8.890 9.560 1.00 95.81 343 VAL A C 1
ATOM 2525 O O . VAL A 1 343 ? 7.764 -8.739 10.318 1.00 95.81 343 VAL A O 1
ATOM 2528 N N . LEU A 1 344 ? 9.842 -8.164 9.670 1.00 94.50 344 LEU A N 1
ATOM 2529 C CA . LEU A 1 344 ? 10.068 -7.180 10.739 1.00 94.50 344 LEU A CA 1
ATOM 2530 C C . LEU A 1 344 ? 9.032 -6.045 10.714 1.00 94.50 344 LEU A C 1
ATOM 2532 O O . LEU A 1 344 ? 8.393 -5.742 11.727 1.00 94.50 344 LEU A O 1
ATOM 2536 N N . GLN A 1 345 ? 8.817 -5.455 9.536 1.00 95.12 345 GLN A N 1
ATOM 2537 C CA . GLN A 1 345 ? 7.878 -4.353 9.364 1.00 95.12 345 GLN A CA 1
ATOM 2538 C C . GLN A 1 345 ? 6.431 -4.776 9.627 1.00 95.12 345 GLN A C 1
ATOM 2540 O O . GLN A 1 345 ? 5.661 -3.981 10.164 1.00 95.12 345 GLN A O 1
ATOM 2545 N N . SER A 1 346 ? 6.038 -6.000 9.257 1.00 94.19 346 SER A N 1
ATOM 2546 C CA . SER A 1 346 ? 4.657 -6.477 9.400 1.00 94.19 346 SER A CA 1
ATOM 2547 C C . SER A 1 346 ? 4.170 -6.377 10.851 1.00 94.19 346 SER A C 1
ATOM 2549 O O . SER A 1 346 ? 3.051 -5.935 11.118 1.00 94.19 346 SER A O 1
ATOM 2551 N N . THR A 1 347 ? 5.051 -6.699 11.795 1.00 93.88 347 THR A N 1
ATOM 2552 C CA . THR A 1 347 ? 4.776 -6.664 13.229 1.00 93.88 347 THR A CA 1
ATOM 2553 C C . THR A 1 347 ? 4.834 -5.242 13.777 1.00 93.88 347 THR A C 1
ATOM 2555 O O . THR A 1 347 ? 3.932 -4.833 14.508 1.00 93.88 347 THR A O 1
ATOM 2558 N N . ALA A 1 348 ? 5.822 -4.442 13.360 1.00 95.75 348 ALA A N 1
ATOM 2559 C CA . ALA A 1 348 ? 5.897 -3.025 13.720 1.00 95.75 348 ALA A CA 1
ATOM 2560 C C . ALA A 1 348 ? 4.640 -2.251 13.280 1.00 95.75 348 ALA A C 1
ATOM 2562 O O . ALA A 1 348 ? 4.086 -1.469 14.050 1.00 95.75 348 ALA A O 1
ATOM 2563 N N . ARG A 1 349 ? 4.114 -2.531 12.080 1.00 93.94 349 ARG A N 1
ATOM 2564 C CA . ARG A 1 349 ? 2.867 -1.930 11.581 1.00 93.94 349 ARG A CA 1
ATOM 2565 C C . ARG A 1 349 ? 1.682 -2.228 12.497 1.00 93.94 349 ARG A C 1
ATOM 2567 O O . ARG A 1 349 ? 0.901 -1.319 12.764 1.00 93.94 349 ARG A O 1
ATOM 2574 N N . LEU A 1 350 ? 1.558 -3.448 13.024 1.00 94.81 350 LEU A N 1
ATOM 2575 C CA . LEU A 1 350 ? 0.498 -3.780 13.985 1.00 94.81 350 LEU A CA 1
ATOM 2576 C C . LEU A 1 350 ? 0.651 -3.018 15.304 1.00 94.81 350 LEU A C 1
ATOM 2578 O O . LEU A 1 350 ? -0.339 -2.496 15.813 1.00 94.81 350 LEU A O 1
ATOM 2582 N N . LEU A 1 351 ? 1.870 -2.859 15.818 1.00 95.56 351 LEU A N 1
ATOM 2583 C CA . LEU A 1 351 ? 2.104 -2.014 16.994 1.00 95.56 351 LEU A CA 1
ATOM 2584 C C . LEU A 1 351 ? 1.720 -0.548 16.722 1.00 95.56 351 LEU A C 1
ATOM 2586 O O . LEU A 1 351 ? 1.104 0.097 17.565 1.00 95.56 351 LEU A O 1
ATOM 2590 N N . CYS A 1 352 ? 1.983 -0.029 15.520 1.00 93.56 352 CYS A N 1
ATOM 2591 C CA . CYS A 1 352 ? 1.527 1.308 15.131 1.00 93.56 352 CYS A CA 1
ATOM 2592 C C . CYS A 1 352 ? -0.003 1.427 15.045 1.00 93.56 352 CYS A C 1
ATOM 2594 O O . CYS A 1 352 ? -0.547 2.490 15.356 1.00 93.56 352 CYS A O 1
ATOM 2596 N N . THR A 1 353 ? -0.719 0.357 14.672 1.00 90.69 353 THR A N 1
ATOM 2597 C CA . THR A 1 353 ? -2.196 0.374 14.682 1.00 90.69 353 THR A CA 1
ATOM 2598 C C . THR A 1 353 ? -2.773 0.525 16.083 1.00 90.69 353 THR A C 1
ATOM 2600 O O . THR A 1 353 ? -3.857 1.088 16.228 1.00 90.69 353 THR A O 1
ATOM 2603 N N . ASP A 1 354 ? -2.040 0.091 17.110 1.00 94.06 354 ASP A N 1
ATOM 2604 C CA . ASP A 1 354 ? -2.414 0.322 18.499 1.00 94.06 354 ASP A CA 1
ATOM 2605 C C . ASP A 1 354 ? -2.381 1.822 18.833 1.00 94.06 354 ASP A C 1
ATOM 2607 O O . ASP A 1 354 ? -3.385 2.371 19.275 1.00 94.06 354 ASP A O 1
ATOM 2611 N N . PHE A 1 355 ? -1.297 2.537 18.517 1.00 91.69 355 PHE A N 1
ATOM 2612 C CA . PHE A 1 355 ? -1.243 3.992 18.728 1.00 91.69 355 PHE A CA 1
ATOM 2613 C C . PHE A 1 355 ? -2.335 4.742 17.958 1.00 91.69 355 PHE A C 1
ATOM 2615 O O . PHE A 1 355 ? -2.978 5.645 18.498 1.00 91.69 355 PHE A O 1
ATOM 2622 N N . ALA A 1 356 ? -2.586 4.344 16.709 1.00 87.00 356 ALA A N 1
ATOM 2623 C CA . ALA A 1 356 ? -3.641 4.939 15.900 1.00 87.00 356 ALA A CA 1
ATOM 2624 C C . ALA A 1 356 ? -5.030 4.724 16.527 1.00 87.00 356 ALA A C 1
ATOM 2626 O O . ALA A 1 356 ? -5.841 5.648 16.540 1.00 87.00 356 ALA A O 1
ATOM 2627 N N . SER A 1 357 ? -5.300 3.546 17.100 1.00 85.94 357 SER A N 1
ATOM 2628 C CA . SER A 1 357 ? -6.594 3.260 17.725 1.00 85.94 357 SER A CA 1
ATOM 2629 C C . SER A 1 357 ? -6.800 3.994 19.059 1.00 85.94 357 SER A C 1
ATOM 2631 O O . SER A 1 357 ? -7.935 4.133 19.499 1.00 85.94 357 SER A O 1
ATOM 2633 N N . GLN A 1 358 ? -5.735 4.527 19.676 1.00 87.62 358 GLN A N 1
ATOM 2634 C CA . GLN A 1 358 ? -5.800 5.462 20.820 1.00 87.62 358 GLN A CA 1
ATOM 2635 C C . GLN A 1 358 ? -6.029 6.924 20.400 1.00 87.62 358 GLN A C 1
ATOM 2637 O O . GLN A 1 358 ? -5.948 7.819 21.238 1.00 87.62 358 GLN A O 1
ATOM 2642 N N . GLY A 1 359 ? -6.227 7.203 19.108 1.00 84.69 359 GLY A N 1
ATOM 2643 C CA . GLY A 1 359 ? -6.283 8.576 18.601 1.00 84.69 359 GLY A CA 1
ATOM 2644 C C . GLY A 1 359 ? -4.920 9.274 18.587 1.00 84.69 359 GLY A C 1
ATOM 2645 O O . GLY A 1 359 ? -4.859 10.500 18.565 1.00 84.69 359 GLY A O 1
ATOM 2646 N N . ARG A 1 360 ? -3.813 8.513 18.581 1.00 88.25 360 ARG A N 1
ATOM 2647 C CA . ARG A 1 360 ? -2.437 9.038 18.510 1.00 88.25 360 ARG A CA 1
ATOM 2648 C C . ARG A 1 360 ? -1.720 8.633 17.209 1.00 88.25 360 ARG A C 1
ATOM 2650 O O . ARG A 1 360 ? -0.617 8.085 17.269 1.00 88.25 360 ARG A O 1
ATOM 2657 N N . PRO A 1 361 ? -2.293 8.898 16.015 1.00 85.62 361 PRO A N 1
ATOM 2658 C CA . PRO A 1 361 ? -1.683 8.497 14.743 1.00 85.62 361 PRO A CA 1
ATOM 2659 C C . PRO A 1 361 ? -0.319 9.166 14.496 1.00 85.62 361 PRO A C 1
ATOM 2661 O O . PRO A 1 361 ? 0.546 8.582 13.848 1.00 85.62 361 PRO A O 1
ATOM 2664 N N . TYR A 1 362 ? -0.080 10.347 15.075 1.00 89.50 362 TYR A N 1
ATOM 2665 C CA . TYR A 1 362 ? 1.178 11.091 14.946 1.00 89.50 362 TYR A CA 1
ATOM 2666 C C . TYR A 1 362 ? 2.397 10.348 15.516 1.00 89.50 362 TYR A C 1
ATOM 2668 O O . TYR A 1 362 ? 3.517 10.604 15.084 1.00 89.50 362 TYR A O 1
ATOM 2676 N N . VAL A 1 363 ? 2.214 9.403 16.449 1.00 93.00 363 VAL A N 1
ATOM 2677 C CA . VAL A 1 363 ? 3.325 8.581 16.966 1.00 93.00 363 VAL A CA 1
ATOM 2678 C C . VAL A 1 363 ? 3.951 7.770 15.832 1.00 93.00 363 VAL A C 1
ATOM 2680 O O . VAL A 1 363 ? 5.171 7.703 15.725 1.00 93.00 363 VAL A O 1
ATOM 2683 N N . ASN A 1 364 ? 3.128 7.231 14.927 1.00 91.56 364 ASN A N 1
ATOM 2684 C CA . ASN A 1 364 ? 3.618 6.528 13.743 1.00 91.56 364 ASN A CA 1
ATOM 2685 C C . ASN A 1 364 ? 4.437 7.461 12.837 1.00 91.56 364 ASN A C 1
ATOM 2687 O O . ASN A 1 364 ? 5.473 7.058 12.316 1.00 91.56 364 ASN A O 1
ATOM 2691 N N . ALA A 1 365 ? 4.016 8.720 12.689 1.00 92.38 365 ALA A N 1
ATOM 2692 C CA . ALA A 1 365 ? 4.752 9.718 11.918 1.00 92.38 365 ALA A CA 1
ATOM 2693 C C . ALA A 1 365 ? 6.178 9.896 12.466 1.00 92.38 365 ALA A C 1
ATOM 2695 O O . ALA A 1 365 ? 7.154 9.712 11.740 1.00 92.38 365 ALA A O 1
ATOM 2696 N N . TRP A 1 366 ? 6.300 10.142 13.773 1.00 95.56 366 TRP A N 1
ATOM 2697 C CA . TRP A 1 366 ? 7.591 10.332 14.439 1.00 95.56 366 TRP A CA 1
ATOM 2698 C C . TRP A 1 366 ? 8.489 9.094 14.412 1.00 95.56 366 TRP A C 1
ATOM 2700 O O . TRP A 1 366 ? 9.706 9.236 14.373 1.00 95.56 366 TRP A O 1
ATOM 2710 N N . LEU A 1 367 ? 7.917 7.889 14.384 1.00 95.38 367 LEU A N 1
ATOM 2711 C CA . LEU A 1 367 ? 8.680 6.647 14.219 1.00 95.38 367 LEU A CA 1
ATOM 2712 C C . LEU A 1 367 ? 9.231 6.477 12.792 1.00 95.38 367 LEU A C 1
ATOM 2714 O O . LEU A 1 367 ? 10.308 5.909 12.601 1.00 95.38 367 LEU A O 1
ATOM 2718 N N . ASN A 1 368 ? 8.517 6.979 11.781 1.00 95.62 368 ASN A N 1
ATOM 2719 C CA . ASN A 1 368 ? 8.945 6.888 10.386 1.00 95.62 368 ASN A CA 1
ATOM 2720 C C . ASN A 1 368 ? 9.991 7.948 10.007 1.00 95.62 368 ASN A C 1
ATOM 2722 O O . ASN A 1 368 ? 10.849 7.645 9.184 1.00 95.62 368 ASN A O 1
ATOM 2726 N N . VAL A 1 369 ? 9.972 9.150 10.603 1.00 97.19 369 VAL A N 1
ATOM 2727 C CA . VAL A 1 369 ? 10.905 10.243 10.242 1.00 97.19 369 VAL A CA 1
ATOM 2728 C C . VAL A 1 369 ? 12.385 9.823 10.322 1.00 97.19 369 VAL A C 1
ATOM 2730 O O . VAL A 1 369 ? 13.074 9.964 9.312 1.00 97.19 369 VAL A O 1
ATOM 2733 N N . PRO A 1 370 ? 12.900 9.258 11.435 1.00 97.88 370 PRO A N 1
ATOM 2734 C CA . PRO A 1 370 ? 14.303 8.842 11.511 1.00 97.88 370 PRO A CA 1
ATOM 2735 C C . PRO A 1 370 ? 14.659 7.779 10.470 1.00 97.88 370 PRO A C 1
ATOM 2737 O O . PRO A 1 370 ? 15.737 7.805 9.888 1.00 97.88 370 PRO A O 1
ATOM 2740 N N . SER A 1 371 ? 13.727 6.862 10.210 1.00 97.38 371 SER A N 1
ATOM 2741 C CA . SER A 1 371 ? 13.912 5.770 9.254 1.00 97.38 371 SER A CA 1
ATOM 2742 C C . SER A 1 371 ? 13.987 6.291 7.821 1.00 97.38 371 SER A C 1
ATOM 2744 O O . SER A 1 371 ? 14.849 5.862 7.063 1.00 97.38 371 SER A O 1
ATOM 2746 N N . LEU A 1 372 ? 13.148 7.272 7.478 1.00 97.31 372 LEU A N 1
ATOM 2747 C CA . LEU A 1 372 ? 13.176 7.950 6.187 1.00 97.31 372 LEU A CA 1
ATOM 2748 C C . LEU A 1 372 ? 14.473 8.747 5.986 1.00 97.31 372 LEU A C 1
ATOM 2750 O O . LEU A 1 372 ? 15.043 8.712 4.901 1.00 97.31 372 LEU A O 1
ATOM 2754 N N . ILE A 1 373 ? 14.965 9.429 7.027 1.00 98.06 373 ILE A N 1
ATOM 2755 C CA . ILE A 1 373 ? 16.248 10.149 6.975 1.00 98.06 373 ILE A CA 1
ATOM 2756 C C . ILE A 1 373 ? 17.396 9.165 6.725 1.00 98.06 373 ILE A C 1
ATOM 2758 O O . ILE A 1 373 ? 18.196 9.382 5.819 1.00 98.06 373 ILE A O 1
ATOM 2762 N N . VAL A 1 374 ? 17.454 8.064 7.484 1.00 98.19 374 VAL A N 1
ATOM 2763 C CA . VAL A 1 374 ? 18.475 7.022 7.293 1.00 98.19 374 VAL A CA 1
ATOM 2764 C C . VAL A 1 374 ? 18.388 6.413 5.900 1.00 98.19 374 VAL A C 1
ATOM 2766 O O . VAL A 1 374 ? 19.422 6.256 5.256 1.00 98.19 374 VAL A O 1
ATOM 2769 N N . PHE A 1 375 ? 17.177 6.127 5.413 1.00 97.94 375 PHE A N 1
ATOM 2770 C CA . PHE A 1 375 ? 16.972 5.661 4.047 1.00 97.94 375 PHE A CA 1
ATOM 2771 C C . PHE A 1 375 ? 17.567 6.645 3.037 1.00 97.94 375 PHE A C 1
ATOM 2773 O O . PHE A 1 375 ? 18.394 6.237 2.238 1.00 97.94 375 PHE A O 1
ATOM 2780 N N . LEU A 1 376 ? 17.193 7.927 3.084 1.00 97.75 376 LEU A N 1
ATOM 2781 C CA . LEU A 1 376 ? 17.641 8.931 2.113 1.00 97.75 376 LEU A CA 1
ATOM 2782 C C . LEU A 1 376 ? 19.159 9.119 2.114 1.00 97.75 376 LEU A C 1
ATOM 2784 O O . LEU A 1 376 ? 19.774 9.138 1.049 1.00 97.75 376 LEU A O 1
ATOM 2788 N N . VAL A 1 377 ? 19.760 9.228 3.301 1.00 98.06 377 VAL A N 1
ATOM 2789 C CA . VAL A 1 377 ? 21.211 9.393 3.450 1.00 98.06 377 VAL A CA 1
ATOM 2790 C C . VAL A 1 377 ? 21.941 8.175 2.894 1.00 98.06 377 VAL A C 1
ATOM 2792 O O . VAL A 1 377 ? 22.824 8.322 2.053 1.00 98.06 377 VAL A O 1
ATOM 2795 N N . LEU A 1 378 ? 21.558 6.967 3.316 1.00 97.94 378 LEU A N 1
ATOM 2796 C CA . LEU A 1 378 ? 22.202 5.750 2.829 1.00 97.94 378 LEU A CA 1
ATOM 2797 C C . LEU A 1 378 ? 21.937 5.523 1.346 1.00 97.94 378 LEU A C 1
ATOM 2799 O O . LEU A 1 378 ? 22.846 5.081 0.652 1.00 97.94 378 LEU A O 1
ATOM 2803 N N . PHE A 1 379 ? 20.748 5.856 0.846 1.00 97.31 379 PHE A N 1
ATOM 2804 C CA . PHE A 1 379 ? 20.399 5.667 -0.556 1.00 97.31 379 PHE A CA 1
ATOM 2805 C C . PHE A 1 379 ? 21.348 6.477 -1.427 1.00 97.31 379 PHE A C 1
ATOM 2807 O O . PHE A 1 379 ? 22.077 5.891 -2.214 1.00 97.31 379 PHE A O 1
ATOM 2814 N N . VAL A 1 380 ? 21.457 7.789 -1.193 1.00 96.25 380 VAL A N 1
ATOM 2815 C CA . VAL A 1 380 ? 22.366 8.661 -1.955 1.00 96.25 380 VAL A CA 1
ATOM 2816 C C . VAL A 1 380 ? 23.822 8.188 -1.870 1.00 96.25 380 VAL A C 1
ATOM 2818 O O . VAL A 1 380 ? 24.512 8.159 -2.887 1.00 96.25 380 VAL A O 1
ATOM 2821 N N . LEU A 1 381 ? 24.288 7.784 -0.683 1.00 96.94 381 LEU A N 1
ATOM 2822 C CA . LEU A 1 381 ? 25.677 7.355 -0.482 1.00 96.94 381 LEU A CA 1
ATOM 2823 C C . LEU A 1 381 ? 25.993 5.993 -1.117 1.00 96.94 381 LEU A C 1
ATOM 2825 O O . LEU A 1 381 ? 27.092 5.787 -1.625 1.00 96.94 381 LEU A O 1
ATOM 2829 N N . THR A 1 382 ? 25.057 5.045 -1.072 1.00 97.31 382 THR A N 1
ATOM 2830 C CA . THR A 1 382 ? 25.315 3.654 -1.467 1.00 97.31 382 THR A CA 1
ATOM 2831 C C . THR A 1 382 ? 24.900 3.355 -2.902 1.00 97.31 382 THR A C 1
ATOM 2833 O O . THR A 1 382 ? 25.576 2.567 -3.561 1.00 97.31 382 THR A O 1
ATOM 2836 N N . THR A 1 383 ? 23.842 3.973 -3.442 1.00 95.25 383 THR A N 1
ATOM 2837 C CA . THR A 1 383 ? 23.367 3.655 -4.802 1.00 95.25 383 THR A CA 1
ATOM 2838 C C . THR A 1 383 ? 24.311 4.151 -5.883 1.00 95.25 383 THR A C 1
ATOM 2840 O O . THR A 1 383 ? 24.401 3.517 -6.931 1.00 95.25 383 THR A O 1
ATOM 2843 N N . ALA A 1 384 ? 25.058 5.229 -5.620 1.00 92.00 384 ALA A N 1
ATOM 2844 C CA . ALA A 1 384 ? 26.066 5.743 -6.545 1.00 92.00 384 ALA A CA 1
ATOM 2845 C C . ALA A 1 384 ? 27.130 4.684 -6.893 1.00 92.00 384 ALA A C 1
ATOM 2847 O O . ALA A 1 384 ? 27.577 4.609 -8.035 1.00 92.00 384 ALA A O 1
ATOM 2848 N N . HIS A 1 385 ? 27.494 3.834 -5.927 1.00 93.75 385 HIS A N 1
ATOM 2849 C CA . HIS A 1 385 ? 28.539 2.822 -6.094 1.00 93.75 385 HIS A CA 1
ATOM 2850 C C . HIS A 1 385 ? 27.991 1.400 -6.258 1.00 93.75 385 HIS A C 1
ATOM 2852 O O . HIS A 1 385 ? 28.584 0.599 -6.976 1.00 93.75 385 HIS A O 1
ATOM 2858 N N . TRP A 1 386 ? 26.879 1.068 -5.597 1.00 95.31 386 TRP A N 1
ATOM 2859 C CA . TRP A 1 386 ? 26.369 -0.305 -5.486 1.00 95.31 386 TRP A CA 1
ATOM 2860 C C . TRP A 1 386 ? 25.015 -0.532 -6.170 1.00 95.31 386 TRP A C 1
ATOM 2862 O O . TRP A 1 386 ? 24.465 -1.626 -6.054 1.00 95.31 386 TRP A O 1
ATOM 2872 N N . GLN A 1 387 ? 24.469 0.467 -6.873 1.00 94.25 387 GLN A N 1
ATO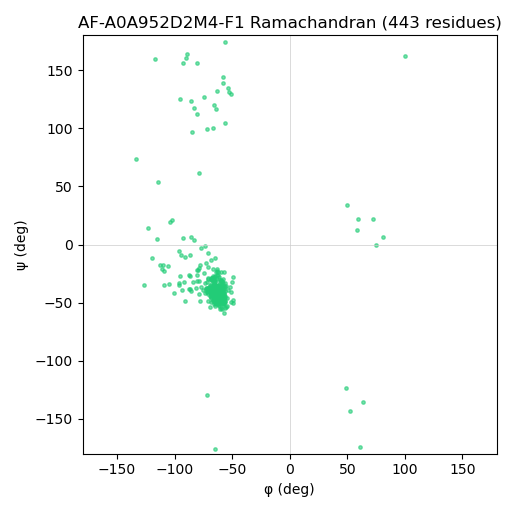M 2873 C CA . GLN A 1 387 ? 23.227 0.350 -7.650 1.00 94.25 387 GLN A CA 1
ATOM 2874 C C . GLN A 1 387 ? 22.083 -0.293 -6.830 1.00 94.25 387 GLN A C 1
ATOM 2876 O O . GLN A 1 387 ? 21.758 0.192 -5.741 1.00 94.25 387 GLN A O 1
ATOM 2881 N N . GLU A 1 388 ? 21.481 -1.390 -7.304 1.00 94.12 388 GLU A N 1
ATOM 2882 C CA . GLU A 1 388 ? 20.377 -2.083 -6.634 1.00 94.12 388 GLU A CA 1
ATOM 2883 C C . GLU A 1 388 ? 20.740 -2.636 -5.245 1.00 94.12 388 GLU A C 1
ATOM 2885 O O . GLU A 1 388 ? 19.883 -2.665 -4.359 1.00 94.12 388 GLU A O 1
ATOM 2890 N N . TRP A 1 389 ? 22.002 -3.009 -5.003 1.00 96.31 389 TRP A N 1
ATOM 2891 C CA . TRP A 1 389 ? 22.455 -3.430 -3.672 1.00 96.31 389 TRP A CA 1
ATOM 2892 C C . TRP A 1 389 ? 22.441 -2.268 -2.685 1.00 96.31 389 TRP A C 1
ATOM 2894 O O . TRP A 1 389 ? 21.993 -2.434 -1.551 1.00 96.31 389 TRP A O 1
ATOM 2904 N N . GLY A 1 390 ? 22.868 -1.081 -3.125 1.00 96.69 390 GLY A N 1
ATOM 2905 C CA . GLY A 1 390 ? 22.785 0.136 -2.318 1.00 96.69 390 GLY A CA 1
ATOM 2906 C C . GLY A 1 390 ? 21.339 0.463 -1.937 1.00 96.69 390 GLY A C 1
ATOM 2907 O O . GLY A 1 390 ? 21.039 0.731 -0.771 1.00 96.69 390 GLY A O 1
ATOM 2908 N N . ALA A 1 391 ? 20.411 0.324 -2.889 1.00 96.69 391 ALA A N 1
ATOM 2909 C CA . ALA A 1 391 ? 18.985 0.534 -2.647 1.00 96.69 391 ALA A CA 1
ATOM 2910 C C . ALA A 1 391 ? 18.420 -0.457 -1.611 1.00 96.69 391 ALA A C 1
ATOM 2912 O O . ALA A 1 391 ? 17.725 -0.046 -0.677 1.00 96.69 391 ALA A O 1
ATOM 2913 N N . VAL A 1 392 ? 18.759 -1.749 -1.725 1.00 97.38 392 VAL A N 1
ATOM 2914 C CA . VAL A 1 392 ? 18.328 -2.784 -0.768 1.00 97.38 392 VAL A CA 1
ATOM 2915 C C . VAL A 1 392 ? 18.923 -2.568 0.620 1.00 97.38 392 VAL A C 1
ATOM 2917 O O . VAL A 1 392 ? 18.187 -2.653 1.601 1.00 97.38 392 VAL A O 1
ATOM 2920 N N . ILE A 1 393 ? 20.216 -2.247 0.728 1.00 97.50 393 ILE A N 1
ATOM 2921 C CA . ILE A 1 393 ? 20.873 -1.978 2.018 1.00 97.50 393 ILE A CA 1
ATOM 2922 C C . ILE A 1 393 ? 20.216 -0.781 2.705 1.00 97.50 393 ILE A C 1
ATOM 2924 O O . ILE A 1 393 ? 19.839 -0.869 3.871 1.00 97.50 393 ILE A O 1
ATOM 2928 N N . SER A 1 394 ? 19.993 0.304 1.965 1.00 97.88 394 SER A N 1
ATOM 2929 C CA . SER A 1 394 ? 19.350 1.513 2.485 1.00 97.88 394 SER A CA 1
ATOM 2930 C C . SER A 1 394 ? 17.935 1.230 2.994 1.00 97.88 394 SER A C 1
ATOM 2932 O O . SER A 1 394 ? 17.566 1.649 4.094 1.00 97.88 394 SER A O 1
ATOM 2934 N N . PHE A 1 395 ? 17.150 0.464 2.227 1.00 97.31 395 PHE A N 1
ATOM 2935 C CA . PHE A 1 395 ? 15.812 0.035 2.632 1.00 97.31 395 PHE A CA 1
ATOM 2936 C C . PHE A 1 395 ? 15.844 -0.865 3.872 1.00 97.31 395 PHE A C 1
ATOM 2938 O O . PHE A 1 395 ? 15.040 -0.690 4.792 1.00 97.31 395 PHE A O 1
ATOM 2945 N N . ALA A 1 396 ? 16.774 -1.819 3.922 1.00 97.69 396 ALA A N 1
ATOM 2946 C CA . ALA A 1 396 ? 16.909 -2.748 5.034 1.00 97.69 396 ALA A CA 1
ATOM 2947 C C . ALA A 1 396 ? 17.297 -2.027 6.329 1.00 97.69 396 ALA A C 1
ATOM 2949 O O . ALA A 1 396 ? 16.646 -2.219 7.358 1.00 97.69 396 ALA A O 1
ATOM 2950 N N . SER A 1 397 ? 18.281 -1.127 6.274 1.00 98.12 397 SER A N 1
ATOM 2951 C CA . SER A 1 397 ? 18.695 -0.304 7.413 1.00 98.12 397 SER A CA 1
ATOM 2952 C C . SER A 1 397 ? 17.542 0.541 7.955 1.00 98.12 397 SER A C 1
ATOM 2954 O O . SER A 1 397 ? 17.291 0.542 9.163 1.00 98.12 397 SER A O 1
ATOM 2956 N N . ALA A 1 398 ? 16.782 1.198 7.076 1.00 97.69 398 ALA A N 1
ATOM 2957 C CA . ALA A 1 398 ? 15.606 1.970 7.470 1.00 97.69 398 ALA A CA 1
ATOM 2958 C C . ALA A 1 398 ? 14.496 1.092 8.072 1.00 97.69 398 ALA A C 1
ATOM 2960 O O . ALA A 1 398 ? 13.885 1.459 9.075 1.00 97.69 398 ALA A O 1
ATOM 2961 N N . SER A 1 399 ? 14.270 -0.100 7.515 1.00 96.81 399 SER A N 1
ATOM 2962 C CA . SER A 1 399 ? 13.280 -1.067 8.010 1.00 96.81 399 SER A CA 1
ATOM 2963 C C . SER A 1 399 ? 13.612 -1.583 9.409 1.00 96.81 399 SER A C 1
ATOM 2965 O O . SER A 1 399 ? 12.727 -1.687 10.267 1.00 96.81 399 SER A O 1
ATOM 2967 N N . ILE A 1 400 ? 14.888 -1.899 9.644 1.00 97.56 400 ILE A N 1
ATOM 2968 C CA . ILE A 1 400 ? 15.401 -2.340 10.943 1.00 97.56 400 ILE A CA 1
ATOM 2969 C C . ILE A 1 400 ? 15.251 -1.214 11.962 1.00 97.56 400 ILE A C 1
ATOM 2971 O O . ILE A 1 400 ? 14.734 -1.456 13.056 1.00 97.56 400 ILE A O 1
ATOM 2975 N N . LEU A 1 401 ? 15.637 0.014 11.602 1.00 98.00 401 LEU A N 1
ATOM 2976 C CA . LEU A 1 401 ? 15.499 1.174 12.478 1.00 98.00 401 LEU A CA 1
ATOM 2977 C C . LEU A 1 401 ? 14.029 1.425 12.838 1.00 98.00 401 LEU A C 1
ATOM 2979 O O . LEU A 1 401 ? 13.705 1.510 14.023 1.00 98.00 401 LEU A O 1
ATOM 2983 N N . PHE A 1 402 ? 13.133 1.456 11.846 1.00 97.31 402 PHE A N 1
ATOM 2984 C CA . PHE A 1 402 ? 11.696 1.653 12.054 1.00 97.31 402 PHE A CA 1
ATOM 2985 C C . PHE A 1 402 ? 11.118 0.613 13.014 1.00 97.31 402 PHE A C 1
ATOM 2987 O O . PHE A 1 402 ? 10.445 0.953 13.992 1.00 97.31 402 PHE A O 1
ATOM 2994 N N . SER A 1 403 ? 11.410 -0.663 12.760 1.00 96.69 403 SER A N 1
ATOM 2995 C CA . SER A 1 403 ? 10.892 -1.772 13.562 1.00 96.69 403 SER A CA 1
ATOM 2996 C C . SER A 1 403 ? 11.440 -1.735 14.990 1.00 96.69 403 SER A C 1
ATOM 2998 O O . SER A 1 403 ? 10.688 -1.922 15.948 1.00 96.69 403 SER A O 1
ATOM 3000 N N . SER A 1 404 ? 12.727 -1.414 15.145 1.00 96.69 404 SER A N 1
ATOM 3001 C CA . SER A 1 404 ? 13.388 -1.310 16.450 1.00 96.69 404 SER A CA 1
ATOM 3002 C C . SER A 1 404 ? 12.837 -0.150 17.275 1.00 96.69 404 SER A C 1
ATOM 3004 O O . SER A 1 404 ? 12.460 -0.347 18.429 1.00 96.69 404 SER A O 1
ATOM 3006 N N . LEU A 1 405 ? 12.727 1.047 16.688 1.00 97.50 405 LEU A N 1
ATOM 3007 C CA . LEU A 1 405 ? 12.165 2.218 17.365 1.00 97.50 405 LEU A CA 1
ATOM 3008 C C . LEU A 1 405 ? 10.713 1.978 17.774 1.00 97.50 405 LEU A C 1
ATOM 3010 O O . LEU A 1 405 ? 10.346 2.252 18.917 1.00 97.50 405 LEU A O 1
ATOM 3014 N N . THR A 1 406 ? 9.907 1.413 16.872 1.00 96.75 406 THR A N 1
ATOM 3015 C CA . THR A 1 406 ? 8.504 1.085 17.153 1.00 96.75 406 THR A CA 1
ATOM 3016 C C . THR A 1 406 ? 8.400 0.137 18.339 1.00 96.75 406 THR A C 1
ATOM 3018 O O . THR A 1 406 ? 7.630 0.384 19.267 1.00 96.75 406 THR A O 1
ATOM 3021 N N . PHE A 1 407 ? 9.220 -0.915 18.352 1.00 95.69 407 PHE A N 1
ATOM 3022 C CA . PHE A 1 407 ? 9.247 -1.865 19.452 1.00 95.69 407 PHE A CA 1
ATOM 3023 C C . PHE A 1 407 ? 9.684 -1.214 20.776 1.00 95.69 407 PHE A C 1
ATOM 3025 O O . PHE A 1 407 ? 9.030 -1.407 21.800 1.00 95.69 407 PHE A O 1
ATOM 3032 N N . ILE A 1 408 ? 10.749 -0.404 20.770 1.00 96.25 408 ILE A N 1
ATOM 3033 C CA . ILE A 1 408 ? 11.254 0.290 21.966 1.00 96.25 408 ILE A CA 1
ATOM 3034 C C . ILE A 1 408 ? 10.190 1.225 22.550 1.00 96.25 408 ILE A C 1
ATOM 3036 O O . ILE A 1 408 ? 9.931 1.188 23.755 1.00 96.25 408 ILE A O 1
ATOM 3040 N N . VAL A 1 409 ? 9.561 2.050 21.709 1.00 96.25 409 VAL A N 1
ATOM 3041 C CA . VAL A 1 409 ? 8.522 2.996 22.137 1.00 96.25 409 VAL A CA 1
ATOM 3042 C C . VAL A 1 409 ? 7.301 2.249 22.665 1.00 96.25 409 VAL A C 1
ATOM 3044 O O . VAL A 1 409 ? 6.787 2.591 23.730 1.00 96.25 409 VAL A O 1
ATOM 3047 N N . HIS A 1 410 ? 6.873 1.186 21.983 1.00 94.81 410 HIS A N 1
ATOM 3048 C CA . HIS A 1 410 ? 5.729 0.398 22.421 1.00 94.81 410 HIS A CA 1
ATOM 3049 C C . HIS A 1 410 ? 5.996 -0.337 23.737 1.00 94.81 410 HIS A C 1
ATOM 3051 O O . HIS A 1 410 ? 5.153 -0.293 24.631 1.00 94.81 410 HIS A O 1
ATOM 3057 N N . LYS A 1 411 ? 7.182 -0.933 23.914 1.00 94.44 411 LYS A N 1
ATOM 3058 C CA . LYS A 1 411 ? 7.593 -1.565 25.177 1.00 94.44 411 LYS A CA 1
ATOM 3059 C C . LYS A 1 411 ? 7.580 -0.567 26.334 1.00 94.44 411 LYS A C 1
ATOM 3061 O O . LYS A 1 411 ? 7.102 -0.900 27.412 1.00 94.44 411 LYS A O 1
ATOM 3066 N N . ARG A 1 412 ? 8.079 0.657 26.120 1.00 94.12 412 ARG A N 1
ATOM 3067 C CA . ARG A 1 412 ? 8.071 1.716 27.145 1.00 94.12 412 ARG A CA 1
ATOM 3068 C C . ARG A 1 412 ? 6.660 2.168 27.520 1.00 94.12 412 ARG A C 1
ATOM 3070 O O . ARG A 1 412 ? 6.438 2.518 28.670 1.00 94.12 412 ARG A O 1
ATOM 3077 N N . HIS A 1 413 ? 5.730 2.181 26.565 1.00 91.94 413 HIS A N 1
ATOM 3078 C CA . HIS A 1 413 ? 4.365 2.672 26.787 1.00 91.94 413 HIS A CA 1
ATOM 3079 C C . HIS A 1 413 ? 3.417 1.606 27.354 1.00 91.94 413 HIS A C 1
ATOM 3081 O O . HIS A 1 413 ? 2.62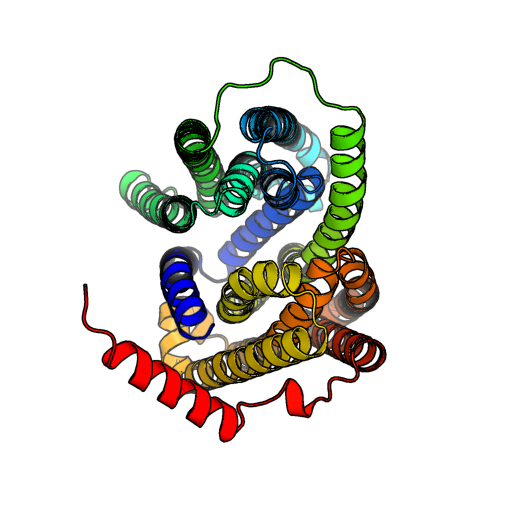5 1.905 28.240 1.00 91.94 413 HIS A O 1
ATOM 3087 N N . SER A 1 414 ? 3.515 0.367 26.869 1.00 89.38 414 SER A N 1
ATOM 3088 C CA . SER A 1 414 ? 2.579 -0.723 27.191 1.00 89.38 414 SER A CA 1
ATOM 3089 C C . SER A 1 414 ? 3.132 -1.781 28.148 1.00 89.38 414 SER A C 1
ATOM 3091 O O . SER A 1 414 ? 2.366 -2.570 28.694 1.00 89.38 414 SER A O 1
ATOM 3093 N N . GLY A 1 415 ? 4.456 -1.859 28.310 1.00 88.19 415 GLY A N 1
ATOM 3094 C CA . GLY A 1 415 ? 5.115 -2.952 29.027 1.00 88.19 415 GLY A CA 1
ATOM 3095 C C . GLY A 1 415 ? 5.179 -4.282 28.262 1.00 88.19 415 GLY A C 1
ATOM 3096 O O . GLY A 1 415 ? 5.757 -5.234 28.784 1.00 88.19 415 GLY A O 1
ATOM 3097 N N . LEU A 1 416 ? 4.647 -4.372 27.032 1.00 87.62 416 LEU A N 1
ATOM 3098 C CA . LEU A 1 416 ? 4.701 -5.604 26.235 1.00 87.62 416 LEU A CA 1
ATOM 3099 C C . LEU A 1 416 ? 6.146 -6.000 25.900 1.00 87.62 416 LEU A C 1
ATOM 3101 O O . LEU A 1 416 ? 6.953 -5.189 25.433 1.00 87.62 416 LEU A O 1
ATOM 3105 N N . SER A 1 417 ? 6.476 -7.273 26.124 1.00 89.31 417 SER A N 1
ATOM 3106 C CA . SER A 1 417 ? 7.809 -7.816 25.874 1.00 89.31 417 SER A CA 1
ATOM 3107 C C . SER A 1 417 ? 7.953 -8.355 24.442 1.00 89.31 417 SER A C 1
ATOM 3109 O O . SER A 1 417 ? 6.969 -8.629 23.758 1.00 89.31 417 SER A O 1
ATOM 3111 N N . LEU A 1 418 ? 9.195 -8.579 23.981 1.00 85.94 418 LEU A N 1
ATOM 3112 C CA . LEU A 1 418 ? 9.456 -9.212 22.672 1.00 85.94 418 LEU A CA 1
ATOM 3113 C C . LEU A 1 418 ? 8.806 -10.597 22.573 1.00 85.94 418 LEU A C 1
ATOM 3115 O O . LEU A 1 418 ? 8.359 -10.997 21.500 1.00 85.94 418 LEU A O 1
ATOM 3119 N N . LYS A 1 419 ? 8.733 -11.322 23.696 1.00 86.31 419 LYS A N 1
ATOM 3120 C CA . LYS A 1 419 ? 8.135 -12.661 23.755 1.00 86.31 419 LYS A CA 1
ATOM 3121 C C . LYS A 1 419 ? 6.635 -12.620 23.465 1.00 86.31 419 LYS A C 1
ATOM 3123 O O . LYS A 1 419 ? 6.113 -13.551 22.863 1.00 86.31 419 LYS A O 1
ATOM 3128 N N . ASP A 1 420 ? 5.971 -11.522 23.817 1.00 84.56 420 ASP A N 1
ATOM 3129 C CA . ASP A 1 420 ? 4.532 -11.353 23.609 1.00 84.56 420 ASP A CA 1
ATOM 3130 C C . ASP A 1 420 ? 4.182 -11.007 22.159 1.00 84.56 420 ASP A C 1
ATOM 3132 O O . ASP A 1 420 ? 3.038 -11.176 21.746 1.00 84.56 420 ASP A O 1
ATOM 3136 N N . VAL A 1 421 ? 5.161 -10.552 21.379 1.00 86.06 421 VAL A N 1
ATOM 3137 C CA . VAL A 1 421 ? 4.991 -10.059 20.004 1.00 86.06 421 VAL A CA 1
ATOM 3138 C C . VAL A 1 421 ? 5.602 -11.021 18.964 1.00 86.06 421 VAL A C 1
ATOM 3140 O O . VAL A 1 421 ? 5.257 -10.953 17.783 1.00 86.06 421 VAL A O 1
ATOM 3143 N N . GLY A 1 422 ? 6.487 -11.923 19.406 1.00 87.69 422 GLY A N 1
ATOM 3144 C CA . GLY A 1 422 ? 7.258 -12.862 18.585 1.00 87.69 422 GLY A CA 1
ATOM 3145 C C . GLY A 1 422 ? 6.455 -14.022 17.983 1.00 87.69 422 GLY A C 1
ATOM 3146 O O . GLY A 1 422 ? 5.451 -13.820 17.310 1.00 87.69 422 GLY A O 1
ATOM 3147 N N . LEU A 1 423 ? 6.929 -15.258 18.151 1.00 87.00 423 LEU A N 1
ATOM 3148 C CA . LEU A 1 423 ? 6.300 -16.442 17.549 1.00 87.00 423 LEU A CA 1
ATOM 3149 C C . LEU A 1 423 ? 5.092 -16.938 18.352 1.00 87.00 423 LEU A C 1
ATOM 3151 O O . LEU A 1 423 ? 5.000 -16.710 19.559 1.00 87.00 423 LEU A O 1
ATOM 3155 N N . LEU A 1 424 ? 4.181 -17.648 17.675 1.00 86.25 424 LEU A N 1
ATOM 3156 C CA . LEU A 1 424 ? 3.038 -18.311 18.308 1.00 86.25 424 LEU A CA 1
ATOM 3157 C C . LEU A 1 424 ? 3.486 -19.213 19.462 1.00 86.25 424 LEU A C 1
ATOM 3159 O O . LEU A 1 424 ? 4.371 -20.058 19.322 1.00 86.25 424 LEU A O 1
ATOM 3163 N N . SER A 1 425 ? 2.822 -19.056 20.603 1.00 85.19 425 SER A N 1
ATOM 3164 C CA . SER A 1 425 ? 3.046 -19.885 21.781 1.00 85.19 425 SER A CA 1
ATOM 3165 C C . SER A 1 425 ? 2.127 -21.113 21.775 1.00 85.19 425 SER A C 1
ATOM 3167 O O . SER A 1 425 ? 1.080 -21.142 21.121 1.00 85.19 425 SER A O 1
ATOM 3169 N N . ARG A 1 426 ? 2.482 -22.150 22.547 1.00 83.50 426 ARG A N 1
ATOM 3170 C CA . ARG A 1 426 ? 1.650 -23.364 22.678 1.00 83.50 426 ARG A CA 1
ATOM 3171 C C . ARG A 1 426 ? 0.237 -23.061 23.201 1.00 83.50 426 ARG A C 1
ATOM 3173 O O . ARG A 1 426 ? -0.699 -23.782 22.856 1.00 83.50 426 ARG A O 1
ATOM 3180 N N . SER A 1 427 ? 0.066 -22.020 24.016 1.00 83.75 427 SER A N 1
ATOM 3181 C CA . SER A 1 427 ? -1.245 -21.588 24.521 1.00 83.75 427 SER A CA 1
ATOM 3182 C C . SER A 1 427 ? -2.116 -20.974 23.424 1.00 83.75 427 SER A C 1
ATOM 3184 O O . SER A 1 427 ? -3.313 -21.249 23.395 1.00 83.75 427 SER A O 1
ATOM 3186 N N . ASP A 1 428 ? -1.534 -20.228 22.481 1.00 83.94 428 ASP A N 1
ATOM 3187 C CA . ASP A 1 428 ? -2.277 -19.638 21.357 1.00 83.94 428 ASP A CA 1
ATOM 3188 C C . ASP A 1 428 ? -2.861 -20.716 20.433 1.00 83.94 428 ASP A C 1
ATOM 3190 O O . ASP A 1 428 ? -3.998 -20.607 19.963 1.00 83.94 428 ASP A O 1
ATOM 3194 N N . VAL A 1 429 ? -2.098 -21.792 20.205 1.00 83.50 429 VAL A N 1
ATOM 3195 C CA . VAL A 1 429 ? -2.549 -22.944 19.411 1.00 83.50 429 VAL A CA 1
ATOM 3196 C C . VAL A 1 429 ? -3.733 -23.630 20.090 1.00 83.50 429 VAL A C 1
ATOM 3198 O O . VAL A 1 429 ? -4.741 -23.891 19.434 1.00 83.50 429 VAL A O 1
ATOM 3201 N N . ARG A 1 430 ? -3.660 -23.866 21.409 1.00 84.88 430 ARG A N 1
ATOM 3202 C CA . ARG A 1 430 ? -4.779 -24.443 22.178 1.00 84.88 430 ARG A CA 1
ATOM 3203 C C . ARG A 1 430 ? -6.023 -23.563 22.101 1.00 84.88 430 ARG A C 1
ATOM 3205 O O . ARG A 1 430 ? -7.081 -24.055 21.729 1.00 84.88 430 ARG A O 1
ATOM 3212 N N . LEU A 1 431 ? -5.871 -22.258 22.331 1.00 80.50 431 LEU A N 1
ATOM 3213 C CA . LEU A 1 431 ? -6.970 -21.295 22.252 1.00 80.50 431 LEU A CA 1
ATOM 3214 C C . LEU A 1 431 ? -7.626 -21.286 20.862 1.00 80.50 431 LEU A C 1
ATOM 3216 O O . LEU A 1 431 ? -8.849 -21.229 20.741 1.00 80.50 431 LEU A O 1
ATOM 3220 N N . THR A 1 432 ? -6.825 -21.397 19.803 1.00 79.12 432 THR A N 1
ATOM 3221 C CA . THR A 1 432 ? -7.332 -21.473 18.429 1.00 79.12 432 THR A CA 1
ATOM 3222 C C . THR A 1 432 ? -8.100 -22.772 18.175 1.00 79.12 432 THR A C 1
ATOM 3224 O O . THR A 1 432 ? -9.195 -22.740 17.608 1.00 79.12 432 THR A O 1
ATOM 3227 N N . LEU A 1 433 ? -7.568 -23.911 18.626 1.00 83.69 433 LEU A N 1
ATOM 3228 C CA . LEU A 1 433 ? -8.225 -25.215 18.504 1.00 83.69 433 LEU A CA 1
ATOM 3229 C C . LEU A 1 433 ? -9.541 -25.272 19.291 1.00 83.69 433 LEU A C 1
ATOM 3231 O O . LEU A 1 433 ? -10.533 -25.796 18.782 1.00 83.69 433 LEU A O 1
ATOM 3235 N N . ASP A 1 434 ? -9.582 -24.693 20.488 1.00 83.25 434 ASP A N 1
ATOM 3236 C CA . ASP A 1 434 ? -10.784 -24.660 21.322 1.00 83.25 434 ASP A CA 1
ATOM 3237 C C . ASP A 1 434 ? -11.885 -23.800 20.691 1.00 83.25 434 ASP A C 1
ATOM 3239 O O . ASP A 1 434 ? -13.043 -24.219 20.633 1.00 83.25 434 ASP A O 1
ATOM 3243 N N . LEU A 1 435 ? -11.534 -22.649 20.107 1.00 78.44 435 LEU A N 1
ATOM 3244 C CA . LEU A 1 435 ? -12.485 -21.818 19.359 1.00 78.44 435 LEU A CA 1
ATOM 3245 C C . LEU A 1 435 ? -13.046 -22.536 18.122 1.00 78.44 435 LEU A C 1
ATOM 3247 O O . LEU A 1 435 ? -14.243 -22.430 17.839 1.00 78.44 435 LEU A O 1
ATOM 3251 N N . LEU A 1 436 ? -12.210 -23.284 17.394 1.00 79.56 436 LEU A N 1
ATOM 3252 C CA . LEU A 1 436 ? -12.657 -24.092 16.254 1.00 79.56 436 LEU A CA 1
ATOM 3253 C C . LEU A 1 436 ? -13.617 -25.205 16.698 1.00 79.56 436 LEU A C 1
ATOM 3255 O O . LEU A 1 436 ? -14.643 -25.430 16.053 1.00 79.56 436 LEU A O 1
ATOM 3259 N N . ARG A 1 437 ? -13.334 -25.853 17.834 1.00 85.38 437 ARG A N 1
ATOM 3260 C CA . ARG A 1 437 ? -14.211 -26.874 18.429 1.00 85.38 437 ARG A CA 1
ATOM 3261 C C . ARG A 1 437 ? -15.552 -26.292 18.875 1.00 85.38 437 ARG A C 1
ATOM 3263 O O . ARG A 1 437 ? -16.584 -26.896 18.594 1.00 85.38 437 ARG A O 1
ATOM 3270 N N . MET A 1 438 ? -15.566 -25.116 19.508 1.00 80.56 438 MET A N 1
ATOM 3271 C CA . MET A 1 438 ? -16.807 -24.447 19.925 1.00 80.56 438 MET A CA 1
ATOM 3272 C C . MET A 1 438 ? -17.674 -24.034 18.733 1.00 80.56 438 MET A C 1
ATOM 3274 O O . MET A 1 438 ? -18.890 -24.211 18.768 1.00 80.56 438 MET A O 1
ATOM 3278 N N . ARG A 1 439 ? -17.069 -23.527 17.650 1.00 77.75 439 ARG A N 1
ATOM 3279 C CA . ARG A 1 439 ? -17.815 -23.125 16.447 1.00 77.75 439 ARG A CA 1
ATOM 3280 C C . ARG A 1 439 ? -18.476 -24.315 15.751 1.00 77.75 439 ARG A C 1
ATOM 3282 O O . ARG A 1 439 ? -19.573 -24.164 15.230 1.00 77.75 439 ARG A O 1
ATOM 3289 N N . ARG A 1 440 ? -17.848 -25.494 15.799 1.00 79.38 440 ARG A N 1
ATOM 3290 C CA . ARG A 1 440 ? -18.409 -26.749 15.271 1.00 79.38 440 ARG A CA 1
ATOM 3291 C C . ARG A 1 440 ? -19.580 -27.287 16.107 1.00 79.38 440 ARG A C 1
ATOM 3293 O O . ARG A 1 440 ? -20.342 -28.101 15.607 1.00 79.38 440 ARG A O 1
ATOM 3300 N N . ARG A 1 441 ? -19.720 -26.843 17.364 1.00 77.81 441 ARG A N 1
ATOM 3301 C CA . ARG A 1 441 ? -20.779 -27.270 18.296 1.00 77.81 441 ARG A CA 1
ATOM 3302 C C . ARG A 1 441 ? -22.006 -26.360 18.330 1.00 77.81 441 ARG A C 1
ATOM 3304 O O . ARG A 1 441 ? -22.979 -26.740 18.966 1.00 77.81 441 ARG A O 1
ATOM 3311 N N . ARG A 1 442 ? -21.992 -25.185 17.690 1.00 60.91 442 ARG A N 1
ATOM 3312 C CA . ARG A 1 442 ? -23.216 -24.383 17.537 1.00 60.91 442 ARG A CA 1
ATOM 3313 C C . ARG A 1 442 ? -24.029 -24.960 16.371 1.00 60.91 442 ARG A C 1
ATOM 3315 O O . ARG A 1 442 ? -23.540 -24.872 15.243 1.00 60.91 442 ARG A O 1
ATOM 3322 N N . PRO A 1 443 ? -25.213 -25.555 16.615 1.00 49.28 443 PRO A N 1
ATOM 3323 C CA . PRO A 1 443 ? -26.119 -25.930 15.537 1.00 49.28 443 PRO A CA 1
ATOM 3324 C C . PRO A 1 443 ? -26.460 -24.666 14.745 1.00 49.28 443 PRO A C 1
ATOM 3326 O O . PRO A 1 443 ? -26.623 -23.597 15.336 1.00 49.28 443 PRO A O 1
ATOM 3329 N N . GLN A 1 444 ? -26.511 -24.773 13.419 1.00 49.62 444 GLN A N 1
ATOM 3330 C CA . GLN A 1 444 ? -27.038 -23.707 12.573 1.00 49.62 444 GLN A CA 1
ATOM 3331 C C . GLN A 1 444 ? -28.537 -23.593 12.874 1.00 49.62 444 GLN A C 1
ATOM 3333 O O . GLN A 1 444 ? -29.309 -24.442 12.439 1.00 49.62 444 GLN A O 1
ATOM 3338 N N . SER A 1 445 ? -28.906 -22.615 13.699 1.00 41.75 445 SER A N 1
ATOM 3339 C CA . SER A 1 445 ? -30.287 -22.171 13.910 1.00 41.75 445 SER A CA 1
ATOM 3340 C C . SER A 1 445 ? -30.616 -21.040 12.957 1.00 41.75 445 SER A C 1
ATOM 3342 O O . SER A 1 445 ? -29.789 -20.091 12.935 1.00 41.75 445 SER A O 1
#

Nearest PDB structures (foldseek):
  6fhz-assembly1_A  TM=6.992E-01  e=4.552E-07  Pyrococcus furiosus DSM 3638
  3wbn-assembly1_A  TM=6.904E-01  e=1.474E-06  Pyrococcus furiosus DSM 3638
  6gwh-assembly1_A  TM=6.748E-01  e=2.122E-06  Pyrococcus furiosus DSM 3638
  3vvs-assembly1_A  TM=6.636E-01  e=2.396E-06  Pyrococcus furiosus
  3w4t-assembly1_A  TM=6.303E-01  e=4.582E-06  Pyrococcus furiosus DSM 3638

Mean predicted aligned error: 5.31 Å

pLDDT: mean 89.71, std 8.79, range [41.75, 98.19]

Solvent-accessible surface area (backbone atoms only — not comparable to full-atom values): 21803 Å² total; per-residue (Å²): 109,69,70,57,42,52,54,38,40,54,57,48,45,51,26,52,49,44,40,45,52,39,52,20,54,48,25,51,74,44,34,44,51,44,36,10,55,32,50,22,39,54,34,47,10,51,51,51,24,52,73,59,44,61,24,42,59,51,43,43,18,53,47,32,59,76,37,64,87,41,43,66,58,53,51,51,52,52,51,53,52,22,51,55,45,22,48,50,30,48,49,51,24,60,48,40,73,66,50,31,79,76,52,53,80,69,13,55,63,47,54,71,46,53,39,26,26,30,43,25,14,20,7,46,36,45,26,41,37,37,46,14,38,24,54,25,70,63,40,54,68,65,36,51,50,51,56,36,45,45,36,48,52,39,40,52,47,54,55,48,40,34,78,74,64,72,61,73,42,52,46,53,52,38,39,46,49,8,53,42,24,43,55,46,19,56,54,34,47,54,50,43,54,53,50,41,66,74,72,46,74,87,77,68,87,72,70,86,50,71,66,57,59,48,56,48,50,63,53,16,52,40,41,27,55,17,48,39,43,48,44,45,57,71,34,44,63,51,30,51,34,38,72,74,38,59,46,57,42,12,11,53,45,44,55,26,47,52,55,22,55,60,51,38,48,56,32,52,32,45,39,70,55,48,32,66,49,51,48,69,48,86,50,64,69,62,38,53,52,53,50,27,51,52,25,10,52,41,35,38,50,40,43,51,53,49,52,52,48,62,76,38,35,87,58,50,44,35,73,41,44,18,62,76,54,62,71,40,84,62,47,64,59,54,30,51,53,39,41,55,36,28,38,49,38,30,39,33,52,48,58,41,39,52,40,37,37,71,76,39,35,45,58,50,20,64,44,32,50,62,19,40,52,48,21,53,56,37,27,66,66,30,30,80,81,46,42,45,58,14,45,50,49,15,50,43,55,18,37,51,46,30,27,49,50,42,49,54,53,45,28,73,73,70,66,59,51,71,75,51,42,34,63,69,49,77,64,57,54,49,55,52,52,50,53,53,53,53,61,73,67,54,77,92,125

Radius of gyration: 22.03 Å; Cα contacts (8 Å, |Δi|>4): 607; chains: 1; bounding box: 63×51×60 Å